Protein AF-A0A963BWB6-F1 (afdb_monomer_lite)

Sequence (390 aa):
MSSMRSIVIPIREVSPVAGQDRRWCGHIQVPGRTAETHVLILERGGRLIGIPALCPHDGSRMDRCRSDAEGNLICGAHGLKVPVESNVQSFDVEERDGQYFLQRKDCLPDFGEADEVSSLREELDALREANSVLESQVTSISEVMEGMIAELSEKSQQLEKRSREQGRLGRFVDNVINSMENLLIVLDAKGRISQINAAVTRELGFRAADVLNEPSDVLLSPQSLEALREATANAYLPTGLTLFRTILERGQLAFETALAHAAGGDARKHFIIRGTPLYERSGKLEGAVLVASDITLLREREKQLQLSEQRFRDFSAVSSDGFWEVDASLCFNRPVFGREDLVGVNLFSIASNETDAQRRSLADIDAVMARHEEFRDFEFQLSEPVAGWD

Foldseek 3Di:
DDDPPFPKWWWPPWDAQPPDPQKTWTWTDDPPDPDIFIWIWGDDPNWIKIAGQADPVHGHGQSPFDADPQGFGQDPPPRDTHDGVPDPRMFTWDDDPNIIITGHDDDDDDDDPPPVVVVVVVVVVVVVVVVVVVVVVVVVVVVVVVVVVVVVVVVVVVVVVVVVVVVVVVVVVLVVQQPDLWWKFWAFPVQATQDTHVNCCVQQVDDCVRRHRFQPCLFADPVVLVVLCVVDPDVDDPPSCSVQVSCVVVQKDWDKHFTAHPVGDTRPFIWIKIKHWDADPVRHTGTMMIIIDTCRVVVVVVVVVVVVVVVVVVVQVPDPDWDFDADPQQQGCDDTLNRPVRHRPHPCVQWDDPDPVQVVLVVVVVVCVVVVHDDDDRDTHTPDPDPRND

Radius of gyration: 59.34 Å; chains: 1; bounding box: 128×80×143 Å

pLDDT: mean 82.08, std 12.5, range [29.97, 96.44]

Structure (mmCIF, N/CA/C/O backbone):
data_AF-A0A963BWB6-F1
#
_entry.id   AF-A0A963BWB6-F1
#
loop_
_atom_site.group_PDB
_atom_site.id
_atom_site.type_symbol
_atom_site.label_atom_id
_atom_site.label_alt_id
_atom_site.label_comp_id
_atom_site.label_asym_id
_atom_site.label_entity_id
_atom_site.label_seq_id
_atom_site.pdbx_PDB_ins_code
_atom_site.Cartn_x
_atom_site.Cartn_y
_atom_site.Cartn_z
_atom_site.occupancy
_atom_site.B_iso_or_equiv
_atom_site.auth_seq_id
_atom_site.auth_comp_id
_atom_site.auth_asym_id
_atom_site.auth_atom_id
_atom_site.pdbx_PDB_model_num
ATOM 1 N N . MET A 1 1 ? -57.847 -9.127 89.444 1.00 35.81 1 MET A N 1
ATOM 2 C CA . MET A 1 1 ? -58.816 -10.123 88.930 1.00 35.81 1 MET A CA 1
ATOM 3 C C . MET A 1 1 ? -59.401 -9.599 87.623 1.00 35.81 1 MET A C 1
ATOM 5 O O . MET A 1 1 ? -60.462 -8.990 87.638 1.00 35.81 1 MET A O 1
ATOM 9 N N . SER A 1 2 ? -58.682 -9.777 86.510 1.00 29.97 2 SER A N 1
ATOM 10 C CA . SER A 1 2 ? -59.193 -9.451 85.173 1.00 29.97 2 SER A CA 1
ATOM 11 C C . SER A 1 2 ? -59.758 -10.730 84.571 1.00 29.97 2 SER A C 1
ATOM 13 O O . SER A 1 2 ? -59.020 -11.652 84.242 1.00 29.97 2 SER A O 1
ATOM 15 N N . SER A 1 3 ? -61.084 -10.819 84.530 1.00 31.47 3 SER A N 1
ATOM 16 C CA . SER A 1 3 ? -61.800 -11.924 83.901 1.00 31.47 3 SER A CA 1
ATOM 17 C C . SER A 1 3 ? -61.596 -11.832 82.387 1.00 31.47 3 SER A C 1
ATOM 19 O O . SER A 1 3 ? -62.163 -10.952 81.737 1.00 31.47 3 SER A O 1
ATOM 21 N N . MET A 1 4 ? -60.747 -12.704 81.832 1.00 37.00 4 MET A N 1
ATOM 22 C CA . MET A 1 4 ? -60.659 -12.937 80.390 1.00 37.00 4 MET A CA 1
ATOM 23 C C . MET A 1 4 ? -62.032 -13.414 79.911 1.00 37.00 4 MET A C 1
ATOM 25 O O . MET A 1 4 ? -62.416 -14.565 80.109 1.00 37.00 4 MET A O 1
ATOM 29 N N . ARG A 1 5 ? -62.801 -12.520 79.286 1.00 41.41 5 ARG A N 1
ATOM 30 C CA . ARG A 1 5 ? -63.995 -12.916 78.540 1.00 41.41 5 ARG A CA 1
ATOM 31 C C . ARG A 1 5 ? -63.522 -13.697 77.320 1.00 41.41 5 ARG A C 1
ATOM 33 O O . ARG A 1 5 ? -63.035 -13.097 76.365 1.00 41.41 5 ARG A O 1
ATOM 40 N N . SER A 1 6 ? -63.672 -15.019 77.342 1.00 53.91 6 SER A N 1
ATOM 41 C CA . SER A 1 6 ? -63.639 -15.822 76.122 1.00 53.91 6 SER A CA 1
ATOM 42 C C . SER A 1 6 ? -64.688 -15.243 75.172 1.00 53.91 6 SER A C 1
ATOM 44 O O . SER A 1 6 ? -65.887 -15.305 75.455 1.00 53.91 6 SER A O 1
ATOM 46 N N . ILE A 1 7 ? -64.254 -14.601 74.090 1.00 61.78 7 ILE A N 1
ATOM 47 C CA . ILE A 1 7 ? -65.175 -14.095 73.075 1.00 61.78 7 ILE A CA 1
ATOM 48 C C . ILE A 1 7 ? -65.649 -15.313 72.290 1.00 61.78 7 ILE A C 1
ATOM 50 O O . ILE A 1 7 ? -64.913 -15.858 71.473 1.00 61.78 7 ILE A O 1
ATOM 54 N N . VAL A 1 8 ? -66.862 -15.758 72.599 1.00 71.19 8 VAL A N 1
ATOM 55 C CA . VAL A 1 8 ? -67.538 -16.853 71.909 1.00 71.19 8 VAL A CA 1
ATOM 56 C C . VAL A 1 8 ? -68.347 -16.240 70.766 1.00 71.19 8 VAL A C 1
ATOM 58 O O . VAL A 1 8 ? -69.238 -15.427 71.016 1.00 71.19 8 VAL A O 1
ATOM 61 N N . ILE A 1 9 ? -68.023 -16.582 69.517 1.00 79.94 9 ILE A N 1
ATOM 62 C CA . ILE A 1 9 ? -68.728 -16.052 68.336 1.00 79.94 9 ILE A CA 1
ATOM 63 C C . ILE A 1 9 ? -69.664 -17.142 67.797 1.00 79.94 9 ILE A C 1
ATOM 65 O O . ILE A 1 9 ? -69.173 -18.208 67.425 1.00 79.94 9 ILE A O 1
ATOM 69 N N . PRO A 1 10 ? -70.991 -16.920 67.740 1.00 81.31 10 PRO A N 1
ATOM 70 C CA . PRO A 1 10 ? -71.914 -17.899 67.175 1.00 81.31 10 PRO A CA 1
ATOM 71 C C . PRO A 1 10 ? -71.732 -18.007 65.658 1.00 81.31 10 PRO A C 1
ATOM 73 O O . PRO A 1 10 ? -71.642 -16.992 64.962 1.00 81.31 10 PRO A O 1
ATOM 76 N N . ILE A 1 11 ? -71.729 -19.236 65.149 1.00 85.38 11 ILE A N 1
ATOM 77 C CA . ILE A 1 11 ? -71.749 -19.529 63.717 1.00 85.38 11 ILE A CA 1
ATOM 78 C C . ILE A 1 11 ? -73.210 -19.666 63.282 1.00 85.38 11 ILE A C 1
ATOM 80 O O . ILE A 1 11 ? -73.955 -20.496 63.802 1.00 85.38 11 ILE A O 1
ATOM 84 N N . ARG A 1 12 ? -73.638 -18.816 62.348 1.00 85.31 12 ARG A N 1
ATOM 85 C CA . ARG A 1 12 ? -75.009 -18.759 61.827 1.00 85.31 12 ARG A CA 1
ATOM 86 C C . ARG A 1 12 ? -75.148 -19.598 60.560 1.00 85.31 12 ARG A C 1
ATOM 88 O O . ARG A 1 12 ? -74.168 -19.825 59.856 1.00 85.31 12 ARG A O 1
ATOM 95 N N . GLU A 1 13 ? -76.380 -20.025 60.278 1.00 82.94 13 GLU A N 1
ATOM 96 C CA . GLU A 1 13 ? -76.759 -20.725 59.037 1.00 82.94 13 GLU A CA 1
ATOM 97 C C . GLU A 1 13 ? -75.912 -21.972 58.742 1.00 82.94 13 GLU A C 1
ATOM 99 O O .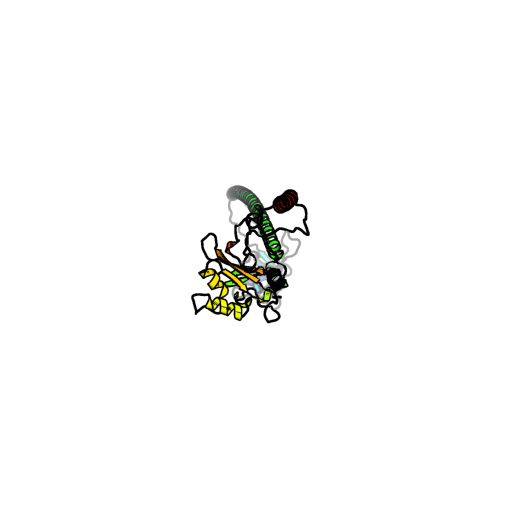 GLU A 1 13 ? -75.547 -22.252 57.600 1.00 82.94 13 GLU A O 1
ATOM 104 N N . VAL A 1 14 ? -75.587 -22.732 59.793 1.00 85.06 14 VAL A N 1
ATOM 105 C CA . VAL A 1 14 ? -74.766 -23.933 59.645 1.00 85.06 14 VAL A CA 1
ATOM 106 C C . VAL A 1 14 ? -75.538 -25.002 58.877 1.00 85.06 14 VAL A C 1
ATOM 108 O O . VAL A 1 14 ? -76.592 -25.461 59.313 1.00 85.06 14 VAL A O 1
ATOM 111 N N . SER A 1 15 ? -75.002 -25.404 57.728 1.00 84.88 15 SER A N 1
ATOM 112 C CA . SER A 1 15 ? -75.591 -26.413 56.848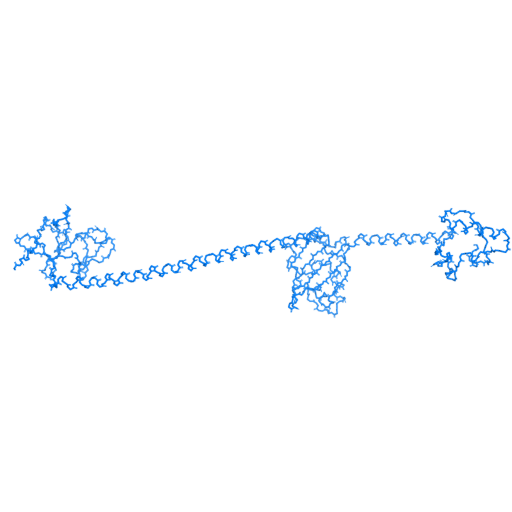 1.00 84.88 15 SER A CA 1
ATOM 113 C C . SER A 1 15 ? -74.549 -27.455 56.429 1.00 84.88 15 SER A C 1
ATOM 115 O O . SER A 1 15 ? -73.382 -27.109 56.219 1.00 84.88 15 SER A O 1
ATOM 117 N N . PRO A 1 16 ? -74.922 -28.744 56.326 1.00 85.12 16 PRO A N 1
ATOM 118 C CA . PRO A 1 16 ? -74.000 -29.786 55.891 1.00 85.12 16 PRO A CA 1
ATOM 119 C C . PRO A 1 16 ? -73.630 -29.601 54.415 1.00 85.12 16 PRO A C 1
ATOM 121 O O . PRO A 1 16 ? -74.470 -29.261 53.577 1.00 85.12 16 PRO A O 1
ATOM 124 N N . VAL A 1 17 ? -72.368 -29.860 54.075 1.00 83.69 17 VAL A N 1
ATOM 125 C CA . VAL A 1 17 ? -71.901 -29.771 52.688 1.00 83.69 17 VAL A CA 1
ATOM 126 C C . VAL A 1 17 ? -72.330 -31.023 51.923 1.00 83.69 17 VAL A C 1
ATOM 128 O O . VAL A 1 17 ? -71.880 -32.130 52.208 1.00 83.69 17 VAL A O 1
ATOM 131 N N . ALA A 1 18 ? -73.187 -30.854 50.914 1.00 74.31 18 ALA A N 1
ATOM 132 C CA . ALA A 1 18 ? -73.694 -31.962 50.104 1.00 74.31 18 ALA A CA 1
ATOM 133 C C . ALA A 1 18 ? -72.554 -32.802 49.487 1.00 74.31 18 ALA A C 1
ATOM 135 O O . ALA A 1 18 ? -71.729 -32.284 48.730 1.00 74.31 18 ALA A O 1
ATOM 136 N N . GLY A 1 19 ? -72.539 -34.105 49.789 1.00 71.38 19 GLY A N 1
ATOM 137 C CA . GLY A 1 19 ? -71.550 -35.065 49.280 1.00 71.38 19 GLY A CA 1
ATOM 138 C C . GLY A 1 19 ? -70.238 -35.143 50.070 1.00 71.38 19 GLY A C 1
ATOM 139 O O . GLY A 1 19 ? -69.310 -35.805 49.611 1.00 71.38 19 GLY A O 1
ATOM 140 N N . GLN A 1 20 ? -70.138 -34.478 51.226 1.00 75.69 20 GLN A N 1
ATOM 141 C CA . GLN A 1 20 ? -68.998 -34.576 52.140 1.00 75.69 20 GLN A CA 1
ATOM 142 C C . GLN A 1 20 ? -69.499 -34.897 53.551 1.00 75.69 20 GLN A C 1
ATOM 144 O O . GLN A 1 20 ? -70.066 -34.037 54.225 1.00 75.69 20 GLN A O 1
ATOM 149 N N . ASP A 1 21 ? -69.264 -36.123 54.014 1.00 68.50 21 ASP A N 1
ATOM 150 C CA . ASP A 1 21 ? -69.534 -36.480 55.406 1.00 68.50 21 ASP A CA 1
ATOM 151 C C . ASP A 1 21 ? -68.597 -35.682 56.325 1.00 68.50 21 ASP A C 1
ATOM 153 O O . ASP A 1 21 ? -67.416 -35.498 56.012 1.00 68.50 21 ASP A O 1
ATOM 157 N N . ARG A 1 22 ? -69.116 -35.214 57.468 1.00 82.44 22 ARG A N 1
ATOM 158 C CA . ARG A 1 22 ? -68.355 -34.479 58.500 1.00 82.44 22 ARG A CA 1
ATOM 159 C C . ARG A 1 22 ? -67.842 -33.089 58.098 1.00 82.44 22 ARG A C 1
ATOM 161 O O . ARG A 1 22 ? -66.796 -32.638 58.582 1.00 82.44 22 ARG A O 1
ATOM 168 N N . ARG A 1 23 ? -68.570 -32.399 57.215 1.00 86.88 23 ARG A N 1
ATOM 169 C CA . ARG A 1 23 ? -68.301 -31.001 56.854 1.00 86.88 23 ARG A CA 1
ATOM 170 C C . ARG A 1 23 ? -69.556 -30.150 56.872 1.00 86.88 23 ARG A C 1
ATOM 172 O O . ARG A 1 23 ? -70.585 -30.536 56.318 1.00 86.88 23 ARG A O 1
ATOM 179 N N . TRP A 1 24 ? -69.421 -28.946 57.412 1.00 87.75 24 TRP A N 1
ATOM 180 C CA . TRP A 1 24 ? -70.490 -27.956 57.466 1.00 87.75 24 TRP A CA 1
ATOM 181 C C . TRP A 1 24 ? -69.976 -26.586 57.046 1.00 87.75 24 TRP A C 1
ATOM 183 O O . TRP A 1 24 ? -68.822 -26.243 57.287 1.00 87.75 24 TRP A O 1
ATOM 193 N N . CYS A 1 25 ? -70.837 -25.790 56.430 1.00 87.38 25 CYS A N 1
ATOM 194 C CA . CYS A 1 25 ? -70.570 -24.395 56.105 1.00 87.38 25 CYS A CA 1
ATOM 195 C C . CYS A 1 25 ? -71.473 -23.497 56.938 1.00 87.38 25 CYS A C 1
ATOM 197 O O . CYS A 1 25 ? -72.626 -23.846 57.172 1.00 87.38 25 CYS A O 1
ATOM 199 N N . GLY A 1 26 ? -70.960 -22.347 57.359 1.00 87.12 26 GLY A N 1
ATOM 200 C CA . GLY A 1 26 ? -71.733 -21.345 58.082 1.00 87.12 26 GLY A CA 1
ATOM 201 C C . GLY A 1 26 ? -71.101 -19.964 57.983 1.00 87.12 26 GLY A C 1
ATOM 202 O O . GLY A 1 26 ? -70.044 -19.786 57.376 1.00 87.12 26 GLY A O 1
ATOM 203 N N . HIS A 1 27 ? -71.744 -18.978 58.590 1.00 85.12 27 HIS A N 1
ATOM 204 C CA . HIS A 1 27 ? -71.330 -17.580 58.534 1.00 85.12 27 HIS A CA 1
ATOM 205 C C . HIS A 1 27 ? -71.030 -17.054 59.935 1.00 85.12 27 HIS A C 1
ATOM 207 O O . HIS A 1 27 ? -71.795 -17.276 60.875 1.00 85.12 27 HIS A O 1
ATOM 213 N N . ILE A 1 28 ? -69.915 -16.340 60.084 1.00 85.44 28 ILE A N 1
ATOM 214 C CA . ILE A 1 28 ? -69.579 -15.628 61.319 1.00 85.44 28 ILE A CA 1
ATOM 215 C C . ILE A 1 28 ? -69.540 -14.122 61.074 1.00 85.44 28 ILE A C 1
ATOM 217 O O . ILE A 1 28 ? -68.983 -13.648 60.080 1.00 85.44 28 ILE A O 1
ATOM 221 N N . GLN A 1 29 ? -70.074 -13.362 62.029 1.00 79.19 29 GLN A N 1
ATOM 222 C CA . GLN A 1 29 ? -69.858 -11.921 62.106 1.00 79.19 29 GLN A CA 1
ATOM 223 C C . GLN A 1 29 ? -68.702 -11.658 63.072 1.00 79.19 29 GLN A C 1
ATOM 225 O O . GLN A 1 29 ? -68.864 -11.749 64.290 1.00 79.19 29 GLN A O 1
ATOM 230 N N . VAL A 1 30 ? -67.525 -11.336 62.535 1.00 72.12 30 VAL A N 1
ATOM 231 C CA . VAL A 1 30 ? -66.369 -10.973 63.363 1.00 72.12 30 VAL A CA 1
ATOM 232 C C . VAL A 1 30 ? -66.549 -9.534 63.866 1.00 72.12 30 VAL A C 1
ATOM 234 O O . VAL A 1 30 ? -66.770 -8.638 63.044 1.00 72.12 30 VAL A O 1
ATOM 237 N N . PRO A 1 31 ? -66.440 -9.269 65.182 1.00 63.38 31 PRO A N 1
ATOM 238 C CA . PRO A 1 31 ? -66.486 -7.909 65.712 1.00 63.38 31 PRO A CA 1
ATOM 239 C C . PRO A 1 31 ? -65.444 -7.015 65.021 1.00 63.38 31 PRO A C 1
ATOM 241 O O . PRO A 1 31 ? -64.260 -7.339 65.011 1.00 63.38 31 PRO A O 1
ATOM 244 N N . GLY A 1 32 ? -65.881 -5.906 64.419 1.00 60.06 32 GLY A N 1
ATOM 245 C CA . GLY A 1 32 ? -65.004 -4.960 63.712 1.00 60.06 32 GLY A CA 1
ATOM 246 C C . GLY A 1 32 ? -64.867 -5.170 62.197 1.00 60.06 32 GLY A C 1
ATOM 247 O O . GLY A 1 32 ? -64.282 -4.316 61.535 1.00 60.06 32 GLY A O 1
ATOM 248 N N . ARG A 1 33 ? -65.437 -6.235 61.612 1.00 67.88 33 ARG A N 1
ATOM 249 C CA . ARG A 1 33 ? -65.599 -6.363 60.149 1.00 67.88 33 ARG A CA 1
ATOM 250 C C . ARG A 1 33 ? -67.046 -6.090 59.746 1.00 67.88 33 ARG A C 1
ATOM 252 O O . ARG A 1 33 ? -67.971 -6.526 60.422 1.00 67.88 33 ARG A O 1
ATOM 259 N N . THR A 1 34 ? -67.237 -5.374 58.638 1.00 63.41 34 THR A N 1
ATOM 260 C CA . THR A 1 34 ? -68.564 -5.086 58.064 1.00 63.41 34 THR A CA 1
ATOM 261 C C . THR A 1 34 ? -69.129 -6.262 57.269 1.00 63.41 34 THR A C 1
ATOM 263 O O . THR A 1 34 ? -70.343 -6.415 57.209 1.00 63.41 34 THR A O 1
ATOM 266 N N . ALA A 1 35 ? -68.270 -7.107 56.695 1.00 71.50 35 ALA A N 1
ATOM 267 C CA . ALA A 1 35 ? -68.670 -8.274 55.913 1.00 71.50 35 ALA A CA 1
ATOM 268 C C . ALA A 1 35 ? -68.714 -9.555 56.763 1.00 71.50 35 ALA A C 1
ATOM 270 O O . ALA A 1 35 ? -67.788 -9.830 57.535 1.00 71.50 35 ALA A O 1
ATOM 271 N N . GLU A 1 36 ? -69.760 -10.361 56.569 1.00 78.44 36 GLU A N 1
ATOM 272 C CA . GLU A 1 36 ? -69.835 -11.721 57.104 1.00 78.44 36 GLU A CA 1
ATOM 273 C C . GLU A 1 36 ? -68.734 -12.593 56.496 1.00 78.44 36 GLU A C 1
ATOM 275 O O . GLU A 1 36 ? -68.474 -12.567 55.292 1.00 78.44 36 GLU A O 1
ATOM 280 N N . THR A 1 37 ? -68.068 -13.379 57.339 1.00 81.56 37 THR A N 1
ATOM 281 C CA . THR A 1 37 ? -67.030 -14.309 56.894 1.00 81.56 37 THR A CA 1
ATOM 282 C C . THR A 1 37 ? -67.628 -15.703 56.786 1.00 81.56 37 THR A C 1
ATOM 284 O O . THR A 1 37 ? -68.117 -16.256 57.770 1.00 81.56 37 THR A O 1
ATOM 287 N N . HIS A 1 38 ? -67.585 -16.273 55.585 1.00 86.56 38 HIS A N 1
ATOM 288 C CA . HIS A 1 38 ? -68.008 -17.647 55.340 1.00 86.56 38 HIS A CA 1
ATOM 289 C C . HIS A 1 38 ? -66.930 -18.611 55.855 1.00 86.56 38 HIS A C 1
ATOM 291 O O . HIS A 1 38 ? -65.758 -18.497 55.482 1.00 86.56 38 HIS A O 1
ATOM 297 N N . VAL A 1 39 ? -67.318 -19.544 56.720 1.00 87.06 39 VAL A N 1
ATOM 298 C CA . VAL A 1 39 ? -66.434 -20.511 57.379 1.00 87.06 39 VAL A CA 1
ATOM 299 C C . VAL A 1 39 ? -66.830 -21.942 57.038 1.00 87.06 39 VAL A C 1
ATOM 301 O O . VAL A 1 39 ? -68.003 -22.267 56.860 1.00 87.06 39 VAL A O 1
ATOM 304 N N . LEU A 1 40 ? -65.821 -22.798 56.942 1.00 86.94 40 LEU A N 1
ATOM 305 C CA . LEU A 1 40 ? -65.931 -24.234 56.756 1.00 86.94 40 LEU A CA 1
ATOM 306 C C . LEU A 1 40 ? -65.532 -24.920 58.064 1.00 86.94 40 LEU A C 1
ATOM 308 O O . LEU A 1 40 ? -64.424 -24.723 58.559 1.00 86.94 40 LEU A O 1
ATOM 312 N N . ILE A 1 41 ? -66.438 -25.724 58.604 1.00 87.44 41 ILE A N 1
ATOM 313 C CA . ILE A 1 41 ? -66.260 -26.525 59.813 1.00 87.44 41 ILE A CA 1
ATOM 314 C C . ILE A 1 41 ? -65.973 -27.963 59.382 1.00 87.44 41 ILE A C 1
ATOM 316 O O . ILE A 1 41 ? -66.718 -28.541 58.585 1.00 87.44 41 ILE A O 1
ATOM 320 N N . LEU A 1 42 ? -64.900 -28.542 59.913 1.00 87.06 42 LEU A N 1
ATOM 321 C CA . LEU A 1 42 ? -64.492 -29.920 59.666 1.00 87.06 42 LEU A CA 1
ATOM 322 C C . LEU A 1 42 ? -64.405 -30.677 60.993 1.00 87.06 42 LEU A C 1
ATOM 324 O O . LEU A 1 42 ? -63.771 -30.198 61.931 1.00 87.06 42 LEU A O 1
ATOM 328 N N . GLU A 1 43 ? -64.995 -31.872 61.066 1.00 84.19 43 GLU A N 1
ATOM 329 C CA . GLU A 1 43 ? -64.828 -32.756 62.227 1.00 84.19 43 GLU A CA 1
ATOM 330 C C . GLU A 1 43 ? -63.629 -33.693 62.029 1.00 84.19 43 GLU A C 1
ATOM 332 O O . GLU A 1 43 ? -63.537 -34.432 61.041 1.00 84.19 43 GLU A O 1
ATOM 337 N N . ARG A 1 44 ? -62.713 -33.694 62.999 1.00 77.38 44 ARG A N 1
ATOM 338 C CA . ARG A 1 44 ? -61.498 -34.511 63.022 1.00 77.38 44 ARG A CA 1
ATOM 339 C C . ARG A 1 44 ? -61.219 -35.081 64.391 1.00 77.38 44 ARG A C 1
ATOM 341 O O . ARG A 1 44 ? -61.087 -34.340 65.356 1.00 77.38 44 ARG A O 1
ATOM 348 N N . GLY A 1 45 ? -61.100 -36.406 64.474 1.00 69.88 45 GLY A N 1
ATOM 349 C CA . GLY A 1 45 ? -60.752 -37.080 65.729 1.00 69.88 45 GLY A CA 1
ATOM 350 C C . GLY A 1 45 ? -61.685 -36.726 66.897 1.00 69.88 45 GLY A C 1
ATOM 351 O O . GLY A 1 45 ? -61.230 -36.703 68.036 1.00 69.88 45 GLY A O 1
ATOM 352 N N . GLY A 1 46 ? -62.955 -36.400 66.616 1.00 75.00 46 GLY A N 1
ATOM 353 C CA . GLY A 1 46 ? -63.939 -35.953 67.610 1.00 75.00 46 GLY A CA 1
ATOM 354 C C . GLY A 1 46 ? -63.864 -34.469 67.996 1.00 75.00 46 GLY A C 1
ATOM 355 O O . GLY A 1 46 ? -64.505 -34.071 68.963 1.00 75.00 46 GLY A O 1
ATOM 356 N N . ARG A 1 47 ? -63.087 -33.645 67.278 1.00 81.75 47 ARG A N 1
ATOM 357 C CA . ARG A 1 47 ? -63.015 -32.184 67.449 1.00 81.75 47 ARG A CA 1
ATOM 358 C C . ARG A 1 47 ? -63.512 -31.470 66.199 1.00 81.75 47 ARG A C 1
ATOM 360 O O . ARG A 1 47 ? -63.228 -31.912 65.088 1.00 81.75 47 ARG A O 1
ATOM 367 N N . LEU A 1 48 ? -64.212 -30.355 66.373 1.00 85.06 48 LEU A N 1
ATOM 368 C CA . LEU A 1 48 ? -64.643 -29.499 65.271 1.00 85.06 48 LEU A CA 1
ATOM 369 C C . LEU A 1 48 ? -63.641 -28.355 65.106 1.00 85.06 48 LEU A C 1
ATOM 371 O O . LEU A 1 48 ? -63.315 -27.660 66.066 1.00 85.06 48 LEU A O 1
ATOM 375 N N . ILE A 1 49 ? -63.144 -28.171 63.887 1.00 84.94 49 ILE A N 1
ATOM 376 C CA . ILE A 1 49 ? -62.182 -27.123 63.539 1.00 84.94 49 ILE A CA 1
ATOM 377 C C . ILE A 1 49 ? -62.795 -26.264 62.440 1.00 84.94 49 ILE A C 1
ATOM 379 O O . ILE A 1 49 ? -63.256 -26.780 61.421 1.00 84.94 49 ILE A O 1
ATOM 383 N N . GLY A 1 50 ? -62.800 -24.953 62.647 1.00 85.69 50 GLY A N 1
ATOM 384 C CA . GLY A 1 50 ? -63.264 -23.961 61.689 1.00 85.69 50 GLY A CA 1
ATOM 385 C C . GLY A 1 50 ? -62.098 -23.310 60.954 1.00 85.69 50 GLY A C 1
ATOM 386 O O . GLY A 1 50 ? -61.120 -22.898 61.571 1.00 85.69 50 GLY A O 1
ATOM 387 N N . ILE A 1 51 ? -62.220 -23.168 59.639 1.00 85.31 51 ILE A N 1
ATOM 388 C CA . ILE A 1 51 ? -61.322 -22.375 58.789 1.00 85.31 51 ILE A CA 1
ATOM 389 C C . ILE A 1 51 ? -62.159 -21.479 57.862 1.00 85.31 51 ILE A C 1
ATOM 391 O O . ILE A 1 51 ? -63.337 -21.768 57.639 1.00 85.31 51 ILE A O 1
ATOM 395 N N . PRO A 1 52 ? -61.608 -20.410 57.269 1.00 85.38 52 PRO A N 1
ATOM 396 C CA . PRO A 1 52 ? -62.297 -19.669 56.216 1.00 85.38 52 PRO A CA 1
ATOM 397 C C . PRO A 1 52 ? -62.689 -20.591 55.058 1.00 85.38 52 PRO A C 1
ATOM 399 O O . PRO A 1 52 ? -61.917 -21.455 54.656 1.00 85.38 52 PRO A O 1
ATOM 402 N N . ALA A 1 53 ? -63.877 -20.408 54.484 1.00 83.69 53 ALA A N 1
ATOM 403 C CA . ALA A 1 53 ? -64.365 -21.230 53.372 1.00 83.69 53 ALA A CA 1
ATOM 404 C C . ALA A 1 53 ? -63.734 -20.867 52.010 1.00 83.69 53 ALA A C 1
ATOM 406 O O . ALA A 1 53 ? -64.111 -21.441 50.984 1.00 83.69 53 ALA A O 1
ATOM 407 N N . LEU A 1 54 ? -62.796 -19.916 51.989 1.00 83.19 54 LEU A N 1
ATOM 408 C CA . LEU A 1 54 ? -62.074 -19.444 50.809 1.00 83.19 54 LEU A CA 1
ATOM 409 C C . LEU A 1 54 ? -60.585 -19.773 50.950 1.00 83.19 54 LEU A C 1
ATOM 411 O O . LEU A 1 54 ? -60.016 -19.654 52.035 1.00 83.19 54 LEU A O 1
ATOM 415 N N . CYS A 1 55 ? -59.951 -20.174 49.851 1.00 79.06 55 CYS A N 1
ATOM 416 C CA . CYS A 1 55 ? -58.533 -20.501 49.831 1.00 79.06 55 CYS A CA 1
ATOM 417 C C . CYS A 1 55 ? -57.675 -19.247 50.097 1.00 79.06 55 CYS A C 1
ATOM 419 O O . CYS A 1 55 ? -57.881 -18.237 49.425 1.00 79.06 55 CYS A O 1
ATOM 421 N N . PRO A 1 56 ? -56.669 -19.301 50.992 1.00 74.12 56 PRO A N 1
ATOM 422 C CA . PRO A 1 56 ? -55.799 -18.157 51.281 1.00 74.12 56 PRO A CA 1
ATOM 423 C C . PRO A 1 56 ? -54.925 -17.727 50.095 1.00 74.12 56 PRO A C 1
ATOM 425 O O . PRO A 1 56 ? -54.447 -16.599 50.075 1.00 74.12 56 PRO A O 1
ATOM 428 N N . HIS A 1 57 ? -54.706 -18.609 49.116 1.00 77.44 57 HIS A N 1
ATOM 429 C CA . HIS A 1 57 ? -53.864 -18.315 47.957 1.00 77.44 57 HIS A CA 1
ATOM 430 C C . HIS A 1 57 ? -54.598 -17.513 46.871 1.00 77.44 57 HIS A C 1
ATOM 432 O O . HIS A 1 57 ? -53.984 -16.662 46.242 1.00 77.44 57 HIS A O 1
ATOM 438 N N . ASP A 1 58 ? -55.885 -17.804 46.635 1.00 76.12 58 ASP A N 1
ATOM 439 C CA . ASP A 1 58 ? -56.613 -17.329 45.439 1.00 76.12 58 ASP A CA 1
ATOM 440 C C . ASP A 1 58 ? -58.121 -17.087 45.675 1.00 76.12 58 ASP A C 1
ATOM 442 O O . ASP A 1 58 ? -58.890 -16.818 44.761 1.00 76.12 58 ASP A O 1
ATOM 446 N N . GLY A 1 59 ? -58.611 -17.234 46.909 1.00 76.38 59 GLY A N 1
ATOM 447 C CA . GLY A 1 59 ? -60.013 -16.963 47.247 1.00 76.38 59 GLY A CA 1
ATOM 448 C C . GLY A 1 59 ? -61.035 -17.978 46.716 1.00 76.38 59 GLY A C 1
ATOM 449 O O . GLY A 1 59 ? -62.232 -17.782 46.893 1.00 76.38 59 GLY A O 1
ATOM 450 N N . SER A 1 60 ? -60.610 -19.082 46.098 1.00 80.75 60 SER A N 1
ATOM 451 C CA . SER A 1 60 ? -61.511 -20.144 45.619 1.00 80.75 60 SER A CA 1
ATOM 452 C C . SER A 1 60 ? -62.269 -20.849 46.759 1.00 80.75 60 SER A C 1
ATOM 454 O O . SER A 1 60 ? -61.711 -21.064 47.836 1.00 80.75 60 SER A O 1
ATOM 456 N N . ARG A 1 61 ? -63.530 -21.256 46.528 1.00 81.56 61 ARG A N 1
ATOM 457 C CA . ARG A 1 61 ? -64.354 -21.971 47.528 1.00 81.56 61 ARG A CA 1
ATOM 458 C C . ARG A 1 61 ? -63.756 -23.334 47.886 1.00 81.56 61 ARG A C 1
ATOM 460 O O . ARG A 1 61 ? -63.441 -24.136 47.008 1.00 81.56 61 ARG A O 1
ATOM 467 N N . MET A 1 62 ? -63.647 -23.606 49.185 1.00 80.38 62 MET A N 1
ATOM 468 C CA . MET A 1 62 ? -63.025 -24.825 49.716 1.00 80.38 62 MET A CA 1
ATOM 469 C C . MET A 1 62 ? -64.013 -25.888 50.212 1.00 80.38 62 MET A C 1
ATOM 471 O O . MET A 1 62 ? -63.593 -26.990 50.562 1.00 80.38 62 MET A O 1
ATOM 475 N N . ASP A 1 63 ? -65.313 -25.597 50.209 1.00 77.62 63 ASP A N 1
ATOM 476 C CA . ASP A 1 63 ? -66.379 -26.492 50.682 1.00 77.62 63 ASP A CA 1
ATOM 477 C C . ASP A 1 63 ? -66.301 -27.905 50.075 1.00 77.62 63 ASP A C 1
ATOM 479 O O . ASP A 1 63 ? -66.382 -28.902 50.796 1.00 77.62 63 ASP A O 1
ATOM 483 N N . ARG A 1 64 ? -66.036 -28.002 48.767 1.00 79.44 64 ARG A N 1
ATOM 484 C CA . ARG A 1 64 ? -65.943 -29.274 48.023 1.00 79.44 64 ARG A CA 1
ATOM 485 C C . ARG A 1 64 ? -64.515 -29.775 47.776 1.00 79.44 64 ARG A C 1
ATOM 487 O O . ARG A 1 64 ? -64.325 -30.727 47.021 1.00 79.44 64 ARG A O 1
ATOM 494 N N . CYS A 1 65 ? -63.502 -29.156 48.381 1.00 81.94 65 CYS A N 1
ATOM 495 C CA . CYS A 1 65 ? -62.104 -29.541 48.165 1.00 81.94 65 CYS A CA 1
ATOM 496 C C . CYS A 1 65 ? -61.769 -30.896 48.812 1.00 81.94 65 CYS A C 1
ATOM 498 O O . CYS A 1 65 ? -62.167 -31.173 49.947 1.00 81.94 65 CYS A O 1
ATOM 500 N N . ARG A 1 66 ? -60.996 -31.738 48.114 1.00 82.50 66 ARG A N 1
ATOM 501 C CA . ARG A 1 66 ? -60.558 -33.053 48.617 1.00 82.50 66 ARG A CA 1
ATOM 502 C C . ARG A 1 66 ? -59.599 -32.884 49.804 1.00 82.50 66 ARG A C 1
ATOM 504 O O . ARG A 1 66 ? -58.767 -31.984 49.790 1.00 82.50 66 ARG A O 1
ATOM 511 N N . SER A 1 67 ? -59.689 -33.759 50.807 1.00 81.94 67 SER A N 1
ATOM 512 C CA . SER A 1 67 ? -58.670 -33.868 51.866 1.00 81.94 67 SER A CA 1
ATOM 513 C C . SER A 1 67 ? -57.588 -34.888 51.499 1.00 81.94 67 SER A C 1
ATOM 515 O O . SER A 1 67 ? -57.900 -35.920 50.899 1.00 81.94 67 SER A O 1
ATOM 517 N N . ASP A 1 68 ? -56.335 -34.615 51.862 1.00 81.31 68 ASP A N 1
ATOM 518 C CA . ASP A 1 68 ? -55.253 -35.607 51.816 1.00 81.31 68 ASP A CA 1
ATOM 519 C C . ASP A 1 68 ? -55.248 -36.520 53.065 1.00 81.31 68 ASP A C 1
ATOM 521 O O . ASP A 1 68 ? -56.114 -36.405 53.934 1.00 81.31 68 ASP A O 1
ATOM 525 N N . ALA A 1 69 ? -54.297 -37.461 53.134 1.00 74.38 69 ALA A N 1
ATOM 526 C CA . ALA A 1 69 ? -54.175 -38.420 54.241 1.00 74.38 69 ALA A CA 1
ATOM 527 C C . ALA A 1 69 ? -53.782 -37.770 55.583 1.00 74.38 69 ALA A C 1
ATOM 529 O O . ALA A 1 69 ? -54.089 -38.313 56.639 1.00 74.38 69 ALA A O 1
ATOM 530 N N . GLU A 1 70 ? -53.141 -36.601 55.536 1.00 72.69 70 GLU A N 1
ATOM 531 C CA . GLU A 1 70 ? -52.805 -35.755 56.692 1.00 72.69 70 GLU A CA 1
ATOM 532 C C . GLU A 1 70 ? -53.974 -34.825 57.057 1.00 72.69 70 GLU A C 1
ATOM 534 O O . GLU A 1 70 ? -53.966 -34.142 58.079 1.00 72.69 70 GLU A O 1
ATOM 539 N N . GLY A 1 71 ? -55.004 -34.795 56.210 1.00 72.94 71 GLY A N 1
ATOM 540 C CA . GLY A 1 71 ? -56.177 -33.975 56.375 1.00 72.94 71 GLY A CA 1
ATOM 541 C C . GLY A 1 71 ? -56.023 -32.517 55.903 1.00 72.94 71 GLY A C 1
ATOM 542 O O . GLY A 1 71 ? -56.883 -31.666 56.140 1.00 72.94 71 GLY A O 1
ATOM 543 N N . ASN A 1 72 ? -54.985 -32.166 55.176 1.00 83.88 72 ASN A N 1
ATOM 544 C CA . ASN A 1 72 ? -54.938 -30.859 54.533 1.00 83.88 72 ASN A CA 1
ATOM 545 C C . ASN A 1 72 ? -55.988 -30.797 53.415 1.00 83.88 72 ASN A C 1
ATOM 547 O O . ASN A 1 72 ? -56.281 -31.804 52.763 1.00 83.88 72 ASN A O 1
ATOM 551 N N . LEU A 1 73 ? -56.587 -29.627 53.194 1.00 83.31 73 LEU A N 1
ATOM 552 C CA . LEU A 1 73 ? -57.478 -29.418 52.054 1.00 83.31 73 LEU A CA 1
ATOM 553 C C . LEU A 1 73 ? -56.644 -29.126 50.815 1.00 83.31 73 LEU A C 1
ATOM 555 O O . LEU A 1 73 ? -55.834 -28.206 50.811 1.00 83.31 73 LEU A O 1
ATOM 559 N N . ILE A 1 74 ? -56.848 -29.890 49.750 1.00 83.25 74 ILE A N 1
ATOM 560 C CA . ILE A 1 74 ? -56.219 -29.632 48.457 1.00 83.25 74 ILE A CA 1
ATOM 561 C C . ILE A 1 74 ? -57.152 -28.715 47.675 1.00 83.25 74 ILE A C 1
ATOM 563 O O . ILE A 1 74 ? -58.261 -29.121 47.317 1.00 83.25 74 ILE A O 1
ATOM 567 N N . CYS A 1 75 ? -56.712 -27.487 47.406 1.00 82.00 75 CYS A N 1
ATOM 568 C CA . CYS A 1 75 ? -57.510 -26.545 46.631 1.00 82.00 75 CYS A CA 1
ATOM 569 C C . CYS A 1 75 ? -57.707 -27.059 45.197 1.00 82.00 75 CYS A C 1
ATOM 571 O O . CYS A 1 75 ? -56.735 -27.316 44.489 1.00 82.00 75 CYS A O 1
ATOM 573 N N . GLY A 1 76 ? -58.959 -27.168 44.744 1.00 77.50 76 GLY A N 1
ATOM 574 C CA . GLY A 1 76 ? -59.279 -27.649 43.395 1.00 77.50 76 GLY A CA 1
ATOM 575 C C . GLY A 1 76 ? -58.823 -26.724 42.258 1.00 77.50 76 GLY A C 1
ATOM 576 O O . GLY A 1 76 ? -58.682 -27.194 41.135 1.00 77.50 76 GLY A O 1
ATOM 577 N N . ALA A 1 77 ? -58.574 -25.439 42.536 1.00 77.50 77 ALA A N 1
ATOM 578 C CA . ALA A 1 77 ? -58.182 -24.455 41.523 1.00 77.50 77 ALA A CA 1
ATOM 579 C C . ALA A 1 77 ? -56.689 -24.520 41.156 1.00 77.50 77 ALA A C 1
ATOM 581 O O . ALA A 1 77 ? -56.336 -24.428 39.986 1.00 77.50 77 ALA A O 1
ATOM 582 N N . HIS A 1 78 ? -55.811 -24.697 42.147 1.00 78.62 78 HIS A N 1
ATOM 583 C CA . HIS A 1 78 ? -54.353 -24.612 41.961 1.00 78.62 78 HIS A CA 1
ATOM 584 C C . HIS A 1 78 ? -53.575 -25.759 42.631 1.00 78.62 78 HIS A C 1
ATOM 586 O O . HIS A 1 78 ? -52.349 -25.750 42.650 1.00 78.62 78 HIS A O 1
ATOM 592 N N . GLY A 1 79 ? -54.261 -26.746 43.216 1.00 79.75 79 GLY A N 1
ATOM 593 C CA . GLY A 1 79 ? -53.652 -27.973 43.742 1.00 79.75 79 GLY A CA 1
ATOM 594 C C . GLY A 1 79 ? -52.798 -27.812 45.005 1.00 79.75 79 GLY A C 1
ATOM 595 O O . GLY A 1 79 ? -52.226 -28.795 45.472 1.00 79.75 79 GLY A O 1
ATOM 596 N N . LEU A 1 80 ? -52.706 -26.607 45.581 1.00 82.81 80 LEU A N 1
ATOM 597 C CA . LEU A 1 80 ? -51.927 -26.377 46.804 1.00 82.81 80 LEU A CA 1
ATOM 598 C C . LEU A 1 80 ? -52.664 -26.912 48.032 1.00 82.81 80 LEU A C 1
ATOM 600 O O . LEU A 1 80 ? -53.894 -26.834 48.129 1.00 82.81 80 LEU A O 1
ATOM 604 N N . LYS A 1 81 ? -51.879 -27.414 48.986 1.00 83.06 81 LYS A N 1
ATOM 605 C CA . LYS A 1 81 ? -52.359 -27.874 50.286 1.00 83.06 81 LYS A CA 1
ATOM 606 C C . LYS A 1 81 ? -52.622 -26.680 51.201 1.00 83.06 81 LYS A C 1
ATOM 608 O O . LYS A 1 81 ? -51.758 -25.829 51.386 1.00 83.06 81 LYS A O 1
ATOM 613 N N . VAL A 1 82 ? -53.800 -26.652 51.803 1.00 80.19 82 VAL A N 1
ATOM 614 C CA . VAL A 1 82 ? -54.176 -25.729 52.870 1.00 80.19 82 VAL A CA 1
ATOM 615 C C . VAL A 1 82 ? -54.208 -26.540 54.163 1.00 80.19 82 VAL A C 1
ATOM 617 O O . VAL A 1 82 ? -55.072 -27.417 54.299 1.00 80.19 82 VAL A O 1
ATOM 620 N N . PRO A 1 83 ? -53.270 -26.303 55.096 1.00 80.44 83 PRO A N 1
ATOM 621 C CA . PRO A 1 83 ? -53.319 -26.965 56.386 1.00 80.44 83 PRO A CA 1
ATOM 622 C C . PRO A 1 83 ? -54.605 -26.588 57.118 1.00 80.44 83 PRO A C 1
ATOM 624 O O . PRO A 1 83 ? -55.081 -25.461 56.987 1.00 80.44 83 PRO A O 1
ATOM 627 N N . VAL A 1 84 ? -55.187 -27.540 57.851 1.00 76.62 84 VAL A N 1
ATOM 628 C CA . VAL A 1 84 ? -56.420 -27.317 58.632 1.00 76.62 84 VAL A CA 1
ATOM 629 C C . VAL A 1 84 ? -56.099 -27.097 60.109 1.00 76.62 84 VAL A C 1
ATOM 631 O O . VAL A 1 84 ? -56.642 -26.178 60.702 1.00 76.62 84 VAL A O 1
ATOM 634 N N . GLU A 1 85 ? -55.194 -27.887 60.695 1.00 71.94 85 GLU A N 1
ATOM 635 C CA . GLU A 1 85 ? -54.824 -27.782 62.121 1.00 71.94 85 GLU A CA 1
ATOM 636 C C . GLU A 1 85 ? -53.696 -26.781 62.395 1.00 71.94 85 GLU A C 1
ATOM 638 O O . GLU A 1 85 ? -53.706 -26.105 63.418 1.00 71.94 85 GLU A O 1
ATOM 643 N N . SER A 1 86 ? -52.720 -26.678 61.491 1.00 67.88 86 SER A N 1
ATOM 644 C CA . SER A 1 86 ? -51.576 -25.762 61.613 1.00 67.88 86 SER A CA 1
ATOM 645 C C . SER A 1 86 ? -51.798 -24.425 60.901 1.00 67.88 86 SER A C 1
ATOM 647 O O . SER A 1 86 ? -50.864 -23.647 60.715 1.00 67.88 86 SER A O 1
ATOM 649 N N . ASN A 1 87 ? -53.033 -24.144 60.478 1.00 66.81 87 ASN A N 1
ATOM 650 C CA . ASN A 1 87 ? -53.360 -22.877 59.843 1.00 66.81 87 ASN A CA 1
ATOM 651 C C . ASN A 1 87 ? -53.437 -21.768 60.888 1.00 66.81 87 ASN A C 1
ATOM 653 O O . ASN A 1 87 ? -54.163 -21.897 61.873 1.00 66.81 87 ASN A O 1
ATOM 657 N N . VAL A 1 88 ? -52.783 -20.640 60.620 1.00 65.94 88 VAL A N 1
ATOM 658 C CA . VAL A 1 88 ? -52.886 -19.426 61.447 1.00 65.94 88 VAL A CA 1
ATOM 659 C C . VAL A 1 88 ? -54.334 -18.910 61.507 1.00 65.94 88 VAL A C 1
ATOM 661 O O . VAL A 1 88 ? -54.722 -18.252 62.463 1.00 65.94 88 VAL A O 1
ATOM 664 N N . GLN A 1 89 ? -55.154 -19.239 60.504 1.00 69.50 89 GLN A N 1
ATOM 665 C CA . GLN A 1 89 ? -56.580 -18.904 60.444 1.00 69.50 89 GLN A CA 1
ATOM 666 C C . GLN A 1 89 ? -57.495 -20.079 60.840 1.00 69.50 89 GLN A C 1
ATOM 668 O O . GLN A 1 89 ? -58.664 -20.090 60.459 1.00 69.50 89 GLN A O 1
ATOM 673 N N . SER A 1 90 ? -56.978 -21.088 61.550 1.00 76.56 90 SER A N 1
ATOM 674 C CA . SER A 1 90 ? -57.803 -22.151 62.139 1.00 76.56 90 SER A CA 1
ATOM 675 C C . SER A 1 90 ? -58.303 -21.764 63.526 1.00 76.56 90 SER A C 1
ATOM 677 O O . SER A 1 90 ? -57.602 -21.112 64.300 1.00 76.56 90 SER A O 1
ATOM 679 N N . PHE A 1 91 ? -59.526 -22.173 63.841 1.00 80.69 91 PHE A N 1
ATOM 680 C CA . PHE A 1 91 ? -60.166 -21.909 65.125 1.00 80.69 91 PHE A CA 1
ATOM 681 C C . PHE A 1 91 ? -60.844 -23.174 65.637 1.00 80.69 91 PHE A C 1
ATOM 683 O O . PHE A 1 91 ? -61.352 -23.972 64.847 1.00 80.69 91 PHE A O 1
ATOM 690 N N . ASP A 1 92 ? -60.880 -23.343 66.955 1.00 80.69 92 ASP A N 1
ATOM 691 C CA . ASP A 1 92 ? -61.601 -24.457 67.560 1.00 80.69 92 ASP A CA 1
ATOM 692 C C . ASP A 1 92 ? -63.102 -24.122 67.563 1.00 80.69 92 ASP A C 1
ATOM 694 O O . ASP A 1 92 ? -63.505 -22.986 67.828 1.00 80.69 92 ASP A O 1
ATOM 698 N N . VAL A 1 93 ? -63.938 -25.096 67.210 1.00 83.25 93 VAL A N 1
ATOM 699 C CA . VAL A 1 93 ? -65.396 -24.950 67.184 1.00 83.25 93 VAL A CA 1
ATOM 700 C C . VAL A 1 93 ? -65.992 -25.852 68.256 1.00 83.25 93 VAL A C 1
ATOM 702 O O . VAL A 1 93 ? -65.670 -27.033 68.352 1.00 83.25 93 VAL A O 1
ATOM 705 N N . GLU A 1 94 ? -66.875 -25.291 69.070 1.00 83.62 94 GLU A N 1
ATOM 706 C CA . GLU A 1 94 ? -67.609 -26.007 70.106 1.00 83.62 94 GLU A CA 1
ATOM 707 C C . GLU A 1 94 ? -69.086 -26.091 69.711 1.00 83.62 94 GLU A C 1
ATOM 709 O O . GLU A 1 94 ? -69.693 -25.087 69.337 1.00 83.62 94 GLU A O 1
ATOM 714 N N . GLU A 1 95 ? -69.673 -27.284 69.790 1.00 81.06 95 GLU A N 1
ATOM 715 C CA . GLU A 1 95 ? -71.109 -27.487 69.594 1.00 81.06 95 GLU A CA 1
ATOM 716 C C . GLU A 1 95 ? -71.814 -27.508 70.958 1.00 81.06 95 GLU A C 1
ATOM 718 O O . GLU A 1 95 ? -71.470 -28.308 71.829 1.00 81.06 95 GLU A O 1
ATOM 723 N N . ARG A 1 96 ? -72.799 -26.624 71.158 1.00 81.62 96 ARG A N 1
ATOM 724 C CA . ARG A 1 96 ? -73.656 -26.578 72.354 1.00 81.62 96 ARG A CA 1
ATOM 725 C C . ARG A 1 96 ? -75.117 -26.519 71.926 1.00 81.62 96 ARG A C 1
ATOM 727 O O . ARG A 1 96 ? -75.496 -25.612 71.191 1.00 81.62 96 ARG A O 1
ATOM 734 N N . ASP A 1 97 ? -75.924 -27.480 72.374 1.00 72.62 97 ASP A N 1
ATOM 735 C CA . ASP A 1 97 ? -77.371 -27.557 72.107 1.00 72.62 97 ASP A CA 1
ATOM 736 C C . ASP A 1 97 ? -77.755 -27.412 70.614 1.00 72.62 97 ASP A C 1
ATOM 738 O O . ASP A 1 97 ? -78.747 -26.771 70.266 1.00 72.62 97 ASP A O 1
ATOM 742 N N . GLY A 1 98 ? -76.952 -27.990 69.708 1.00 72.56 98 GLY A N 1
ATOM 743 C CA . GLY A 1 98 ? -77.166 -27.928 68.254 1.00 72.56 98 GLY A CA 1
ATOM 744 C C . GLY A 1 98 ? -76.760 -26.603 67.590 1.00 72.56 98 GLY A C 1
ATOM 745 O O . GLY A 1 98 ? -77.067 -26.384 66.418 1.00 72.56 98 GLY A O 1
ATOM 746 N N . GLN A 1 99 ? -76.078 -25.712 68.317 1.00 79.56 99 GLN A N 1
ATOM 747 C CA . GLN A 1 99 ? -75.470 -24.488 67.790 1.00 79.56 99 GLN A CA 1
ATOM 748 C C . GLN A 1 99 ? -73.942 -24.568 67.853 1.00 79.56 99 GLN A C 1
ATOM 750 O O . GLN A 1 99 ? -73.372 -25.071 68.820 1.00 79.56 99 GLN A O 1
ATOM 755 N N . TYR A 1 100 ? -73.276 -24.032 66.830 1.00 83.56 100 TYR A N 1
ATOM 756 C CA . TYR A 1 100 ? -71.818 -24.040 66.718 1.00 83.56 100 TYR A CA 1
ATOM 757 C C . TYR A 1 100 ? -71.234 -22.686 67.115 1.00 83.56 100 TYR A C 1
ATOM 759 O O . TYR A 1 100 ? -71.705 -21.636 66.672 1.00 83.56 100 TYR A O 1
ATOM 767 N N . PHE A 1 101 ? -70.177 -22.708 67.919 1.00 81.56 101 PHE A N 1
ATOM 768 C CA . PHE A 1 101 ? -69.518 -21.523 68.447 1.00 81.56 101 PHE A CA 1
ATOM 769 C C . PHE A 1 101 ? -68.015 -21.567 68.187 1.00 81.56 101 PHE A C 1
ATOM 771 O O . PHE A 1 101 ? -67.374 -22.590 68.394 1.00 81.56 101 PHE A O 1
ATOM 778 N N . LEU A 1 102 ? -67.439 -20.443 67.765 1.00 77.88 102 LEU A N 1
ATOM 779 C CA . LEU A 1 102 ? -66.001 -20.294 67.563 1.00 77.88 102 LEU A CA 1
ATOM 780 C C . LEU A 1 102 ? -65.313 -19.924 68.883 1.00 77.88 102 LEU A C 1
ATOM 782 O O . LEU A 1 102 ? -65.684 -18.934 69.523 1.00 77.88 102 LEU A O 1
ATOM 786 N N . GLN A 1 103 ? -64.282 -20.689 69.245 1.00 74.19 103 GLN A N 1
ATOM 787 C CA . GLN A 1 103 ? -63.392 -20.456 70.378 1.00 74.19 103 GLN A CA 1
ATOM 788 C C . GLN A 1 103 ? -61.998 -20.063 69.861 1.00 74.19 103 GLN A C 1
ATOM 790 O O . GLN A 1 103 ? -61.361 -20.784 69.091 1.00 74.19 103 GLN A O 1
ATOM 795 N N . ARG A 1 104 ? -61.520 -18.874 70.247 1.00 63.53 104 ARG A N 1
ATOM 796 C CA . ARG A 1 104 ? -60.196 -18.386 69.827 1.00 63.53 104 ARG A CA 1
ATOM 797 C C . ARG A 1 104 ? -59.090 -19.121 70.590 1.00 63.53 104 ARG A C 1
ATOM 799 O O . ARG A 1 104 ? -59.207 -19.308 71.799 1.00 63.53 104 ARG A O 1
ATOM 806 N N . LYS A 1 105 ? -58.007 -19.476 69.895 1.00 54.16 105 LYS A N 1
ATOM 807 C CA . LYS A 1 105 ? -56.918 -20.334 70.391 1.00 54.16 105 LYS A CA 1
ATOM 808 C C . LYS A 1 105 ? -55.689 -19.571 70.914 1.00 54.16 105 LYS A C 1
ATOM 810 O O . LYS A 1 105 ? -54.576 -20.071 70.807 1.00 54.16 105 LYS A O 1
ATOM 815 N N . ASP A 1 106 ? -55.876 -18.392 71.509 1.00 44.81 106 ASP A N 1
ATOM 816 C CA . ASP A 1 106 ? -54.747 -17.599 72.017 1.00 44.81 106 ASP A CA 1
ATOM 817 C C . ASP A 1 106 ? -54.751 -17.524 73.544 1.00 44.81 106 ASP A C 1
ATOM 819 O O . ASP A 1 106 ? -55.418 -16.681 74.147 1.00 44.81 106 ASP A O 1
ATOM 823 N N . CYS A 1 107 ? -53.941 -18.382 74.156 1.00 35.75 107 CYS A N 1
ATOM 824 C CA . CYS A 1 107 ? -53.264 -18.052 75.402 1.00 35.75 107 CYS A CA 1
ATOM 825 C C . CYS A 1 107 ? -51.973 -17.311 75.023 1.00 35.75 107 CYS A C 1
ATOM 827 O O . CYS A 1 107 ? -51.064 -17.925 74.467 1.00 35.75 107 CYS A O 1
ATOM 829 N N . LEU A 1 108 ? -51.885 -16.011 75.305 1.00 41.31 108 LEU A N 1
ATOM 830 C CA . LEU A 1 108 ? -50.598 -15.309 75.343 1.00 41.31 108 LEU A CA 1
ATOM 831 C C . LEU A 1 108 ? -49.936 -15.601 76.703 1.00 41.31 108 LEU A C 1
ATOM 833 O O . LEU A 1 108 ? -50.637 -15.532 77.717 1.00 41.31 108 LEU A O 1
ATOM 837 N N . PRO A 1 109 ? -48.638 -15.945 76.765 1.00 38.12 109 PRO A N 1
ATOM 838 C CA . PRO A 1 109 ? -47.912 -15.965 78.028 1.00 38.12 109 PRO A CA 1
ATOM 839 C C . PRO A 1 109 ? -47.720 -14.533 78.554 1.00 38.12 109 PRO A C 1
ATOM 841 O O . PRO A 1 109 ? -47.440 -13.609 77.796 1.00 38.12 109 PRO A O 1
ATOM 844 N N . ASP A 1 110 ? -47.910 -14.373 79.860 1.00 35.25 110 ASP A N 1
ATOM 845 C CA . ASP A 1 110 ? -47.795 -13.125 80.618 1.00 35.25 110 ASP A CA 1
ATOM 846 C C . ASP A 1 110 ? -46.307 -12.743 80.766 1.00 35.25 110 ASP A C 1
ATOM 848 O O . ASP A 1 110 ? -45.573 -13.387 81.519 1.00 35.25 110 ASP A O 1
ATOM 852 N N . PHE A 1 111 ? -45.848 -11.728 80.028 1.00 40.09 111 PHE A N 1
ATOM 853 C CA . PHE A 1 111 ? -44.533 -11.102 80.203 1.00 40.09 111 PHE A CA 1
ATOM 854 C C . PHE A 1 111 ? -44.727 -9.596 80.422 1.00 40.09 111 PHE A C 1
ATOM 856 O O . PHE A 1 111 ? -45.525 -8.952 79.747 1.00 40.09 111 PHE A O 1
ATOM 863 N N . GLY A 1 112 ? -44.044 -9.039 81.424 1.00 44.56 112 GLY A N 1
ATOM 864 C CA . GLY A 1 112 ? -44.246 -7.659 81.867 1.00 44.56 112 GLY A CA 1
ATOM 865 C C . GLY A 1 112 ? -43.847 -6.623 80.810 1.00 44.56 112 GLY A C 1
ATOM 866 O O . GLY A 1 112 ? -42.711 -6.616 80.347 1.00 44.56 112 GLY A O 1
ATOM 867 N N . GLU A 1 113 ? -44.756 -5.688 80.516 1.00 50.97 113 GLU A N 1
ATOM 868 C CA . GLU A 1 113 ? -44.658 -4.601 79.517 1.00 50.97 113 GLU A CA 1
ATOM 869 C C . GLU A 1 113 ? -43.370 -3.744 79.568 1.00 50.97 113 GLU A C 1
ATOM 871 O O . GLU A 1 113 ? -43.078 -3.002 78.633 1.00 50.97 113 GLU A O 1
ATOM 876 N N . ALA A 1 114 ? -42.587 -3.803 80.648 1.00 52.91 114 ALA A N 1
ATOM 877 C CA . ALA A 1 114 ? -41.361 -3.021 80.795 1.00 52.91 114 ALA A CA 1
ATOM 878 C C . ALA A 1 114 ? -40.147 -3.621 80.055 1.00 52.91 114 ALA A C 1
ATOM 880 O O . ALA A 1 114 ? -39.292 -2.857 79.605 1.00 52.91 114 ALA A O 1
ATOM 881 N N . ASP A 1 115 ? -40.075 -4.948 79.905 1.00 55.56 115 ASP A N 1
ATOM 882 C CA . ASP A 1 115 ? -38.895 -5.637 79.348 1.00 55.56 115 ASP A CA 1
ATOM 883 C C . ASP A 1 115 ? -38.916 -5.636 77.805 1.00 55.56 115 ASP A C 1
ATOM 885 O O . ASP A 1 115 ? -37.913 -5.349 77.152 1.00 55.56 115 ASP A O 1
ATOM 889 N N . GLU A 1 116 ? -40.098 -5.814 77.203 1.00 56.75 116 GLU A N 1
ATOM 890 C CA . GLU A 1 116 ? -40.295 -5.719 75.746 1.00 56.75 116 GLU A CA 1
ATOM 891 C C . GLU A 1 116 ? -40.067 -4.299 75.215 1.00 56.75 116 GLU A C 1
ATOM 893 O O . GLU A 1 116 ? -39.454 -4.113 74.165 1.00 56.75 116 GLU A O 1
ATOM 898 N N . VAL A 1 117 ? -40.508 -3.270 75.948 1.00 70.75 117 VAL A N 1
ATOM 899 C CA . VAL A 1 117 ? -40.293 -1.870 75.547 1.00 70.75 117 VAL A CA 1
ATOM 900 C C . VAL A 1 117 ? -38.810 -1.495 75.610 1.00 70.75 117 VAL A C 1
ATOM 902 O O . VAL A 1 117 ? -38.365 -0.665 74.817 1.00 70.75 117 VAL A O 1
ATOM 905 N N . SER A 1 118 ? -38.036 -2.095 76.520 1.00 67.38 118 SER A N 1
ATOM 906 C CA . SER A 1 118 ? -36.582 -1.905 76.574 1.00 67.38 118 SER A CA 1
ATOM 907 C C . SER A 1 118 ? -35.888 -2.603 75.404 1.00 67.38 118 SER A C 1
ATOM 909 O O . SER A 1 118 ? -35.125 -1.964 74.684 1.00 67.38 118 SER A O 1
ATOM 911 N N . SER A 1 119 ? -36.225 -3.870 75.144 1.00 72.81 119 SER A N 1
ATOM 912 C CA . SER A 1 119 ? -35.649 -4.647 74.039 1.00 72.81 119 SER A CA 1
ATOM 913 C C . SER A 1 119 ? -35.943 -4.029 72.665 1.00 72.81 119 SER A C 1
ATOM 915 O O . SER A 1 119 ? -35.039 -3.885 71.845 1.00 72.81 119 SER A O 1
ATOM 917 N N . LEU A 1 120 ? -37.173 -3.561 72.432 1.00 76.44 120 LEU A N 1
ATOM 918 C CA . LEU A 1 120 ? -37.541 -2.883 71.184 1.00 76.44 120 LEU A CA 1
ATOM 919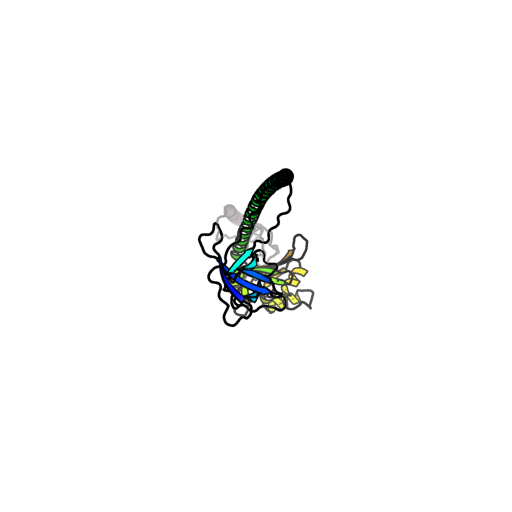 C C . LEU A 1 120 ? -36.830 -1.534 71.007 1.00 76.44 120 LEU A C 1
ATOM 921 O O . LEU A 1 120 ? -36.579 -1.118 69.877 1.00 76.44 120 LEU A O 1
ATOM 925 N N . ARG A 1 121 ? -36.510 -0.825 72.099 1.00 79.81 121 ARG A N 1
ATOM 926 C CA . ARG A 1 121 ? -35.727 0.422 72.032 1.00 79.81 121 ARG A CA 1
ATOM 927 C C . ARG A 1 121 ? -34.276 0.148 71.663 1.00 79.81 121 ARG A C 1
ATOM 929 O O . ARG A 1 121 ? -33.747 0.851 70.810 1.00 79.81 121 ARG A O 1
ATOM 936 N N . GLU A 1 122 ? -33.675 -0.885 72.246 1.00 83.44 122 GLU A N 1
ATOM 937 C CA . GLU A 1 122 ? -32.324 -1.327 71.888 1.00 83.44 122 GLU A CA 1
ATOM 938 C C . GLU A 1 122 ? -32.246 -1.755 70.415 1.00 83.44 122 GLU A C 1
ATOM 940 O O . GLU A 1 122 ? -31.329 -1.354 69.700 1.00 83.44 122 GLU A O 1
ATOM 945 N N . GLU A 1 123 ? -33.244 -2.493 69.924 1.00 86.81 123 GLU A N 1
ATOM 946 C CA . GLU A 1 123 ? -33.313 -2.910 68.519 1.00 86.81 123 GLU A CA 1
ATOM 947 C C . GLU A 1 123 ? -33.519 -1.717 67.566 1.00 86.81 123 GLU A C 1
ATOM 949 O O . GLU A 1 123 ? -32.886 -1.638 66.511 1.00 86.81 123 GLU A O 1
ATOM 954 N N . LEU A 1 124 ? -34.346 -0.738 67.950 1.00 88.56 124 LEU A N 1
ATOM 955 C CA . LEU A 1 124 ? -34.553 0.490 67.180 1.00 88.56 124 LEU A CA 1
ATOM 956 C C . LEU A 1 124 ? -33.277 1.337 67.092 1.00 88.56 124 LEU A C 1
ATOM 958 O O . LEU A 1 124 ? -32.984 1.895 66.032 1.00 88.56 124 LEU A O 1
ATOM 962 N N . ASP A 1 125 ? -32.528 1.451 68.187 1.00 89.94 125 ASP A N 1
ATOM 963 C CA . ASP A 1 125 ? -31.285 2.219 68.218 1.00 89.94 125 ASP A CA 1
ATOM 964 C C . ASP A 1 125 ? -30.180 1.517 67.411 1.00 89.94 125 ASP A C 1
ATOM 966 O O . ASP A 1 125 ? -29.505 2.177 66.618 1.00 89.94 125 ASP A O 1
ATOM 970 N N . ALA A 1 126 ? -30.089 0.183 67.471 1.00 89.00 126 ALA A N 1
ATOM 971 C CA . ALA A 1 126 ? -29.203 -0.600 66.606 1.00 89.00 126 ALA A CA 1
ATOM 972 C C . ALA A 1 126 ? -29.554 -0.449 65.111 1.00 89.00 126 ALA A C 1
ATOM 974 O O . ALA A 1 126 ? -28.668 -0.291 64.269 1.00 89.00 126 ALA A O 1
ATOM 975 N N . LEU A 1 127 ? -30.847 -0.444 64.763 1.00 88.75 127 LEU A N 1
ATOM 976 C CA . LEU A 1 127 ? -31.307 -0.216 63.388 1.00 88.75 127 LEU A CA 1
ATOM 977 C C . LEU A 1 127 ? -30.998 1.201 62.895 1.00 88.75 127 LEU A C 1
ATOM 979 O O . LEU A 1 127 ? -30.642 1.386 61.732 1.00 88.75 127 LEU A O 1
ATOM 983 N N . ARG A 1 128 ? -31.122 2.211 63.761 1.00 90.62 128 ARG A N 1
ATOM 984 C CA . ARG A 1 128 ? -30.756 3.596 63.430 1.00 90.62 128 ARG A CA 1
ATOM 985 C C . ARG A 1 128 ? -29.263 3.737 63.177 1.00 90.62 128 ARG A C 1
ATOM 987 O O . ARG A 1 128 ? -28.882 4.405 62.218 1.00 90.62 128 ARG A O 1
ATOM 994 N N . GLU A 1 129 ? -28.435 3.094 63.993 1.00 92.00 129 GLU A N 1
ATOM 995 C CA . GLU A 1 129 ? -26.985 3.089 63.811 1.00 92.00 129 GLU A CA 1
ATOM 996 C C . GLU A 1 129 ? -26.594 2.379 62.505 1.00 92.00 129 GLU A C 1
ATOM 998 O O . GLU A 1 129 ? -25.855 2.938 61.693 1.00 92.00 129 GLU A O 1
ATOM 1003 N N . ALA A 1 130 ? -27.181 1.210 62.228 1.00 89.31 130 ALA A N 1
ATOM 1004 C CA . ALA A 1 130 ? -26.976 0.492 60.970 1.00 89.31 130 ALA A CA 1
ATOM 1005 C C . ALA A 1 130 ? -27.419 1.309 59.741 1.00 89.31 130 ALA A C 1
ATOM 1007 O O . ALA A 1 130 ? -26.695 1.361 58.744 1.00 89.31 130 ALA A O 1
ATOM 1008 N N . ASN A 1 131 ? -28.567 1.992 59.815 1.00 90.12 131 ASN A N 1
ATOM 1009 C CA . ASN A 1 131 ? -29.030 2.880 58.748 1.00 90.12 131 ASN A CA 1
ATOM 1010 C C . ASN A 1 131 ? -28.077 4.058 58.531 1.00 90.12 131 ASN A C 1
ATOM 1012 O O . ASN A 1 131 ? -27.744 4.347 57.387 1.00 90.12 131 ASN A O 1
ATOM 1016 N N . SER A 1 132 ? -27.577 4.692 59.596 1.00 93.50 132 SER A N 1
ATOM 1017 C CA . SER A 1 132 ? -26.605 5.787 59.470 1.00 93.50 132 SER A CA 1
ATOM 1018 C C . SER A 1 132 ? -25.316 5.337 58.771 1.00 93.50 132 SER A C 1
ATOM 1020 O O . SER A 1 132 ? -24.765 6.077 57.952 1.00 93.50 132 SER A O 1
ATOM 1022 N N . VAL A 1 133 ? -24.838 4.122 59.060 1.00 93.19 133 VAL A N 1
ATOM 1023 C CA . VAL A 1 133 ? -23.660 3.545 58.395 1.00 93.19 133 VAL A CA 1
ATOM 1024 C C . VAL A 1 133 ? -23.947 3.257 56.920 1.00 93.19 133 VAL A C 1
ATOM 1026 O O . VAL A 1 133 ? -23.125 3.589 56.065 1.00 93.19 133 VAL A O 1
ATOM 1029 N N . LEU A 1 134 ? -25.112 2.681 56.606 1.00 91.56 134 LEU A N 1
ATOM 1030 C CA . LEU A 1 134 ? -25.533 2.427 55.226 1.00 91.56 134 LEU A CA 1
ATOM 1031 C C . LEU A 1 134 ? -25.668 3.727 54.425 1.00 91.56 134 LEU A C 1
ATOM 1033 O O . LEU A 1 134 ? -25.171 3.800 53.305 1.00 91.56 134 LEU A O 1
ATOM 1037 N N . GLU A 1 135 ? -26.271 4.770 54.996 1.00 93.00 135 GLU A N 1
ATOM 1038 C CA . GLU A 1 135 ? -26.388 6.090 54.364 1.00 93.00 135 GLU A CA 1
ATOM 1039 C C . GLU A 1 135 ? -25.010 6.697 54.056 1.00 93.00 135 GLU A C 1
ATOM 1041 O O . GLU A 1 135 ? -24.779 7.213 52.957 1.00 93.00 135 GLU A O 1
ATOM 1046 N N . SER A 1 136 ? -24.054 6.569 54.982 1.00 93.00 136 SER A N 1
ATOM 1047 C CA . SER A 1 136 ? -22.672 7.006 54.760 1.00 93.00 136 SER A CA 1
ATOM 1048 C C . SER A 1 136 ? -21.978 6.201 53.653 1.00 93.00 136 SER A C 1
ATOM 1050 O O . SER A 1 136 ? -21.338 6.787 52.776 1.00 93.00 136 SER A O 1
ATOM 1052 N N . GLN A 1 137 ? -22.152 4.874 53.625 1.00 93.94 137 GLN A N 1
ATOM 1053 C CA . GLN A 1 137 ? -21.609 4.020 52.561 1.00 93.94 137 GLN A CA 1
ATOM 1054 C C . GLN A 1 137 ? -22.205 4.346 51.190 1.00 93.94 137 GLN A C 1
ATOM 1056 O O . GLN A 1 137 ? -21.463 4.443 50.214 1.00 93.94 137 GLN A O 1
ATOM 1061 N N . VAL A 1 138 ? -23.522 4.547 51.106 1.00 94.38 138 VAL A N 1
ATOM 1062 C CA . VAL A 1 138 ? -24.204 4.935 49.862 1.00 94.38 138 VAL A CA 1
ATOM 1063 C C . VAL A 1 138 ? -23.663 6.266 49.349 1.00 94.38 138 VAL A C 1
ATOM 1065 O O . VAL A 1 138 ? -23.398 6.393 48.153 1.00 94.38 138 VAL A O 1
ATOM 1068 N N . THR A 1 139 ? -23.430 7.230 50.241 1.00 94.50 139 THR A N 1
ATOM 1069 C CA . THR A 1 139 ? -22.848 8.530 49.880 1.00 94.50 139 THR A CA 1
ATOM 1070 C C . THR A 1 139 ? -21.428 8.363 49.334 1.00 94.50 139 THR A C 1
ATOM 1072 O O . THR A 1 139 ? -21.135 8.827 48.235 1.00 94.50 139 THR A O 1
ATOM 1075 N N . SER A 1 140 ? -20.572 7.604 50.027 1.00 94.06 140 SER A N 1
ATOM 1076 C CA . SER A 1 140 ? -19.190 7.357 49.591 1.00 94.06 140 SER A CA 1
ATOM 1077 C C . SER A 1 140 ? -19.109 6.624 48.245 1.00 94.06 140 SER A C 1
ATOM 1079 O O . SER A 1 140 ? -18.317 6.998 47.380 1.00 94.06 140 SER A O 1
ATOM 1081 N N . ILE A 1 141 ? -19.951 5.607 48.024 1.00 94.06 141 ILE A N 1
ATOM 1082 C CA . ILE A 1 141 ? -20.016 4.897 46.737 1.00 94.06 141 ILE A CA 1
ATOM 1083 C C . ILE A 1 141 ? -20.503 5.833 45.628 1.00 94.06 141 ILE A C 1
ATOM 1085 O O . ILE A 1 141 ? -19.983 5.769 44.515 1.00 94.06 141 ILE A O 1
ATOM 1089 N N . SER A 1 142 ? -21.469 6.706 45.921 1.00 93.19 142 SER A N 1
ATOM 1090 C CA . SER A 1 142 ? -21.993 7.668 44.946 1.00 93.19 142 SER A CA 1
ATOM 1091 C C . SER A 1 142 ? -20.911 8.650 44.494 1.00 93.19 142 SER A C 1
ATOM 1093 O O . SER A 1 142 ? -20.733 8.832 43.294 1.00 93.19 142 SER A O 1
ATOM 1095 N N . GLU A 1 143 ? -20.114 9.186 45.422 1.00 94.75 143 GLU A N 1
ATOM 1096 C CA . GLU A 1 143 ? -18.981 10.071 45.105 1.00 94.75 143 GLU A CA 1
ATOM 1097 C C . GLU A 1 143 ? -17.922 9.373 44.236 1.00 94.75 143 GLU A C 1
ATOM 1099 O O . GLU A 1 143 ? -17.451 9.928 43.239 1.00 94.75 143 GLU A O 1
ATOM 1104 N N . VAL A 1 144 ? -17.570 8.124 44.567 1.00 95.69 144 VAL A N 1
ATOM 1105 C CA . VAL A 1 144 ? -16.627 7.328 43.762 1.00 95.69 144 VAL A CA 1
ATOM 1106 C C . VAL A 1 144 ? -17.192 7.052 42.367 1.00 95.69 144 VAL A C 1
ATOM 1108 O O . VAL A 1 144 ? -16.469 7.156 41.373 1.00 95.69 144 VAL A O 1
ATOM 1111 N N . MET A 1 145 ? -18.479 6.716 42.271 1.00 94.06 145 MET A N 1
ATOM 1112 C CA . MET A 1 145 ? -19.141 6.439 40.999 1.00 94.06 145 MET A CA 1
ATOM 1113 C C . MET A 1 145 ? -19.209 7.688 40.112 1.00 94.06 145 MET A C 1
ATOM 1115 O O . MET A 1 145 ? -18.928 7.589 38.919 1.00 94.06 145 MET A O 1
ATOM 1119 N N . GLU A 1 146 ? -19.517 8.860 40.670 1.00 95.50 146 GLU A N 1
ATOM 1120 C CA . GLU A 1 146 ? -19.494 10.134 39.940 1.00 95.50 146 GLU A CA 1
ATOM 1121 C C . GLU A 1 146 ? -18.099 10.448 39.384 1.00 95.50 146 GLU A C 1
ATOM 1123 O O . GLU A 1 146 ? -17.967 10.794 38.205 1.00 95.50 146 GLU A O 1
ATOM 1128 N N . GLY A 1 147 ? -17.048 10.238 40.186 1.00 95.75 147 GLY A N 1
ATOM 1129 C CA . GLY A 1 147 ? -15.661 10.371 39.735 1.00 95.75 147 GLY A CA 1
ATOM 1130 C C . GLY A 1 147 ? -15.313 9.409 38.593 1.00 95.75 147 GLY A C 1
ATOM 1131 O O . GLY A 1 147 ? -14.739 9.818 37.582 1.00 95.75 147 GLY A O 1
ATOM 1132 N N . MET A 1 148 ? -15.725 8.143 38.703 1.00 94.75 148 MET A N 1
ATOM 1133 C CA . MET A 1 148 ? -15.484 7.131 37.670 1.00 94.75 148 MET A CA 1
ATOM 1134 C C . MET A 1 148 ? -16.247 7.428 36.370 1.00 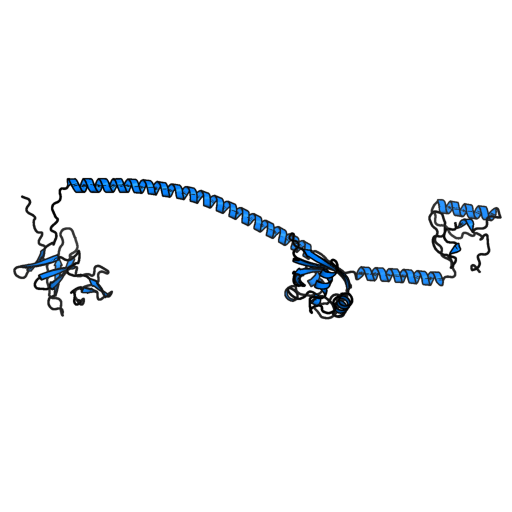94.75 148 MET A C 1
ATOM 1136 O O . MET A 1 148 ? -15.708 7.224 35.282 1.00 94.75 148 MET A O 1
ATOM 1140 N N . ILE A 1 149 ? -17.486 7.923 36.456 1.00 96.19 149 ILE A N 1
ATOM 1141 C CA . ILE A 1 149 ? -18.280 8.334 35.288 1.00 96.19 149 ILE A CA 1
ATOM 1142 C C . ILE A 1 149 ? -17.602 9.506 34.571 1.00 96.19 149 ILE A C 1
ATOM 1144 O O . ILE A 1 149 ? -17.525 9.501 33.339 1.00 96.19 149 ILE A O 1
ATOM 1148 N N . ALA A 1 150 ? -17.079 10.483 35.318 1.00 95.38 150 ALA A N 1
ATOM 1149 C CA . ALA A 1 150 ? -16.332 11.597 34.743 1.00 95.38 150 ALA A CA 1
ATOM 1150 C C . ALA A 1 150 ? -15.066 11.114 34.010 1.00 95.38 150 ALA A C 1
ATOM 1152 O O . ALA A 1 150 ? -14.867 11.472 32.846 1.00 95.38 150 ALA A O 1
ATOM 1153 N N . GLU A 1 151 ? -14.270 10.233 34.630 1.00 96.31 151 GLU A N 1
ATOM 1154 C CA . GLU A 1 151 ? -13.060 9.663 34.015 1.00 96.31 151 GLU A CA 1
ATOM 1155 C C . GLU A 1 151 ? -13.383 8.828 32.762 1.00 96.31 151 GLU A C 1
ATOM 1157 O O . GLU A 1 151 ? -12.739 8.969 31.719 1.00 96.31 151 GLU A O 1
ATOM 1162 N N . LEU A 1 152 ? -14.412 7.975 32.824 1.00 96.44 152 LEU A N 1
ATOM 1163 C CA . LEU A 1 152 ? -14.862 7.180 31.678 1.00 96.44 152 LEU A CA 1
ATOM 1164 C C . LEU A 1 152 ? -15.334 8.064 30.523 1.00 96.44 152 LEU A C 1
ATOM 1166 O O . LEU A 1 152 ? -15.013 7.780 29.367 1.00 96.44 152 LEU A O 1
ATOM 1170 N N . SER A 1 153 ? -16.074 9.132 30.824 1.00 95.00 153 SER A N 1
ATOM 1171 C CA . SER A 1 153 ? -16.537 10.097 29.826 1.00 95.00 153 SER A CA 1
ATOM 1172 C C . SER A 1 153 ? -15.359 10.800 29.148 1.00 95.00 153 SER A C 1
ATOM 1174 O O . SER A 1 153 ? -15.299 10.855 27.917 1.00 95.00 153 SER A O 1
ATOM 1176 N N . GLU A 1 154 ? -14.368 11.251 29.922 1.00 95.88 154 GLU A N 1
ATOM 1177 C CA . GLU A 1 154 ? -13.151 11.872 29.391 1.00 95.88 154 GLU A CA 1
ATOM 1178 C C . GLU A 1 154 ? -12.360 10.904 28.499 1.00 95.88 154 GLU A C 1
ATOM 1180 O O . GLU A 1 154 ? -12.018 11.229 27.356 1.00 95.88 154 GLU A O 1
ATOM 1185 N N . LYS A 1 155 ? -12.135 9.674 28.970 1.00 94.25 155 LYS A N 1
ATOM 1186 C CA . LYS A 1 155 ? -11.407 8.642 28.223 1.00 94.25 155 LYS A CA 1
ATOM 1187 C C . LYS A 1 155 ? -12.131 8.238 26.939 1.00 94.25 155 LYS A C 1
ATOM 1189 O O . LYS A 1 155 ? -11.487 8.056 25.903 1.00 94.25 155 LYS A O 1
ATOM 1194 N N . SER A 1 156 ? -13.460 8.143 26.984 1.00 94.81 156 SER A N 1
ATOM 1195 C CA . SER A 1 156 ? -14.301 7.885 25.812 1.00 94.81 156 SER A CA 1
ATOM 1196 C C . SER A 1 156 ? -14.165 9.003 24.774 1.00 94.81 156 SER A C 1
ATOM 1198 O O . SER A 1 156 ? -13.843 8.739 23.613 1.00 94.81 156 SER A O 1
ATOM 1200 N N . GLN A 1 157 ? -14.276 10.268 25.197 1.00 95.25 157 GLN A N 1
ATOM 1201 C CA . GLN A 1 157 ? -14.074 11.416 24.307 1.00 95.25 157 GLN A CA 1
ATOM 1202 C C . GLN A 1 157 ? -12.664 11.448 23.704 1.00 95.25 157 GLN A C 1
ATOM 1204 O O . GLN A 1 157 ? -12.493 11.805 22.534 1.00 95.25 157 GLN A O 1
ATOM 1209 N N . GLN A 1 158 ? -11.639 11.075 24.473 1.00 95.12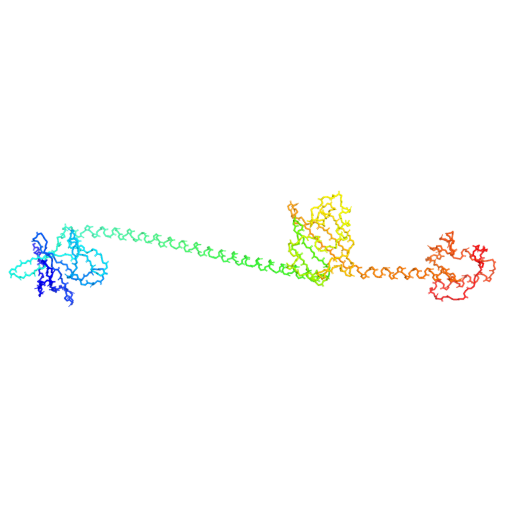 158 GLN A N 1
ATOM 1210 C CA . GLN A 1 158 ? -10.264 11.020 23.984 1.00 95.12 158 GLN A CA 1
ATOM 1211 C C . GLN A 1 158 ? -10.072 9.916 22.932 1.00 95.12 158 GLN A C 1
ATOM 1213 O O . GLN A 1 158 ? -9.440 10.158 21.898 1.00 95.12 158 GLN A O 1
ATOM 1218 N N . LEU A 1 159 ? -10.646 8.729 23.153 1.00 94.81 159 LEU A N 1
ATOM 1219 C CA . LEU A 1 159 ? -10.637 7.632 22.181 1.00 94.81 159 LEU A CA 1
ATOM 1220 C C . LEU A 1 159 ? -11.378 8.008 20.897 1.00 94.81 159 LEU A C 1
ATOM 1222 O O . LEU A 1 159 ? -10.858 7.767 19.807 1.00 94.81 159 LEU A O 1
ATOM 1226 N N . GLU A 1 160 ? -12.536 8.659 21.005 1.00 94.31 160 GLU A N 1
ATOM 1227 C CA . GLU A 1 160 ? -13.264 9.159 19.839 1.00 94.31 160 GLU A CA 1
ATOM 1228 C C . GLU A 1 160 ? -12.446 10.177 19.045 1.00 94.31 160 GLU A C 1
ATOM 1230 O O . GLU A 1 160 ? -12.358 10.071 17.821 1.00 94.31 160 GLU A O 1
ATOM 1235 N N . LYS A 1 161 ? -11.813 11.149 19.716 1.00 94.25 161 LYS A N 1
ATOM 1236 C CA . LYS A 1 161 ? -10.933 12.122 19.050 1.00 94.25 161 LYS A CA 1
ATOM 1237 C C . LYS A 1 161 ? -9.797 11.416 18.310 1.00 94.25 161 LYS A C 1
ATOM 1239 O O . LYS A 1 161 ? -9.577 11.704 17.134 1.00 94.25 161 LYS A O 1
ATOM 1244 N N . ARG A 1 162 ? -9.134 10.450 18.954 1.00 92.94 162 ARG A N 1
ATOM 1245 C CA . ARG A 1 162 ? -8.027 9.687 18.357 1.00 92.94 162 ARG A CA 1
ATOM 1246 C C . ARG A 1 162 ? -8.483 8.824 17.178 1.00 92.94 162 ARG A C 1
ATOM 1248 O O . ARG A 1 162 ? -7.801 8.788 16.158 1.00 92.94 162 ARG A O 1
ATOM 1255 N N . SER A 1 163 ? -9.648 8.184 17.278 1.00 93.50 163 SER A N 1
ATOM 1256 C CA . SER A 1 163 ? -10.246 7.409 16.183 1.00 93.50 163 SER A CA 1
ATOM 1257 C C . SER A 1 163 ? -10.619 8.306 14.997 1.00 93.50 163 SER A C 1
ATOM 1259 O O . SER A 1 163 ? -10.286 7.985 13.854 1.00 93.50 163 SER A O 1
ATOM 1261 N N . ARG A 1 164 ? -11.220 9.482 15.245 1.00 92.75 164 ARG A N 1
ATOM 1262 C CA . ARG A 1 164 ? -11.523 10.470 14.192 1.00 92.75 164 ARG A CA 1
ATOM 1263 C C . ARG A 1 164 ? -10.257 10.970 13.503 1.00 92.75 164 ARG A C 1
ATOM 1265 O O . ARG A 1 164 ? -10.247 11.108 12.280 1.00 92.75 164 ARG A O 1
ATOM 1272 N N . GLU A 1 165 ? -9.196 11.228 14.261 1.00 92.50 165 GLU A N 1
ATOM 1273 C CA . GLU A 1 165 ? -7.909 11.658 13.714 1.00 92.50 165 GLU A CA 1
ATOM 1274 C C . GLU A 1 165 ? -7.248 10.561 12.868 1.00 92.50 165 GLU A C 1
ATOM 1276 O O . GLU A 1 165 ? -6.846 10.834 11.735 1.00 92.50 165 GLU A O 1
ATOM 1281 N N . GLN A 1 166 ? -7.227 9.313 13.350 1.00 92.50 166 GLN A N 1
ATOM 1282 C CA . GLN A 1 166 ? -6.761 8.161 12.571 1.00 92.50 166 GLN A CA 1
ATOM 1283 C C . GLN A 1 166 ? -7.570 7.986 11.279 1.00 92.50 166 GLN A C 1
ATOM 1285 O O . GLN A 1 166 ? -6.985 7.828 10.210 1.00 92.50 166 GLN A O 1
ATOM 1290 N N . GLY A 1 167 ? -8.900 8.104 11.336 1.00 92.00 167 GLY A N 1
ATOM 1291 C CA . GLY A 1 167 ? -9.759 8.044 10.148 1.00 92.00 167 GLY A CA 1
ATOM 1292 C C . GLY A 1 167 ? -9.554 9.216 9.178 1.00 92.00 167 GLY A C 1
ATOM 1293 O O . GLY A 1 167 ? -9.755 9.076 7.970 1.00 92.00 167 GLY A O 1
ATOM 1294 N N . ARG A 1 168 ? -9.140 10.392 9.669 1.00 92.75 168 ARG A N 1
ATOM 1295 C CA . ARG A 1 168 ? -8.763 11.533 8.818 1.00 92.75 168 ARG A CA 1
ATOM 1296 C C . ARG A 1 168 ? -7.434 11.280 8.108 1.00 92.75 168 ARG A C 1
ATOM 1298 O O . ARG A 1 168 ? -7.358 11.510 6.905 1.00 92.75 168 ARG A O 1
ATOM 1305 N N . LEU A 1 169 ? -6.424 10.803 8.837 1.00 92.25 169 LEU A N 1
ATOM 1306 C CA . LEU A 1 169 ? -5.110 10.467 8.282 1.00 92.25 169 LEU A CA 1
ATOM 1307 C C . LEU A 1 169 ? -5.203 9.321 7.268 1.00 92.25 169 LEU A C 1
ATOM 1309 O O . LEU A 1 169 ? -4.639 9.443 6.187 1.00 92.25 169 LEU A O 1
ATOM 1313 N N . GLY A 1 170 ? -5.976 8.271 7.568 1.00 90.88 170 GLY A N 1
ATOM 1314 C CA . GLY A 1 170 ? -6.217 7.159 6.642 1.00 90.88 170 GLY A CA 1
ATOM 1315 C C . GLY A 1 170 ? -6.799 7.635 5.310 1.00 90.88 170 GLY A C 1
ATOM 1316 O O . GLY A 1 170 ? -6.195 7.423 4.265 1.00 90.88 170 GLY A O 1
ATOM 1317 N N . ARG A 1 171 ? -7.891 8.415 5.348 1.00 91.69 171 ARG A N 1
ATOM 1318 C CA . ARG A 1 171 ? -8.493 8.991 4.129 1.00 91.69 171 ARG A CA 1
ATOM 1319 C C . ARG A 1 171 ? -7.550 9.915 3.365 1.00 91.69 171 ARG A C 1
ATOM 1321 O O . ARG A 1 171 ? -7.612 9.974 2.142 1.00 91.69 171 ARG A O 1
ATOM 1328 N N . PHE A 1 172 ? -6.705 10.666 4.068 1.00 92.56 172 PHE A N 1
ATOM 1329 C CA . PHE A 1 172 ? -5.711 11.511 3.417 1.00 92.56 172 PHE A CA 1
ATOM 1330 C C . PHE A 1 172 ? -4.686 10.671 2.646 1.00 92.56 172 PHE A C 1
ATOM 1332 O O . PHE A 1 172 ? -4.457 10.943 1.470 1.00 92.56 172 PHE A O 1
ATOM 1339 N N . VAL A 1 173 ? -4.122 9.635 3.276 1.00 91.62 173 VAL A N 1
ATOM 1340 C CA . VAL A 1 173 ? -3.172 8.715 2.630 1.00 91.62 173 VAL A CA 1
ATOM 1341 C C . VAL A 1 173 ? -3.819 8.018 1.433 1.00 91.62 173 VAL A C 1
ATOM 1343 O O . VAL A 1 173 ? -3.240 8.028 0.348 1.00 91.62 173 VAL A O 1
ATOM 1346 N N . ASP A 1 174 ? -5.044 7.514 1.588 1.00 90.31 174 ASP A N 1
ATOM 1347 C CA . ASP A 1 174 ? -5.787 6.880 0.495 1.00 90.31 174 ASP A CA 1
ATOM 1348 C C . ASP A 1 174 ? -6.011 7.843 -0.678 1.00 90.31 174 ASP A C 1
ATOM 1350 O O . ASP A 1 174 ? -5.822 7.471 -1.836 1.00 90.31 174 ASP A O 1
ATOM 1354 N N . ASN A 1 175 ? -6.370 9.102 -0.409 1.00 92.06 175 ASN A N 1
ATOM 1355 C CA . ASN A 1 175 ? -6.551 10.108 -1.456 1.00 92.06 175 ASN A CA 1
ATOM 1356 C C . ASN A 1 175 ? -5.238 10.427 -2.177 1.00 92.06 175 ASN A C 1
ATOM 1358 O O . ASN A 1 175 ? -5.224 10.508 -3.404 1.00 92.06 175 ASN A O 1
ATOM 1362 N N . VAL A 1 176 ? -4.136 10.575 -1.436 1.00 92.50 176 VAL A N 1
ATOM 1363 C CA . VAL A 1 176 ? -2.812 10.831 -2.018 1.00 92.50 176 VAL A CA 1
ATOM 1364 C C . VAL A 1 176 ? -2.411 9.676 -2.933 1.00 92.50 176 VAL A C 1
ATOM 1366 O O . VAL A 1 176 ? -2.115 9.913 -4.102 1.00 92.50 176 VAL A O 1
ATOM 1369 N N . ILE A 1 177 ? -2.491 8.432 -2.455 1.00 92.06 177 ILE A N 1
ATOM 1370 C CA . ILE A 1 177 ? -2.142 7.232 -3.229 1.00 92.06 177 ILE A CA 1
ATOM 1371 C C . ILE A 1 177 ? -3.007 7.104 -4.495 1.00 92.06 177 ILE A C 1
ATOM 1373 O O . ILE A 1 177 ? -2.489 6.805 -5.573 1.00 92.06 177 ILE A O 1
ATOM 1377 N N . ASN A 1 178 ? -4.313 7.370 -4.397 1.00 91.94 178 ASN A N 1
ATOM 1378 C CA . ASN A 1 178 ? -5.243 7.272 -5.528 1.00 91.94 178 ASN A CA 1
ATOM 1379 C C . ASN A 1 178 ? -5.155 8.444 -6.517 1.00 91.94 178 ASN A C 1
ATOM 1381 O O . ASN A 1 178 ? -5.593 8.310 -7.664 1.00 91.94 178 ASN A O 1
ATOM 1385 N N . SER A 1 179 ? -4.586 9.575 -6.096 1.00 89.69 179 SER A N 1
ATOM 1386 C CA . SER A 1 179 ? -4.317 10.720 -6.971 1.00 89.69 179 SER A CA 1
ATOM 1387 C C . SER A 1 179 ? -3.061 10.547 -7.832 1.00 89.69 179 SER A C 1
ATOM 1389 O O . SER A 1 179 ? -2.910 11.261 -8.819 1.00 89.69 179 SER A O 1
ATOM 1391 N N . MET A 1 180 ? -2.177 9.597 -7.497 1.00 90.12 180 MET A N 1
ATOM 1392 C CA . MET A 1 180 ? -0.960 9.337 -8.270 1.00 90.12 180 MET A CA 1
ATOM 1393 C C . MET A 1 180 ? -1.278 8.774 -9.662 1.00 90.12 180 MET A C 1
ATOM 1395 O O . MET A 1 180 ? -2.207 7.984 -9.836 1.00 90.12 180 MET A O 1
ATOM 1399 N N . GLU A 1 181 ? -0.466 9.156 -10.649 1.00 88.31 181 GLU A N 1
ATOM 1400 C CA . GLU A 1 181 ? -0.530 8.609 -12.013 1.00 88.31 181 GLU A CA 1
ATOM 1401 C C . GLU A 1 181 ? 0.228 7.283 -12.136 1.00 88.31 181 GLU A C 1
ATOM 1403 O O . GLU A 1 181 ? -0.179 6.400 -12.888 1.00 88.31 181 GLU A O 1
ATOM 1408 N N . ASN A 1 182 ? 1.299 7.117 -11.355 1.00 93.44 182 ASN A N 1
ATOM 1409 C CA . ASN A 1 182 ? 2.027 5.857 -11.277 1.00 93.44 182 ASN A CA 1
ATOM 1410 C C . ASN A 1 182 ? 1.147 4.765 -10.670 1.00 93.44 182 ASN A C 1
ATOM 1412 O O . ASN A 1 182 ? 0.386 5.002 -9.729 1.00 93.44 182 ASN A O 1
ATOM 1416 N N . LEU A 1 183 ? 1.318 3.544 -11.160 1.00 93.75 183 LEU A N 1
ATOM 1417 C CA . LEU A 1 183 ? 0.670 2.371 -10.602 1.00 93.75 183 LEU A CA 1
ATOM 1418 C C . LEU A 1 183 ? 1.383 2.017 -9.301 1.00 93.75 183 LEU A C 1
ATOM 1420 O O . LEU A 1 183 ? 2.600 1.828 -9.294 1.00 93.75 183 LEU A O 1
ATOM 1424 N N . LEU A 1 184 ? 0.629 1.928 -8.212 1.00 95.12 184 LEU A N 1
ATOM 1425 C CA . LEU A 1 184 ? 1.149 1.553 -6.903 1.00 95.12 184 LEU A CA 1
ATOM 1426 C C . LEU A 1 184 ? 0.467 0.269 -6.450 1.00 95.12 184 LEU A C 1
ATOM 1428 O O . LEU A 1 184 ? -0.762 0.207 -6.386 1.00 95.12 184 LEU A O 1
ATOM 1432 N N . ILE A 1 185 ? 1.280 -0.735 -6.131 1.00 94.94 185 ILE A N 1
ATOM 1433 C CA . ILE A 1 185 ? 0.851 -2.025 -5.597 1.00 94.94 185 ILE A CA 1
ATOM 1434 C C . ILE A 1 185 ? 1.621 -2.290 -4.306 1.00 94.94 185 ILE A C 1
ATOM 1436 O O . ILE A 1 185 ? 2.846 -2.182 -4.267 1.00 94.94 185 ILE A O 1
ATOM 1440 N N . VAL A 1 186 ? 0.908 -2.650 -3.247 1.00 95.38 186 VAL A N 1
ATOM 1441 C CA . VAL A 1 186 ? 1.493 -3.092 -1.980 1.00 95.38 186 VAL A CA 1
ATOM 1442 C C . VAL A 1 186 ? 1.280 -4.592 -1.860 1.00 95.38 186 VAL A C 1
ATOM 1444 O O . VAL A 1 186 ? 0.191 -5.098 -2.133 1.00 95.38 186 VAL A O 1
ATOM 1447 N N . LEU A 1 187 ? 2.336 -5.295 -1.475 1.00 95.31 187 LEU A N 1
ATOM 1448 C CA . LEU A 1 187 ? 2.347 -6.722 -1.201 1.00 95.31 187 LEU A CA 1
ATOM 1449 C C . LEU A 1 187 ? 2.468 -6.959 0.304 1.00 95.31 187 LEU A C 1
ATOM 1451 O O . LEU A 1 187 ? 3.173 -6.219 0.988 1.00 95.31 187 LEU A O 1
ATOM 1455 N N . ASP A 1 188 ? 1.829 -8.010 0.808 1.00 95.38 188 ASP A N 1
ATOM 1456 C CA . ASP A 1 188 ? 2.013 -8.496 2.174 1.00 95.38 188 ASP A CA 1
ATOM 1457 C C . ASP A 1 188 ? 3.332 -9.282 2.343 1.00 95.38 188 ASP A C 1
ATOM 1459 O O . ASP A 1 188 ? 4.059 -9.564 1.385 1.00 95.38 188 ASP A O 1
ATOM 1463 N N . ALA A 1 189 ? 3.642 -9.694 3.575 1.00 93.19 189 ALA A N 1
ATOM 1464 C CA . ALA A 1 189 ? 4.820 -10.510 3.890 1.00 93.19 189 ALA A CA 1
ATOM 1465 C C . ALA A 1 189 ? 4.840 -11.893 3.198 1.00 93.19 189 ALA A C 1
ATOM 1467 O O . ALA A 1 189 ? 5.855 -12.592 3.246 1.00 93.19 189 ALA A O 1
ATOM 1468 N N . LYS A 1 190 ? 3.731 -12.314 2.578 1.00 91.25 190 LYS A N 1
ATOM 1469 C CA . LYS A 1 190 ? 3.604 -13.557 1.808 1.00 91.25 190 LYS A CA 1
ATOM 1470 C C . LYS A 1 190 ? 3.680 -13.315 0.297 1.00 91.25 190 LYS A C 1
ATOM 1472 O O . LYS A 1 190 ? 3.571 -14.292 -0.435 1.00 91.25 190 LYS A O 1
ATOM 1477 N N . GLY A 1 191 ? 3.874 -12.078 -0.167 1.00 91.00 191 GLY A N 1
ATOM 1478 C CA . GLY A 1 191 ? 3.940 -11.721 -1.586 1.00 91.00 191 GLY A CA 1
ATOM 1479 C C . GLY A 1 191 ? 2.582 -11.626 -2.287 1.00 91.00 191 GLY A C 1
ATOM 1480 O O . GLY A 1 191 ? 2.523 -11.690 -3.515 1.00 91.00 191 GLY A O 1
ATOM 1481 N N . ARG A 1 192 ? 1.487 -11.501 -1.530 1.00 94.38 192 ARG A N 1
ATOM 1482 C CA . ARG A 1 192 ? 0.132 -11.307 -2.066 1.00 94.38 192 ARG A CA 1
ATOM 1483 C C . ARG A 1 192 ? -0.225 -9.835 -2.092 1.00 94.38 192 ARG A C 1
ATOM 1485 O O . ARG A 1 192 ? 0.192 -9.084 -1.217 1.00 94.38 192 ARG A O 1
ATOM 1492 N N . ILE A 1 193 ? -1.024 -9.430 -3.067 1.00 94.81 193 ILE A N 1
ATOM 1493 C CA . ILE A 1 193 ? -1.440 -8.038 -3.238 1.00 94.81 193 ILE A CA 1
ATOM 1494 C C . ILE A 1 193 ? -2.360 -7.633 -2.081 1.00 94.81 193 ILE A C 1
ATOM 1496 O O . ILE A 1 193 ? -3.477 -8.130 -1.963 1.00 94.81 193 ILE A O 1
ATOM 1500 N N . SER A 1 194 ? -1.904 -6.724 -1.225 1.00 94.94 194 SER A N 1
ATOM 1501 C CA . SER A 1 194 ? -2.676 -6.197 -0.094 1.00 94.94 194 SER A CA 1
ATOM 1502 C C . SER A 1 194 ? -3.385 -4.885 -0.429 1.00 94.94 194 SER A C 1
ATOM 1504 O O . SER A 1 194 ? -4.455 -4.612 0.113 1.00 94.94 194 SER A O 1
ATOM 1506 N N . GLN A 1 195 ? -2.820 -4.082 -1.335 1.00 93.19 195 GLN A N 1
ATOM 1507 C CA . GLN A 1 195 ? -3.401 -2.809 -1.760 1.00 93.19 195 GLN A CA 1
ATOM 1508 C C . GLN A 1 195 ? -3.002 -2.471 -3.197 1.00 93.19 195 GLN A C 1
ATOM 1510 O O . GLN A 1 195 ? -1.891 -2.769 -3.634 1.00 93.19 195 GLN A O 1
ATOM 1515 N N . ILE A 1 196 ? -3.896 -1.792 -3.914 1.00 94.69 196 ILE A N 1
ATOM 1516 C CA . ILE A 1 196 ? -3.616 -1.157 -5.204 1.00 94.69 196 ILE A CA 1
ATOM 1517 C C . ILE A 1 196 ? -4.189 0.259 -5.211 1.00 94.69 196 ILE A C 1
ATOM 1519 O O . ILE A 1 196 ? -5.180 0.526 -4.526 1.00 94.69 196 ILE A O 1
ATOM 1523 N N . ASN A 1 197 ? -3.599 1.158 -5.994 1.00 94.50 197 ASN A N 1
ATOM 1524 C CA . ASN A 1 197 ? -4.178 2.479 -6.220 1.00 94.50 197 ASN A CA 1
ATOM 1525 C C . ASN A 1 197 ? -5.136 2.514 -7.423 1.00 94.50 197 ASN A C 1
ATOM 1527 O O . ASN A 1 197 ? -5.182 1.607 -8.254 1.00 94.50 197 ASN A O 1
ATOM 1531 N N . ALA A 1 198 ? -5.883 3.611 -7.548 1.00 93.50 198 ALA A N 1
ATOM 1532 C CA . ALA A 1 198 ? -6.824 3.833 -8.642 1.00 93.50 198 ALA A CA 1
ATOM 1533 C C . ALA A 1 198 ? -6.168 3.808 -10.036 1.00 93.50 198 ALA A C 1
ATOM 1535 O O . ALA A 1 198 ? -6.845 3.479 -11.011 1.00 93.50 198 ALA A O 1
ATOM 1536 N N . ALA A 1 199 ? -4.874 4.132 -10.150 1.00 92.81 199 ALA A N 1
ATOM 1537 C CA . ALA A 1 199 ? -4.159 4.076 -11.422 1.00 92.81 199 ALA A CA 1
ATOM 1538 C C . ALA A 1 199 ? -4.068 2.644 -11.968 1.00 92.81 199 ALA A C 1
ATOM 1540 O O . ALA A 1 199 ? -4.280 2.451 -13.160 1.00 92.81 199 ALA A O 1
ATOM 1541 N N . VAL A 1 200 ? -3.867 1.634 -11.112 1.00 91.81 200 VAL A N 1
ATOM 1542 C CA . VAL A 1 200 ? -3.858 0.216 -11.525 1.00 91.81 200 VAL A CA 1
ATOM 1543 C C . VAL A 1 200 ? -5.175 -0.166 -12.201 1.00 91.81 200 VAL A C 1
ATOM 1545 O O . VAL A 1 200 ? -5.170 -0.740 -13.288 1.00 91.81 200 VAL A O 1
ATOM 1548 N N . THR A 1 201 ? -6.306 0.216 -11.608 1.00 90.88 201 THR A N 1
ATOM 1549 C CA . THR A 1 201 ? -7.635 -0.055 -12.174 1.00 90.88 201 THR A CA 1
ATOM 1550 C C . THR A 1 201 ? -7.854 0.674 -13.499 1.00 90.88 201 THR A C 1
ATOM 1552 O O . THR A 1 201 ? -8.388 0.088 -14.437 1.00 90.88 201 THR A O 1
ATOM 1555 N N . ARG A 1 202 ? -7.445 1.948 -13.598 1.00 89.44 202 ARG A N 1
ATOM 1556 C CA . ARG A 1 202 ? -7.620 2.754 -14.819 1.00 89.44 202 ARG A CA 1
ATOM 1557 C C . ARG A 1 202 ? -6.746 2.270 -15.977 1.00 89.44 202 ARG A C 1
ATOM 1559 O O . ARG A 1 202 ? -7.230 2.205 -17.100 1.00 89.44 202 ARG A O 1
ATOM 1566 N N . GLU A 1 203 ? -5.485 1.946 -15.702 1.00 88.12 203 GLU A N 1
ATOM 1567 C CA . GLU A 1 203 ? -4.479 1.636 -16.725 1.00 88.12 203 GLU A CA 1
ATOM 1568 C C . GLU A 1 203 ? -4.464 0.152 -17.106 1.00 88.12 203 GLU A C 1
ATOM 1570 O O . GLU A 1 203 ? -4.373 -0.186 -18.284 1.00 88.12 203 GLU A O 1
ATOM 1575 N N . LEU A 1 204 ? -4.582 -0.750 -16.125 1.00 86.75 204 LEU A N 1
ATOM 1576 C CA . LEU A 1 204 ? -4.547 -2.195 -16.365 1.00 86.75 204 LEU A CA 1
ATOM 1577 C C . LEU A 1 204 ? -5.936 -2.834 -16.418 1.00 86.75 204 LEU A C 1
ATOM 1579 O O . LEU A 1 204 ? -6.041 -3.995 -16.802 1.00 86.75 204 LEU A O 1
ATOM 1583 N N . GLY A 1 205 ? -7.003 -2.113 -16.067 1.00 86.06 205 GLY A N 1
ATOM 1584 C CA . GLY A 1 205 ? -8.381 -2.609 -16.146 1.00 86.06 205 GLY A CA 1
ATOM 1585 C C . GLY A 1 205 ? -8.764 -3.634 -15.072 1.00 86.06 205 GLY A C 1
ATOM 1586 O O . GLY A 1 205 ? -9.898 -4.111 -15.072 1.00 86.06 205 GLY A O 1
ATOM 1587 N N . PHE A 1 206 ? -7.852 -3.982 -14.159 1.00 87.12 206 PHE A N 1
ATOM 1588 C CA . PHE A 1 206 ? -8.139 -4.902 -13.059 1.00 87.12 206 PHE A CA 1
ATOM 1589 C C . PHE A 1 206 ? -9.064 -4.244 -12.042 1.00 87.12 206 PHE A C 1
ATOM 1591 O O . PHE A 1 206 ? -8.809 -3.128 -11.593 1.00 87.12 206 PHE A O 1
ATOM 1598 N N . ARG A 1 207 ? -10.119 -4.940 -11.615 1.00 87.69 207 ARG A N 1
ATOM 1599 C CA . ARG A 1 207 ? -10.897 -4.493 -10.457 1.00 87.69 207 ARG A CA 1
ATOM 1600 C C . ARG A 1 207 ? -10.141 -4.870 -9.196 1.00 87.69 207 ARG A C 1
ATOM 1602 O O . ARG A 1 207 ? -9.661 -5.992 -9.091 1.00 87.69 207 ARG A O 1
ATOM 1609 N N . ALA A 1 208 ? -10.112 -3.975 -8.210 1.00 87.19 208 ALA A N 1
ATOM 1610 C CA . ALA A 1 208 ? -9.445 -4.241 -6.935 1.00 87.19 208 ALA A CA 1
ATOM 1611 C C . ALA A 1 208 ? -9.885 -5.576 -6.309 1.00 87.19 208 ALA A C 1
ATOM 1613 O O . ALA A 1 208 ? -9.044 -6.352 -5.880 1.00 87.19 208 ALA A O 1
ATOM 1614 N N . ALA A 1 209 ? -11.180 -5.894 -6.340 1.00 88.81 209 ALA A N 1
ATOM 1615 C CA . ALA A 1 209 ? -11.700 -7.145 -5.786 1.00 88.81 209 ALA A CA 1
ATOM 1616 C C . ALA A 1 209 ? -11.142 -8.419 -6.451 1.00 88.81 209 ALA A C 1
ATOM 1618 O O . ALA A 1 209 ? -11.080 -9.446 -5.786 1.00 88.81 209 ALA A O 1
ATOM 1619 N N . ASP A 1 210 ? -10.725 -8.347 -7.718 1.00 88.38 210 ASP A N 1
ATOM 1620 C CA . ASP A 1 210 ? -10.274 -9.510 -8.493 1.00 88.38 210 ASP A CA 1
ATOM 1621 C C . ASP A 1 210 ? -8.771 -9.783 -8.316 1.00 88.38 210 ASP A C 1
ATOM 1623 O O . ASP A 1 210 ? -8.301 -10.871 -8.630 1.00 88.38 210 ASP A O 1
ATOM 1627 N N . VAL A 1 211 ? -8.007 -8.792 -7.840 1.00 89.19 211 VAL A N 1
ATOM 1628 C CA . VAL A 1 211 ? -6.544 -8.888 -7.674 1.00 89.19 211 VAL A CA 1
ATOM 1629 C C . VAL A 1 211 ? -6.087 -8.798 -6.223 1.00 89.19 211 VAL A C 1
ATOM 1631 O O . VAL A 1 211 ? -4.955 -9.160 -5.917 1.00 89.19 211 VAL A O 1
ATOM 1634 N N . LEU A 1 212 ? -6.931 -8.327 -5.303 1.00 92.94 212 LEU A N 1
ATOM 1635 C CA . LEU A 1 212 ? -6.606 -8.336 -3.877 1.00 92.94 212 LEU A CA 1
ATOM 1636 C C . LEU A 1 212 ? -6.457 -9.779 -3.372 1.00 92.94 212 LEU A C 1
ATOM 1638 O O . LEU A 1 212 ? -7.280 -10.642 -3.653 1.00 92.94 212 LEU A O 1
ATOM 1642 N N . ASN A 1 213 ? -5.416 -10.016 -2.576 1.00 92.25 213 ASN A N 1
ATOM 1643 C CA . ASN A 1 213 ? -4.948 -11.315 -2.075 1.00 92.25 213 ASN A CA 1
ATOM 1644 C C . ASN A 1 213 ? -4.424 -12.300 -3.133 1.00 92.25 213 ASN A C 1
ATOM 1646 O O . ASN A 1 213 ? -3.958 -13.392 -2.769 1.00 92.25 213 ASN A O 1
ATOM 1650 N N . GLU A 1 214 ? -4.422 -11.920 -4.409 1.00 92.94 214 GLU A N 1
ATOM 1651 C CA . GLU A 1 214 ? -3.784 -12.710 -5.454 1.00 92.94 214 GLU A CA 1
ATOM 1652 C C . GLU A 1 214 ? -2.253 -12.563 -5.408 1.00 92.94 214 GLU A C 1
ATOM 1654 O O . GLU A 1 214 ? -1.724 -11.582 -4.865 1.00 92.94 214 GLU A O 1
ATOM 1659 N N . PRO A 1 215 ? -1.502 -13.552 -5.924 1.00 91.06 215 PRO A N 1
ATOM 1660 C CA . PRO A 1 215 ? -0.052 -13.467 -6.019 1.00 91.06 215 PRO A CA 1
ATOM 1661 C C . PRO A 1 215 ? 0.387 -12.319 -6.938 1.00 91.06 215 PRO A C 1
ATOM 1663 O O . PRO A 1 215 ? -0.233 -12.065 -7.971 1.00 91.06 215 PRO A O 1
ATOM 1666 N N . SER A 1 216 ? 1.503 -11.663 -6.606 1.00 88.50 216 SER A N 1
ATOM 1667 C CA . SER A 1 216 ? 2.019 -10.516 -7.371 1.00 88.50 216 SER A CA 1
ATOM 1668 C C . SER A 1 216 ? 2.305 -10.817 -8.844 1.00 88.50 216 SER A C 1
ATOM 1670 O O . SER A 1 216 ? 2.260 -9.919 -9.683 1.00 88.50 216 SER A O 1
ATOM 1672 N N . ASP A 1 217 ? 2.598 -12.080 -9.160 1.00 88.88 217 ASP A N 1
ATOM 1673 C CA . ASP A 1 217 ? 2.965 -12.520 -10.506 1.00 88.88 217 ASP A CA 1
ATOM 1674 C C . ASP A 1 217 ? 1.807 -12.369 -11.516 1.00 88.88 217 ASP A C 1
ATOM 1676 O O . ASP A 1 217 ? 2.064 -12.269 -12.710 1.00 88.88 217 ASP A O 1
ATOM 1680 N N . VAL A 1 218 ? 0.547 -12.281 -11.060 1.00 87.19 218 VAL A N 1
ATOM 1681 C CA . VAL A 1 218 ? -0.642 -12.100 -11.925 1.00 87.19 218 VAL A CA 1
ATOM 1682 C C . VAL A 1 218 ? -0.606 -10.780 -12.710 1.00 87.19 218 VAL A C 1
ATOM 1684 O O . VAL A 1 218 ? -1.216 -10.668 -13.771 1.00 87.19 218 VAL A O 1
ATOM 1687 N N . LEU A 1 219 ? 0.123 -9.776 -12.216 1.00 85.12 219 LEU A N 1
ATOM 1688 C CA . LEU A 1 219 ? 0.239 -8.463 -12.859 1.00 85.12 219 LEU A CA 1
ATOM 1689 C C . LEU A 1 219 ? 1.284 -8.428 -13.986 1.00 85.12 219 LEU A C 1
ATOM 1691 O O . LEU A 1 219 ? 1.356 -7.450 -14.734 1.00 85.12 219 LEU A O 1
ATOM 1695 N N . LEU A 1 220 ? 2.111 -9.467 -14.101 1.00 85.50 220 LEU A N 1
ATOM 1696 C CA . LEU A 1 220 ? 3.193 -9.547 -15.073 1.00 85.50 220 LEU A CA 1
ATOM 1697 C C . LEU A 1 220 ? 2.812 -10.439 -16.253 1.00 85.50 220 LEU A C 1
ATOM 1699 O O . LEU A 1 220 ? 2.094 -11.427 -16.107 1.00 85.50 220 LEU A O 1
ATOM 1703 N N . SER A 1 221 ? 3.344 -10.110 -17.432 1.00 83.12 221 SER A N 1
ATOM 1704 C CA . SER A 1 221 ? 3.235 -11.000 -18.586 1.00 83.12 221 SER A CA 1
ATOM 1705 C C . SER A 1 221 ? 4.017 -12.303 -18.341 1.00 83.12 221 SER A C 1
ATOM 1707 O O . SER A 1 221 ? 5.015 -12.298 -17.605 1.00 83.12 221 SER A O 1
ATOM 1709 N N . PRO A 1 222 ? 3.650 -13.418 -19.000 1.00 81.06 222 PRO A N 1
ATOM 1710 C CA . PRO A 1 222 ? 4.428 -14.653 -18.939 1.00 81.06 222 PRO A CA 1
ATOM 1711 C C . PRO A 1 222 ? 5.893 -14.469 -19.362 1.00 81.06 222 PRO A C 1
ATOM 1713 O O . PRO A 1 222 ? 6.778 -15.075 -18.766 1.00 81.06 222 PRO A O 1
ATOM 1716 N N . GLN A 1 223 ? 6.160 -13.608 -20.351 1.00 82.75 223 GLN A N 1
ATOM 1717 C CA . GLN A 1 223 ? 7.520 -13.331 -20.833 1.00 82.75 223 GLN A CA 1
ATOM 1718 C C . GLN A 1 223 ? 8.346 -12.604 -19.767 1.00 82.75 223 GLN A C 1
ATOM 1720 O O . GLN A 1 223 ? 9.504 -12.936 -19.528 1.00 82.75 223 GLN A O 1
ATOM 1725 N N . SER A 1 224 ? 7.730 -11.643 -19.083 1.00 83.25 224 SER A N 1
ATOM 1726 C CA . SER A 1 224 ? 8.361 -10.868 -18.016 1.00 83.25 224 SER A CA 1
ATOM 1727 C C . SER A 1 224 ? 8.659 -11.719 -16.787 1.00 83.25 224 SER A C 1
ATOM 1729 O O . SER A 1 224 ? 9.701 -11.550 -16.158 1.00 83.25 224 SER A O 1
ATOM 1731 N N . LEU A 1 225 ? 7.756 -12.643 -16.446 1.00 83.12 225 LEU A N 1
ATOM 1732 C CA . LEU A 1 225 ? 7.982 -13.608 -15.372 1.00 83.12 225 LEU A CA 1
ATOM 1733 C C . LEU A 1 225 ? 9.163 -14.522 -15.681 1.00 83.12 225 LEU A C 1
ATOM 1735 O O . LEU A 1 225 ? 9.977 -14.768 -14.795 1.00 83.12 225 LEU A O 1
ATOM 1739 N N . GLU A 1 226 ? 9.274 -14.991 -16.921 1.00 83.19 226 GLU A N 1
ATOM 1740 C CA . GLU A 1 226 ? 10.387 -15.847 -17.319 1.00 83.19 226 GLU A CA 1
ATOM 1741 C C . GLU A 1 226 ? 11.718 -15.090 -17.290 1.00 83.19 226 GLU A C 1
ATOM 1743 O O . GLU A 1 226 ? 12.674 -15.560 -16.679 1.00 83.19 226 GLU A O 1
ATOM 1748 N N . ALA A 1 227 ? 11.752 -13.856 -17.801 1.00 83.88 227 ALA A N 1
ATOM 1749 C CA . ALA A 1 227 ? 12.934 -12.998 -17.710 1.00 83.88 227 ALA A CA 1
ATOM 1750 C C . ALA A 1 227 ? 13.368 -12.746 -16.252 1.00 83.88 227 ALA A C 1
ATOM 1752 O O . ALA A 1 227 ? 14.560 -12.732 -15.941 1.00 83.88 227 ALA A O 1
ATOM 1753 N N . LEU A 1 228 ? 12.413 -12.578 -15.329 1.00 83.00 228 LEU A N 1
ATOM 1754 C CA . LEU A 1 228 ? 12.721 -12.464 -13.902 1.00 83.00 228 LEU A CA 1
ATOM 1755 C C . LEU A 1 228 ? 13.262 -13.770 -13.318 1.00 83.00 228 LEU A C 1
ATOM 1757 O O . LEU A 1 228 ? 14.181 -13.712 -12.502 1.00 83.00 228 LEU A O 1
ATOM 1761 N N . ARG A 1 229 ? 12.730 -14.931 -13.719 1.00 82.75 229 ARG A N 1
ATOM 1762 C CA . ARG A 1 229 ? 13.244 -16.236 -13.275 1.00 82.75 229 ARG A CA 1
ATOM 1763 C C . ARG A 1 229 ? 14.676 -16.453 -13.727 1.00 82.75 229 ARG A C 1
ATOM 1765 O O . ARG A 1 229 ? 15.503 -16.788 -12.889 1.00 82.75 229 ARG A O 1
ATOM 1772 N N . GLU A 1 230 ? 14.977 -16.199 -14.998 1.00 81.25 230 GLU A N 1
ATOM 1773 C CA . GLU A 1 230 ? 16.336 -16.309 -15.542 1.00 81.25 230 GLU A CA 1
ATOM 1774 C C . GLU A 1 230 ? 17.313 -15.362 -14.838 1.00 81.25 230 GLU A C 1
ATOM 1776 O O . GLU A 1 230 ? 18.457 -15.718 -14.560 1.00 81.25 230 GLU A O 1
ATOM 1781 N N . ALA A 1 231 ? 16.856 -14.154 -14.507 1.00 76.38 231 ALA A N 1
ATOM 1782 C CA . ALA A 1 231 ? 17.673 -13.168 -13.818 1.00 76.38 231 ALA A CA 1
ATOM 1783 C C . ALA A 1 231 ? 17.840 -13.462 -12.313 1.00 76.38 231 ALA A C 1
ATOM 1785 O O . ALA A 1 231 ? 18.645 -12.805 -11.642 1.00 76.38 231 ALA A O 1
ATOM 1786 N N . THR A 1 232 ? 17.078 -14.399 -11.749 1.00 72.69 232 THR A N 1
ATOM 1787 C CA . THR A 1 232 ? 17.145 -14.749 -10.329 1.00 72.69 232 THR A CA 1
ATOM 1788 C C . THR A 1 232 ? 18.039 -15.974 -10.146 1.00 72.69 232 THR A C 1
ATOM 1790 O O . THR A 1 232 ? 17.935 -16.951 -10.878 1.00 72.69 232 THR A O 1
ATOM 1793 N N . ALA A 1 233 ? 18.928 -15.954 -9.149 1.00 64.31 233 ALA A N 1
ATOM 1794 C CA . ALA A 1 233 ? 19.906 -17.029 -8.938 1.00 64.31 233 ALA A CA 1
ATOM 1795 C C . ALA A 1 233 ? 19.270 -18.374 -8.522 1.00 64.31 233 ALA A C 1
ATOM 1797 O O . ALA A 1 233 ? 19.955 -19.394 -8.449 1.00 64.31 233 ALA A O 1
ATOM 1798 N N . ASN A 1 234 ? 17.968 -18.382 -8.227 1.00 62.81 234 ASN A N 1
ATOM 1799 C CA . ASN A 1 234 ? 17.252 -19.508 -7.656 1.00 62.81 234 ASN A CA 1
ATOM 1800 C C . ASN A 1 234 ? 16.196 -20.052 -8.632 1.00 62.81 234 ASN A C 1
ATOM 1802 O O . ASN A 1 234 ? 15.088 -19.530 -8.730 1.00 62.81 234 ASN A O 1
ATOM 1806 N N . ALA A 1 235 ? 16.531 -21.139 -9.331 1.00 58.53 235 ALA A N 1
ATOM 1807 C CA . ALA A 1 235 ? 15.675 -21.767 -10.343 1.00 58.53 235 ALA A CA 1
ATOM 1808 C C . ALA A 1 235 ? 14.378 -22.405 -9.786 1.00 58.53 235 ALA A C 1
ATOM 1810 O O . ALA A 1 235 ? 13.501 -22.786 -10.557 1.00 58.53 235 ALA A O 1
ATOM 1811 N N . TYR A 1 236 ? 14.230 -22.519 -8.458 1.00 62.53 236 TYR A N 1
ATOM 1812 C CA . TYR A 1 236 ? 13.087 -23.159 -7.786 1.00 62.53 236 TYR A CA 1
ATOM 1813 C C . TYR A 1 236 ? 12.202 -22.156 -7.031 1.00 62.53 236 TYR A C 1
ATOM 1815 O O . TYR A 1 236 ? 11.858 -22.345 -5.862 1.00 62.53 236 TYR A O 1
ATOM 1823 N N . LEU A 1 237 ? 11.821 -21.066 -7.693 1.00 69.75 237 LEU A N 1
ATOM 1824 C CA . LEU A 1 237 ? 10.864 -20.113 -7.136 1.00 69.75 237 LEU A CA 1
ATOM 1825 C C . LEU A 1 237 ? 9.442 -20.703 -7.138 1.00 69.75 237 LEU A C 1
ATOM 1827 O O . LEU A 1 237 ? 8.968 -21.144 -8.188 1.00 69.75 237 LEU A O 1
ATOM 1831 N N . PRO A 1 238 ? 8.730 -20.700 -5.993 1.00 71.12 238 PRO A N 1
ATOM 1832 C CA . PRO A 1 238 ? 7.330 -21.103 -5.952 1.00 71.12 238 PRO A CA 1
ATOM 1833 C C . PRO A 1 238 ? 6.484 -20.248 -6.900 1.00 71.12 238 PRO A C 1
ATOM 1835 O O . PRO A 1 238 ? 6.624 -19.023 -6.936 1.00 71.12 238 PRO A O 1
ATOM 1838 N N . THR A 1 239 ? 5.578 -20.889 -7.640 1.00 73.56 239 THR A N 1
ATOM 1839 C CA . THR A 1 239 ? 4.657 -20.210 -8.559 1.00 73.56 239 THR A CA 1
ATOM 1840 C C . THR A 1 239 ? 3.876 -19.115 -7.831 1.00 73.56 239 THR A C 1
ATOM 1842 O O . THR A 1 239 ? 3.294 -19.364 -6.775 1.00 73.56 239 THR A O 1
ATOM 1845 N N . GLY A 1 240 ? 3.859 -17.904 -8.393 1.00 78.31 240 GLY A N 1
ATOM 1846 C CA . GLY A 1 240 ? 3.143 -16.761 -7.827 1.00 78.31 240 GLY A CA 1
ATOM 1847 C C . GLY A 1 240 ? 3.995 -15.824 -6.966 1.00 78.31 240 GLY A C 1
ATOM 1848 O O . GLY A 1 240 ? 3.524 -14.746 -6.618 1.00 78.31 240 GLY A O 1
ATOM 1849 N N . LEU A 1 241 ? 5.227 -16.211 -6.618 1.00 84.44 241 LEU A N 1
ATOM 1850 C CA . LEU A 1 241 ? 6.107 -15.436 -5.735 1.00 84.44 241 LEU A CA 1
ATOM 1851 C C . LEU A 1 241 ? 7.403 -14.994 -6.412 1.00 84.44 241 LEU A C 1
ATOM 1853 O O . LEU A 1 241 ? 8.317 -14.548 -5.717 1.00 84.44 241 LEU A O 1
ATOM 1857 N N . THR A 1 242 ? 7.498 -15.130 -7.734 1.00 87.31 242 THR A N 1
ATOM 1858 C CA . THR A 1 242 ? 8.721 -14.838 -8.487 1.00 87.31 242 THR A CA 1
ATOM 1859 C C . THR A 1 242 ? 9.129 -13.391 -8.246 1.00 87.31 242 THR A C 1
ATOM 1861 O O . THR A 1 242 ? 10.206 -13.136 -7.714 1.00 87.31 242 THR A O 1
ATOM 1864 N N . LEU A 1 243 ? 8.222 -12.446 -8.519 1.00 87.62 243 LEU A N 1
ATOM 1865 C CA . LEU A 1 243 ? 8.495 -11.018 -8.374 1.00 87.62 243 LEU A CA 1
ATOM 1866 C C . LEU A 1 243 ? 8.865 -10.658 -6.929 1.00 87.62 243 LEU A C 1
ATOM 1868 O O . LEU A 1 243 ? 9.871 -9.990 -6.687 1.00 87.62 243 LEU A O 1
ATOM 1872 N N . PHE A 1 244 ? 8.074 -11.127 -5.963 1.00 90.69 244 PHE A N 1
ATOM 1873 C CA . PHE A 1 244 ? 8.289 -10.826 -4.549 1.00 90.69 244 PHE A CA 1
ATOM 1874 C C . PHE A 1 244 ? 9.647 -11.327 -4.044 1.00 90.69 244 PHE A C 1
ATOM 1876 O O . PHE A 1 244 ? 10.377 -10.590 -3.384 1.00 90.69 244 PHE A O 1
ATOM 1883 N N . ARG A 1 245 ? 10.027 -12.564 -4.378 1.00 88.06 245 ARG A N 1
ATOM 1884 C CA . ARG A 1 245 ? 11.306 -13.144 -3.951 1.00 88.06 245 ARG A CA 1
ATOM 1885 C C . ARG A 1 245 ? 12.495 -12.444 -4.593 1.00 88.06 245 ARG A C 1
ATOM 1887 O O . ARG A 1 245 ? 13.450 -12.151 -3.880 1.00 88.06 245 ARG A O 1
ATOM 1894 N N . THR A 1 246 ? 12.411 -12.090 -5.874 1.00 87.06 246 THR A N 1
ATOM 1895 C CA . THR A 1 246 ? 13.472 -11.327 -6.544 1.00 87.06 246 THR A CA 1
ATOM 1896 C C . THR A 1 246 ? 13.692 -9.959 -5.880 1.00 87.06 246 THR A C 1
ATOM 1898 O O . THR A 1 246 ? 14.836 -9.524 -5.748 1.00 87.06 246 THR A O 1
ATOM 1901 N N . ILE A 1 247 ? 12.632 -9.291 -5.401 1.00 90.25 247 ILE A N 1
ATOM 1902 C CA . ILE A 1 247 ? 12.749 -8.031 -4.636 1.00 90.25 247 ILE A CA 1
ATOM 1903 C C . ILE A 1 247 ? 13.487 -8.255 -3.314 1.00 90.25 247 ILE A C 1
ATOM 1905 O O . ILE A 1 247 ? 14.368 -7.470 -2.969 1.00 90.25 247 ILE A O 1
ATOM 1909 N N . LEU A 1 248 ? 13.145 -9.319 -2.582 1.00 89.00 248 LEU A N 1
ATOM 1910 C CA . LEU A 1 248 ? 13.784 -9.633 -1.302 1.00 89.00 248 LEU A CA 1
ATOM 1911 C C . LEU A 1 248 ? 15.264 -9.993 -1.461 1.00 89.00 248 LEU A C 1
ATOM 1913 O O . LEU A 1 248 ? 16.080 -9.554 -0.659 1.00 89.00 248 LEU A O 1
ATOM 1917 N N . GLU A 1 249 ? 15.612 -10.768 -2.489 1.00 86.31 249 GLU A N 1
ATOM 1918 C CA . GLU A 1 249 ? 16.996 -11.180 -2.746 1.00 86.31 249 GLU A CA 1
ATOM 1919 C C . GLU A 1 249 ? 17.883 -10.002 -3.162 1.00 86.31 249 GLU A C 1
ATOM 1921 O O . GLU A 1 249 ? 19.027 -9.904 -2.722 1.00 86.31 249 GLU A O 1
ATOM 1926 N N . ARG A 1 250 ? 17.363 -9.091 -3.994 1.00 84.88 250 ARG A N 1
ATOM 1927 C CA . ARG A 1 250 ? 18.133 -7.947 -4.507 1.00 84.88 250 ARG A CA 1
ATOM 1928 C C . ARG A 1 250 ? 18.085 -6.717 -3.601 1.00 84.88 250 ARG A C 1
ATOM 1930 O O . ARG A 1 250 ? 18.874 -5.797 -3.795 1.00 84.88 250 ARG A O 1
ATOM 1937 N N . GLY A 1 251 ? 17.145 -6.650 -2.659 1.00 83.75 251 GLY A N 1
ATOM 1938 C CA . GLY A 1 251 ? 16.894 -5.488 -1.798 1.00 83.75 251 GLY A CA 1
ATOM 1939 C C . GLY A 1 251 ? 16.251 -4.297 -2.521 1.00 83.75 251 GLY A C 1
ATOM 1940 O O . GLY A 1 251 ? 15.468 -3.567 -1.921 1.00 83.75 251 GLY A O 1
ATOM 1941 N N . GLN A 1 252 ? 16.523 -4.120 -3.813 1.00 86.44 252 GLN A N 1
ATOM 1942 C CA . GLN A 1 252 ? 15.832 -3.190 -4.694 1.00 86.44 252 GLN A CA 1
ATOM 1943 C C . GLN A 1 252 ? 15.792 -3.778 -6.106 1.00 86.44 252 GLN A C 1
ATOM 1945 O O . GLN A 1 252 ? 16.814 -4.192 -6.653 1.00 86.44 252 GLN A O 1
ATOM 1950 N N . LEU A 1 253 ? 14.604 -3.827 -6.704 1.00 88.62 253 LEU A N 1
ATOM 1951 C CA . LEU A 1 253 ? 14.404 -4.342 -8.055 1.00 88.62 253 LEU A CA 1
ATOM 1952 C C . LEU A 1 253 ? 13.961 -3.203 -8.968 1.00 88.62 253 LEU A C 1
ATOM 1954 O O . LEU A 1 253 ? 13.017 -2.491 -8.639 1.00 88.62 253 LEU A O 1
ATOM 1958 N N . ALA A 1 254 ? 14.617 -3.047 -10.115 1.00 90.81 254 ALA A N 1
ATOM 1959 C CA . ALA A 1 254 ? 14.187 -2.134 -11.163 1.00 90.81 254 ALA A CA 1
ATOM 1960 C C . ALA A 1 254 ? 14.363 -2.795 -12.530 1.00 90.81 254 ALA A C 1
ATOM 1962 O O . ALA A 1 254 ? 15.454 -3.271 -12.841 1.00 90.81 254 ALA A O 1
ATOM 1963 N N . PHE A 1 255 ? 13.298 -2.847 -13.324 1.00 88.50 255 PHE A N 1
ATOM 1964 C CA . PHE A 1 255 ? 13.342 -3.379 -14.685 1.00 88.50 255 PHE A CA 1
ATOM 1965 C C . PHE A 1 255 ? 12.200 -2.812 -15.526 1.00 88.50 255 PHE A C 1
ATOM 1967 O O . PHE A 1 255 ? 11.164 -2.389 -15.006 1.00 88.50 255 PHE A O 1
ATOM 1974 N N . GLU A 1 256 ? 12.408 -2.793 -16.836 1.00 89.44 256 GLU A N 1
ATOM 1975 C CA . GLU A 1 256 ? 11.408 -2.356 -17.800 1.00 89.44 256 GLU A CA 1
ATOM 1976 C C . GLU A 1 256 ? 10.627 -3.551 -18.326 1.00 89.44 256 GLU A C 1
ATOM 1978 O O . GLU A 1 256 ? 11.202 -4.586 -18.658 1.00 89.44 256 GLU A O 1
ATOM 1983 N N . THR A 1 257 ? 9.310 -3.411 -18.414 1.00 86.62 257 THR A N 1
ATOM 1984 C CA . THR A 1 257 ? 8.437 -4.485 -18.874 1.00 86.62 257 THR A CA 1
ATOM 1985 C C . THR A 1 257 ? 7.100 -3.951 -19.378 1.00 86.62 257 THR A C 1
ATOM 1987 O O . THR A 1 257 ? 6.679 -2.846 -19.034 1.00 86.62 257 THR A O 1
ATOM 1990 N N . ALA A 1 258 ? 6.401 -4.755 -20.178 1.00 83.69 258 ALA A N 1
ATOM 1991 C CA . ALA A 1 258 ? 4.957 -4.627 -20.321 1.00 83.69 258 ALA A CA 1
ATOM 1992 C C . ALA A 1 258 ? 4.261 -5.283 -19.115 1.00 83.69 258 ALA A C 1
ATOM 1994 O O . ALA A 1 258 ? 4.764 -6.258 -18.545 1.00 83.69 258 ALA A O 1
ATOM 1995 N N . LEU A 1 259 ? 3.134 -4.714 -18.697 1.00 84.25 259 LEU A N 1
ATOM 1996 C CA . LEU A 1 259 ? 2.273 -5.274 -17.652 1.00 84.25 259 LEU A CA 1
ATOM 1997 C C . LEU A 1 259 ? 1.116 -6.036 -18.294 1.00 84.25 259 LEU A C 1
ATOM 1999 O O . LEU A 1 259 ? 0.697 -5.684 -19.394 1.00 84.25 259 LEU A O 1
ATOM 2003 N N . ALA A 1 260 ? 0.576 -7.042 -17.608 1.00 82.62 260 ALA A N 1
ATOM 2004 C CA . ALA A 1 260 ? -0.611 -7.744 -18.087 1.00 82.62 260 ALA A CA 1
ATOM 2005 C C . ALA A 1 260 ? -1.842 -6.820 -18.044 1.00 82.62 260 ALA A C 1
ATOM 2007 O O . ALA A 1 260 ? -1.993 -6.010 -17.126 1.00 82.62 260 ALA A O 1
ATOM 2008 N N . HIS A 1 261 ? -2.739 -6.948 -19.023 1.00 85.00 261 HIS A N 1
ATOM 2009 C CA . HIS A 1 261 ? -4.013 -6.230 -19.051 1.00 85.00 261 HIS A CA 1
ATOM 2010 C C . HIS A 1 261 ? -5.179 -7.164 -18.702 1.00 85.00 261 HIS A C 1
ATOM 2012 O O . HIS A 1 261 ? -5.228 -8.305 -19.160 1.00 85.00 261 HIS A O 1
ATOM 2018 N N . ALA A 1 262 ? -6.163 -6.674 -17.941 1.00 79.50 262 ALA A N 1
ATOM 2019 C CA . ALA A 1 262 ? -7.306 -7.475 -17.491 1.00 79.50 262 ALA A CA 1
ATOM 2020 C C . ALA A 1 262 ? -8.176 -8.023 -18.637 1.00 79.50 262 ALA A C 1
ATOM 2022 O O . ALA A 1 262 ? -8.799 -9.071 -18.491 1.00 79.50 262 ALA A O 1
ATOM 2023 N N . ALA A 1 263 ? -8.206 -7.347 -19.792 1.00 74.69 263 ALA A N 1
ATOM 2024 C CA . ALA A 1 263 ? -8.902 -7.829 -20.990 1.00 74.69 263 ALA A CA 1
ATOM 2025 C C . ALA A 1 263 ? -8.154 -8.963 -21.730 1.00 74.69 263 ALA A C 1
ATOM 2027 O O . ALA A 1 263 ? -8.642 -9.454 -22.748 1.00 74.69 263 ALA A O 1
ATOM 2028 N N . GLY A 1 264 ? -6.991 -9.382 -21.221 1.00 69.50 264 GLY A N 1
ATOM 2029 C CA . GLY A 1 264 ? -6.101 -10.356 -21.842 1.00 69.50 264 GLY A CA 1
ATOM 2030 C C . GLY A 1 264 ? -5.017 -9.699 -22.700 1.00 69.50 264 GLY A C 1
ATOM 2031 O O . GLY A 1 264 ? -5.240 -8.675 -23.346 1.00 69.50 264 GLY A O 1
ATOM 2032 N N . GLY A 1 265 ? -3.835 -10.320 -22.711 1.00 69.56 265 GLY A N 1
ATOM 2033 C CA . GLY A 1 265 ? -2.647 -9.812 -23.400 1.00 69.56 265 GLY A CA 1
ATOM 2034 C C . GLY A 1 265 ? -1.873 -8.761 -22.601 1.00 69.56 265 GLY A C 1
ATOM 2035 O O . GLY A 1 265 ? -2.176 -8.482 -21.439 1.00 69.56 265 GLY A O 1
ATOM 2036 N N . ASP A 1 266 ? -0.857 -8.187 -23.241 1.00 71.31 266 ASP A N 1
ATOM 2037 C CA . ASP A 1 266 ? -0.017 -7.153 -22.642 1.00 71.31 266 ASP A CA 1
ATOM 2038 C C . ASP A 1 266 ? -0.633 -5.765 -22.809 1.00 71.31 266 ASP A C 1
ATOM 2040 O O . ASP A 1 266 ? -1.242 -5.427 -23.831 1.00 71.31 266 ASP A O 1
ATOM 2044 N N . ALA A 1 267 ? -0.431 -4.924 -21.800 1.00 69.50 267 ALA A N 1
ATOM 2045 C CA . ALA A 1 267 ? -0.684 -3.504 -21.907 1.00 69.50 267 ALA A CA 1
ATOM 2046 C C . ALA A 1 267 ? 0.128 -2.946 -23.083 1.00 69.50 267 ALA A C 1
ATOM 2048 O O . ALA A 1 267 ? 1.327 -3.185 -23.207 1.00 69.50 267 ALA A O 1
ATOM 2049 N N . ARG A 1 268 ? -0.508 -2.116 -23.919 1.00 73.12 268 ARG A N 1
ATOM 2050 C CA . ARG A 1 268 ? 0.147 -1.410 -25.043 1.00 73.12 268 ARG A CA 1
ATOM 2051 C C . ARG A 1 268 ? 1.212 -0.391 -24.603 1.00 73.12 268 ARG A C 1
ATOM 2053 O O . ARG A 1 268 ? 1.731 0.348 -25.433 1.00 73.12 268 ARG A O 1
ATOM 2060 N N . LYS A 1 269 ? 1.487 -0.317 -23.305 1.00 83.50 269 LYS A N 1
ATOM 2061 C CA . LYS A 1 269 ? 2.348 0.659 -22.655 1.00 83.50 269 LYS A CA 1
ATOM 2062 C C . LYS A 1 269 ? 3.571 -0.033 -22.074 1.00 83.50 269 LYS A C 1
ATOM 2064 O O . LYS A 1 269 ? 3.496 -1.162 -21.590 1.00 83.50 269 LYS A O 1
ATOM 2069 N N . HIS A 1 270 ? 4.684 0.683 -22.088 1.00 87.50 270 HIS A N 1
ATOM 2070 C CA . HIS A 1 270 ? 5.916 0.259 -21.445 1.00 87.50 270 HIS A CA 1
ATOM 2071 C C . HIS A 1 270 ? 5.987 0.854 -20.048 1.00 87.50 270 HIS A C 1
ATOM 2073 O O . HIS A 1 270 ? 5.823 2.061 -19.883 1.00 87.50 270 HIS A O 1
ATOM 2079 N N . PHE A 1 271 ? 6.284 0.018 -19.059 1.00 91.31 271 PHE A N 1
ATOM 2080 C CA . PHE A 1 271 ? 6.433 0.443 -17.679 1.00 91.31 271 PHE A CA 1
ATOM 2081 C C . PHE A 1 271 ? 7.847 0.175 -17.179 1.00 91.31 271 PHE A C 1
ATOM 2083 O O . PHE A 1 271 ? 8.449 -0.845 -17.509 1.00 91.31 271 PHE A O 1
ATOM 2090 N N . ILE A 1 272 ? 8.356 1.065 -16.332 1.00 92.50 272 ILE A N 1
ATOM 2091 C CA . ILE A 1 272 ? 9.480 0.758 -15.447 1.00 92.50 272 ILE A CA 1
ATOM 2092 C C . ILE A 1 272 ? 8.924 0.406 -14.072 1.00 92.50 272 ILE A C 1
ATOM 2094 O O . ILE A 1 272 ? 8.269 1.231 -13.432 1.00 92.50 272 ILE A O 1
ATOM 2098 N N . ILE A 1 273 ? 9.165 -0.825 -13.627 1.00 92.38 273 ILE A N 1
ATOM 2099 C CA . ILE A 1 273 ? 8.743 -1.309 -12.312 1.00 92.38 273 ILE A CA 1
ATOM 2100 C C . ILE A 1 273 ? 9.892 -1.122 -11.338 1.00 92.38 273 ILE A C 1
ATOM 2102 O O . ILE A 1 273 ? 11.018 -1.522 -11.623 1.00 92.38 273 ILE A O 1
ATOM 2106 N N . ARG A 1 274 ? 9.595 -0.550 -10.172 1.00 94.81 274 ARG A N 1
ATOM 2107 C CA . ARG A 1 274 ? 10.498 -0.446 -9.027 1.00 94.81 274 ARG A CA 1
ATOM 2108 C C . ARG A 1 274 ? 9.876 -1.139 -7.824 1.00 94.81 274 ARG A C 1
ATOM 2110 O O . ARG A 1 274 ? 8.789 -0.760 -7.401 1.00 94.81 274 ARG A O 1
ATOM 2117 N N . GLY A 1 275 ? 10.561 -2.143 -7.292 1.00 94.50 275 GLY A N 1
ATOM 2118 C CA . GLY A 1 275 ? 10.151 -2.897 -6.112 1.00 94.50 275 GLY A CA 1
ATOM 2119 C C . GLY A 1 275 ? 11.103 -2.679 -4.944 1.00 94.50 275 GLY A C 1
ATOM 2120 O O . GLY A 1 275 ? 12.315 -2.838 -5.108 1.00 94.50 275 GLY A O 1
ATOM 2121 N N . THR A 1 276 ? 10.550 -2.365 -3.773 1.00 95.06 276 THR A N 1
ATOM 2122 C CA . THR A 1 276 ? 11.305 -2.153 -2.530 1.00 95.06 276 THR A CA 1
ATOM 2123 C C . THR A 1 276 ? 10.639 -2.917 -1.380 1.00 95.06 276 THR A C 1
ATOM 2125 O O . THR A 1 276 ? 9.422 -2.811 -1.215 1.00 95.06 276 THR A O 1
ATOM 2128 N N . PRO A 1 277 ? 11.386 -3.682 -0.565 1.00 95.38 277 PRO A N 1
ATOM 2129 C CA . PRO A 1 277 ? 10.837 -4.354 0.607 1.00 95.38 277 PRO A CA 1
ATOM 2130 C C . PRO A 1 277 ? 10.449 -3.352 1.701 1.00 95.38 277 PRO A C 1
ATOM 2132 O O . PRO A 1 277 ? 11.107 -2.330 1.898 1.00 95.38 277 PRO A O 1
ATOM 2135 N N . LEU A 1 278 ? 9.384 -3.668 2.432 1.00 94.19 278 LEU A N 1
ATOM 2136 C CA . LEU A 1 278 ? 8.901 -2.911 3.581 1.00 94.19 278 LEU A CA 1
ATOM 2137 C C . LEU A 1 278 ? 9.193 -3.693 4.861 1.00 94.19 278 LEU A C 1
ATOM 2139 O O . LEU A 1 278 ? 8.856 -4.876 4.969 1.00 94.19 278 LEU A O 1
ATOM 2143 N N . TYR A 1 279 ? 9.802 -3.019 5.832 1.00 93.19 279 TYR A N 1
ATOM 2144 C CA . TYR A 1 279 ? 10.125 -3.578 7.140 1.00 93.19 279 TYR A CA 1
ATOM 2145 C C . TYR A 1 279 ? 9.468 -2.752 8.238 1.00 93.19 279 TYR A C 1
ATOM 2147 O O . TYR A 1 279 ? 9.490 -1.520 8.210 1.00 93.19 279 TYR A O 1
ATOM 2155 N N . GLU A 1 280 ? 8.947 -3.443 9.243 1.00 93.25 280 GLU A N 1
ATOM 2156 C CA . GLU A 1 280 ? 8.462 -2.817 10.464 1.00 93.25 280 GLU A CA 1
ATOM 2157 C C . GLU A 1 280 ? 9.646 -2.253 11.277 1.00 93.25 280 GLU A C 1
ATOM 2159 O O . GLU A 1 280 ? 10.795 -2.672 11.119 1.00 93.25 280 GLU A O 1
ATOM 2164 N N . ARG A 1 281 ? 9.377 -1.353 12.234 1.00 91.62 281 ARG A N 1
ATOM 2165 C CA . ARG A 1 281 ? 10.394 -0.825 13.171 1.00 91.62 281 ARG A CA 1
ATOM 2166 C C . ARG A 1 281 ? 11.160 -1.913 13.936 1.00 91.62 281 ARG A C 1
ATOM 2168 O O . ARG A 1 281 ? 12.266 -1.662 14.396 1.00 91.62 281 ARG A O 1
ATOM 2175 N N . SER A 1 282 ? 10.566 -3.096 14.086 1.00 90.94 282 SER A N 1
ATOM 2176 C CA . SER A 1 282 ? 11.162 -4.274 14.726 1.00 90.94 282 SER A CA 1
ATOM 2177 C C . SER A 1 282 ? 12.199 -4.995 13.846 1.00 90.94 282 SER A C 1
ATOM 2179 O O . SER A 1 282 ? 12.867 -5.908 14.323 1.00 90.94 282 SER A O 1
ATOM 2181 N N . GLY A 1 283 ? 12.325 -4.619 12.567 1.00 89.56 283 GLY A N 1
ATOM 2182 C CA . GLY A 1 283 ? 13.137 -5.315 11.562 1.00 89.56 283 GLY A CA 1
ATOM 2183 C C . GLY A 1 283 ? 12.428 -6.505 10.907 1.00 89.56 283 GLY A C 1
ATOM 2184 O O . GLY A 1 283 ? 12.999 -7.167 10.042 1.00 89.56 283 GLY A O 1
ATOM 2185 N N . LYS A 1 284 ? 11.179 -6.792 11.289 1.00 92.75 284 LYS A N 1
ATOM 2186 C CA . LYS A 1 284 ? 10.370 -7.842 10.667 1.00 92.75 284 LYS A CA 1
ATOM 2187 C C . LYS A 1 284 ? 9.901 -7.407 9.275 1.00 92.75 284 LYS A C 1
ATOM 2189 O O . LYS A 1 284 ? 9.464 -6.274 9.098 1.00 92.75 284 LYS A O 1
ATOM 2194 N N . LEU A 1 285 ? 9.950 -8.322 8.304 1.00 92.56 285 LEU A N 1
ATOM 2195 C CA . LEU A 1 285 ? 9.395 -8.095 6.969 1.00 92.56 285 LEU A CA 1
ATOM 2196 C C . LEU A 1 285 ? 7.876 -7.885 7.057 1.00 92.56 285 LEU A C 1
ATOM 2198 O O . LEU A 1 285 ? 7.147 -8.777 7.498 1.00 92.56 285 LEU A O 1
ATOM 2202 N N . GLU A 1 286 ? 7.422 -6.715 6.624 1.00 93.81 286 GLU A N 1
ATOM 2203 C CA . GLU A 1 286 ? 6.008 -6.344 6.543 1.00 93.81 286 GLU A CA 1
ATOM 2204 C C . GLU A 1 286 ? 5.434 -6.681 5.160 1.00 93.81 286 GLU A C 1
ATOM 2206 O O . GLU A 1 286 ? 4.298 -7.143 5.052 1.00 93.81 286 GLU A O 1
ATOM 2211 N N . GLY A 1 287 ? 6.248 -6.531 4.111 1.00 94.69 287 GLY A N 1
ATOM 2212 C CA . GLY A 1 287 ? 5.841 -6.793 2.736 1.00 94.69 287 GLY A CA 1
ATOM 2213 C C . GLY A 1 287 ? 6.774 -6.156 1.714 1.00 94.69 287 GLY A C 1
ATOM 2214 O O . GLY A 1 287 ? 7.980 -6.059 1.940 1.00 94.69 287 GLY A O 1
ATOM 2215 N N . ALA A 1 288 ? 6.228 -5.712 0.586 1.00 95.19 288 ALA A N 1
ATOM 2216 C CA . ALA A 1 288 ? 6.966 -4.947 -0.417 1.00 95.19 288 ALA A CA 1
ATOM 2217 C C . ALA A 1 288 ? 6.053 -3.934 -1.112 1.00 95.19 288 ALA A C 1
ATOM 2219 O O . ALA A 1 288 ? 4.859 -4.170 -1.266 1.00 95.19 288 ALA A O 1
ATOM 2220 N N . VAL A 1 289 ? 6.618 -2.819 -1.562 1.00 95.12 289 VAL A N 1
ATOM 2221 C CA . VAL A 1 289 ? 5.930 -1.841 -2.407 1.00 95.12 289 VAL A CA 1
ATOM 2222 C C . VAL A 1 289 ? 6.480 -1.908 -3.823 1.00 95.12 289 VAL A C 1
ATOM 2224 O O . VAL A 1 289 ? 7.689 -1.990 -4.037 1.00 95.12 289 VAL A O 1
ATOM 2227 N N . LEU A 1 290 ? 5.572 -1.872 -4.787 1.00 94.81 290 LEU A N 1
ATOM 2228 C CA . LEU A 1 290 ? 5.832 -1.853 -6.214 1.00 94.81 290 LEU A CA 1
ATOM 2229 C C . LEU A 1 290 ? 5.273 -0.558 -6.791 1.00 94.81 290 LEU A C 1
ATOM 2231 O O . LEU A 1 290 ? 4.098 -0.239 -6.608 1.00 94.81 290 LEU A O 1
ATOM 2235 N N . VAL A 1 291 ? 6.114 0.169 -7.514 1.00 94.94 291 VAL A N 1
ATOM 2236 C CA . VAL A 1 291 ? 5.724 1.355 -8.272 1.00 94.94 291 VAL A CA 1
ATOM 2237 C C . VAL A 1 291 ? 6.038 1.100 -9.735 1.00 94.94 291 VAL A C 1
ATOM 2239 O O . VAL A 1 291 ? 7.192 0.843 -10.071 1.00 94.94 291 VAL A O 1
ATOM 2242 N N . ALA A 1 292 ? 5.035 1.180 -10.604 1.00 93.62 292 ALA A N 1
ATOM 2243 C CA . ALA A 1 292 ? 5.227 1.103 -12.044 1.00 93.62 292 ALA A CA 1
ATOM 2244 C C . ALA A 1 292 ? 4.899 2.450 -12.698 1.00 93.62 292 ALA A C 1
ATOM 2246 O O . ALA A 1 292 ? 3.799 2.984 -12.542 1.00 93.62 292 ALA A O 1
ATOM 2247 N N . SER A 1 293 ? 5.872 3.004 -13.419 1.00 93.56 293 SER A N 1
ATOM 2248 C CA . SER A 1 293 ? 5.747 4.280 -14.130 1.00 93.56 293 SER A CA 1
ATOM 2249 C C . SER A 1 293 ? 5.671 4.042 -15.629 1.00 93.56 293 SER A C 1
ATOM 2251 O O . SER A 1 293 ? 6.492 3.303 -16.168 1.00 93.56 293 SER A O 1
ATOM 2253 N N . ASP A 1 294 ? 4.707 4.674 -16.294 1.00 92.38 294 ASP A N 1
ATOM 2254 C CA . ASP A 1 294 ? 4.567 4.626 -17.750 1.00 92.38 294 ASP A CA 1
ATOM 2255 C C . ASP A 1 294 ? 5.720 5.402 -18.410 1.00 92.38 294 ASP A C 1
ATOM 2257 O O . ASP A 1 294 ? 5.873 6.609 -18.222 1.00 92.38 294 ASP A O 1
ATOM 2261 N N . ILE A 1 295 ? 6.548 4.695 -19.177 1.00 91.44 295 ILE A N 1
ATOM 2262 C CA . ILE A 1 295 ? 7.680 5.245 -19.935 1.00 91.44 295 ILE A CA 1
ATOM 2263 C C . ILE A 1 295 ? 7.413 5.239 -21.443 1.00 91.44 295 ILE A C 1
ATOM 2265 O O . ILE A 1 295 ? 8.321 5.494 -22.229 1.00 91.44 295 ILE A O 1
ATOM 2269 N N . THR A 1 296 ? 6.178 4.973 -21.877 1.00 88.62 296 THR A N 1
ATOM 2270 C CA . THR A 1 296 ? 5.826 4.872 -23.303 1.00 88.62 296 THR A CA 1
ATOM 2271 C C . THR A 1 296 ? 6.143 6.167 -24.046 1.00 88.62 296 THR A C 1
ATOM 2273 O O . THR A 1 296 ? 6.813 6.144 -25.076 1.00 88.62 296 THR A O 1
ATOM 2276 N N . LEU A 1 297 ? 5.733 7.313 -23.491 1.00 88.56 297 LEU A N 1
ATOM 2277 C CA . LEU A 1 297 ? 6.010 8.623 -24.086 1.00 88.56 297 LEU A CA 1
ATOM 2278 C C . LEU A 1 297 ? 7.509 8.947 -24.099 1.00 88.56 297 LEU A C 1
ATOM 2280 O O . LEU A 1 297 ? 7.994 9.578 -25.037 1.00 88.56 297 LEU A O 1
ATOM 2284 N N . LEU A 1 298 ? 8.238 8.523 -23.064 1.00 89.44 298 LEU A N 1
ATOM 2285 C CA . LEU A 1 298 ? 9.680 8.727 -22.978 1.00 89.44 298 LEU A CA 1
ATOM 2286 C C . LEU A 1 298 ? 10.401 7.939 -24.077 1.00 89.44 298 LEU A C 1
ATOM 2288 O O . LEU A 1 298 ? 11.191 8.525 -24.812 1.00 89.44 298 LEU A O 1
ATOM 2292 N N . ARG A 1 299 ? 10.054 6.657 -24.252 1.00 87.69 299 ARG A N 1
ATOM 2293 C CA . ARG A 1 299 ? 10.608 5.804 -25.314 1.00 87.69 299 ARG A CA 1
ATOM 2294 C C . ARG A 1 299 ? 10.293 6.327 -26.705 1.00 87.69 299 ARG A C 1
ATOM 2296 O O . ARG A 1 299 ? 11.165 6.314 -27.566 1.00 87.69 299 ARG A O 1
ATOM 2303 N N . GLU A 1 300 ? 9.066 6.795 -26.936 1.00 88.81 300 GLU A N 1
ATOM 2304 C CA . GLU A 1 300 ? 8.703 7.349 -28.241 1.00 88.81 300 GLU A CA 1
ATOM 2305 C C . GLU A 1 300 ? 9.530 8.603 -28.543 1.00 88.81 300 GLU A C 1
ATOM 2307 O O . GLU A 1 300 ? 10.087 8.721 -29.627 1.00 88.81 300 GLU A O 1
ATOM 2312 N N . ARG A 1 301 ? 9.704 9.508 -27.570 1.00 89.00 301 ARG A N 1
ATOM 2313 C CA . ARG A 1 301 ? 10.558 10.695 -27.741 1.00 89.00 301 ARG A CA 1
ATOM 2314 C C . ARG A 1 301 ? 12.017 10.336 -27.994 1.00 89.00 301 ARG A C 1
ATOM 2316 O O . ARG A 1 301 ? 12.629 10.923 -28.879 1.00 89.00 301 ARG A O 1
ATOM 2323 N N . GLU A 1 302 ? 12.556 9.380 -27.248 1.00 91.56 302 GLU A N 1
ATOM 2324 C CA . GLU A 1 302 ? 13.928 8.904 -27.428 1.00 91.56 302 GLU A CA 1
ATOM 2325 C C . GLU A 1 302 ? 14.125 8.302 -28.823 1.00 91.56 302 GLU A C 1
ATOM 2327 O O . GLU A 1 302 ? 15.071 8.652 -29.525 1.00 91.56 302 GLU A O 1
ATOM 2332 N N . LYS A 1 303 ? 13.181 7.477 -29.281 1.00 89.50 303 LYS A N 1
ATOM 2333 C CA . LYS A 1 303 ? 13.212 6.885 -30.620 1.00 89.50 303 LYS A CA 1
ATOM 2334 C C . LYS A 1 303 ? 13.086 7.936 -31.724 1.00 89.50 303 LYS A C 1
ATOM 2336 O O . LYS A 1 303 ? 13.779 7.839 -32.734 1.00 89.50 303 LYS A O 1
ATOM 2341 N N . GLN A 1 304 ? 12.228 8.942 -31.548 1.00 90.81 304 GLN A N 1
ATOM 2342 C CA . GLN A 1 304 ? 12.114 10.057 -32.493 1.00 90.81 304 GLN A CA 1
ATOM 2343 C C . GLN A 1 304 ? 13.399 10.889 -32.541 1.00 90.81 304 GLN A C 1
ATOM 2345 O O . GLN A 1 304 ? 13.826 11.274 -33.628 1.00 90.81 304 GLN A O 1
ATOM 2350 N N . LEU A 1 305 ? 14.048 11.119 -31.395 1.00 91.75 305 LEU A N 1
ATOM 2351 C CA . LEU A 1 305 ? 15.339 11.803 -31.336 1.00 91.75 305 LEU A CA 1
ATOM 2352 C C . LEU A 1 305 ? 16.418 10.996 -32.063 1.00 91.75 305 LEU A C 1
ATOM 2354 O O . LEU A 1 305 ? 17.077 11.536 -32.944 1.00 91.75 305 LEU A O 1
ATOM 2358 N N . GLN A 1 306 ? 16.533 9.699 -31.773 1.00 89.69 306 GLN A N 1
ATOM 2359 C CA . GLN A 1 306 ? 17.478 8.803 -32.445 1.00 89.69 306 GLN A CA 1
ATOM 2360 C C . GLN A 1 306 ? 17.249 8.765 -33.959 1.00 89.69 306 GLN A C 1
ATOM 2362 O O . GLN A 1 306 ? 18.199 8.860 -34.731 1.00 89.69 306 GLN A O 1
ATOM 2367 N N . LEU A 1 307 ? 15.991 8.683 -34.403 1.00 90.31 307 LEU A N 1
ATOM 2368 C CA . LEU A 1 307 ? 15.655 8.701 -35.825 1.00 90.31 307 LEU A CA 1
ATOM 2369 C C . LEU A 1 307 ? 15.985 10.052 -36.471 1.00 90.31 307 LEU A C 1
ATOM 2371 O O . LEU A 1 307 ? 16.432 10.085 -37.614 1.00 90.31 307 LEU A O 1
ATOM 2375 N N . SER A 1 308 ? 15.771 11.161 -35.763 1.00 88.88 308 SER A N 1
ATOM 2376 C CA . SER A 1 308 ? 16.133 12.497 -36.239 1.00 88.88 308 SER A CA 1
ATOM 2377 C C . SER A 1 308 ? 17.648 12.674 -36.334 1.00 88.88 308 SER A C 1
ATOM 2379 O O . SER A 1 308 ? 18.128 13.198 -37.334 1.00 88.88 308 SER A O 1
ATOM 2381 N N . GLU A 1 309 ? 18.404 12.219 -35.333 1.00 88.06 309 GLU A N 1
ATOM 2382 C CA . GLU A 1 309 ? 19.868 12.236 -35.351 1.00 88.06 309 GLU A CA 1
ATOM 2383 C C . GLU A 1 309 ? 20.419 11.360 -36.471 1.00 88.06 309 GLU A C 1
ATOM 2385 O O . GLU A 1 309 ? 21.315 11.786 -37.193 1.00 88.06 309 GLU A O 1
ATOM 2390 N N . GLN A 1 310 ? 19.865 10.159 -36.653 1.00 85.50 310 GLN A N 1
ATOM 2391 C CA . GLN A 1 310 ? 20.266 9.268 -37.735 1.00 85.50 310 GLN A CA 1
ATOM 2392 C C . GLN A 1 310 ? 19.958 9.890 -39.098 1.00 85.50 310 GLN A C 1
ATOM 2394 O O . GLN A 1 310 ? 20.840 9.946 -39.943 1.00 85.50 310 GLN A O 1
ATOM 2399 N N . ARG A 1 311 ? 18.755 10.448 -39.290 1.00 85.31 311 ARG A N 1
ATOM 2400 C CA . ARG A 1 311 ? 18.408 11.174 -40.522 1.00 85.31 311 ARG A CA 1
ATOM 2401 C C . ARG A 1 311 ? 19.346 12.349 -40.770 1.00 85.31 311 ARG A C 1
ATOM 2403 O O . ARG A 1 311 ? 19.778 12.529 -41.899 1.00 85.31 311 ARG A O 1
ATOM 2410 N N . PHE A 1 312 ? 19.668 13.135 -39.743 1.00 81.31 312 PHE A N 1
ATOM 2411 C CA . PHE A 1 312 ? 20.623 14.234 -39.866 1.00 81.31 312 PHE A CA 1
ATOM 2412 C C . PHE A 1 312 ? 22.006 13.724 -40.283 1.00 81.31 312 PHE A C 1
ATOM 2414 O O . PHE A 1 312 ? 22.579 14.262 -41.224 1.00 81.31 312 PHE A O 1
ATOM 2421 N N . ARG A 1 313 ? 22.507 12.653 -39.650 1.00 75.25 313 ARG A N 1
ATOM 2422 C CA . ARG A 1 313 ? 23.776 12.012 -40.027 1.00 75.25 313 ARG A CA 1
ATOM 2423 C C . ARG A 1 313 ? 23.756 11.535 -41.477 1.00 75.25 313 ARG A C 1
ATOM 2425 O O . ARG A 1 313 ? 24.671 11.871 -42.219 1.00 75.25 313 ARG A O 1
ATOM 2432 N N . ASP A 1 314 ? 22.705 10.834 -41.889 1.00 80.00 314 ASP A N 1
ATOM 2433 C CA . ASP A 1 314 ? 22.554 10.324 -43.253 1.00 80.00 314 ASP A CA 1
ATOM 2434 C C . ASP A 1 314 ? 22.510 11.472 -44.279 1.00 80.00 314 ASP A C 1
ATOM 2436 O O . ASP A 1 314 ? 23.187 11.405 -45.301 1.00 80.00 314 ASP A O 1
ATOM 2440 N N . PHE A 1 315 ? 21.781 12.561 -43.994 1.00 77.81 315 PHE A N 1
ATOM 2441 C CA . PHE A 1 315 ? 21.772 13.752 -44.850 1.00 77.81 315 PHE A CA 1
ATOM 2442 C C . PHE A 1 315 ? 23.138 14.438 -44.905 1.00 77.81 315 PHE A C 1
ATOM 2444 O O . PHE A 1 315 ? 23.603 14.743 -45.998 1.00 77.81 315 PHE A O 1
ATOM 2451 N N . SER A 1 316 ? 23.796 14.634 -43.759 1.00 71.81 316 SER A N 1
ATOM 2452 C CA . SER A 1 316 ? 25.121 15.264 -43.689 1.00 71.81 316 SER A CA 1
ATOM 2453 C C . SER A 1 316 ? 26.216 14.441 -44.375 1.00 71.81 316 SER A C 1
ATOM 2455 O O . SER A 1 316 ? 27.175 15.001 -44.887 1.00 71.81 316 SER A O 1
ATOM 2457 N N . ALA A 1 317 ? 26.081 13.111 -44.402 1.00 68.00 317 ALA A N 1
ATOM 2458 C CA . ALA A 1 317 ? 27.039 12.220 -45.050 1.00 68.00 317 ALA A CA 1
ATOM 2459 C C . ALA A 1 317 ? 26.856 12.158 -46.576 1.00 68.00 317 ALA A C 1
ATOM 2461 O O . ALA A 1 317 ? 27.788 11.789 -47.287 1.00 68.00 317 ALA A O 1
ATOM 2462 N N . VAL A 1 318 ? 25.656 12.476 -47.076 1.00 73.06 318 VAL A N 1
ATOM 2463 C CA . VAL A 1 318 ? 25.330 12.478 -48.513 1.00 73.06 318 VAL A CA 1
ATOM 2464 C C . VAL A 1 318 ? 25.415 13.885 -49.117 1.00 73.06 318 VAL A C 1
ATOM 2466 O O . VAL A 1 318 ? 25.575 14.009 -50.332 1.00 73.06 318 VAL A O 1
ATOM 2469 N N . SER A 1 319 ? 25.330 14.950 -48.315 1.00 64.38 319 SER A N 1
ATOM 2470 C CA . SER A 1 319 ? 25.571 16.309 -48.798 1.00 64.38 319 SER A CA 1
ATOM 2471 C C . SER A 1 319 ? 27.035 16.482 -49.198 1.00 64.38 319 SER A C 1
ATOM 2473 O O . SER A 1 319 ? 27.936 16.175 -48.425 1.00 64.38 319 SER A O 1
ATOM 2475 N N . SER A 1 320 ? 27.275 17.020 -50.395 1.00 63.94 320 SER A N 1
ATOM 2476 C CA . SER A 1 320 ? 28.611 17.476 -50.809 1.00 63.94 320 SER A CA 1
ATOM 2477 C C . SER A 1 320 ? 29.093 18.689 -50.002 1.00 63.94 320 SER A C 1
ATOM 2479 O O . SER A 1 320 ? 30.274 19.016 -50.042 1.00 63.94 320 SER A O 1
ATOM 2481 N N . ASP A 1 321 ? 28.188 19.327 -49.255 1.00 70.25 321 ASP A N 1
ATOM 2482 C CA . ASP A 1 321 ? 28.491 20.430 -48.353 1.00 70.25 321 ASP A CA 1
ATOM 2483 C C . ASP A 1 321 ? 28.973 19.900 -47.000 1.00 70.25 321 ASP A C 1
ATOM 2485 O O . ASP A 1 321 ? 28.366 19.014 -46.389 1.00 70.25 321 ASP A O 1
ATOM 2489 N N . GLY A 1 322 ? 30.070 20.475 -46.522 1.00 73.06 322 GLY A N 1
ATOM 2490 C CA . GLY A 1 322 ? 30.629 20.175 -45.219 1.00 73.06 322 GLY A CA 1
ATOM 2491 C C . GLY A 1 322 ? 29.988 20.947 -44.089 1.00 73.06 322 GLY A C 1
ATOM 2492 O O . GLY A 1 322 ? 29.897 22.170 -44.143 1.00 73.06 322 GLY A O 1
ATOM 2493 N N . PHE A 1 323 ? 29.646 20.239 -43.018 1.00 77.19 323 PHE A N 1
ATOM 2494 C CA . PHE A 1 323 ? 29.202 20.845 -41.770 1.00 77.19 323 PHE A CA 1
ATOM 2495 C C . PHE A 1 323 ? 30.226 20.569 -40.675 1.00 77.19 323 PHE A C 1
ATOM 2497 O O . PHE A 1 323 ? 30.638 19.426 -40.469 1.00 77.19 323 PHE A O 1
ATOM 2504 N N . TRP A 1 324 ? 30.613 21.612 -39.947 1.00 83.06 324 TRP A N 1
ATOM 2505 C CA . TRP A 1 324 ? 31.468 21.504 -38.771 1.00 83.06 324 TRP A CA 1
ATOM 2506 C C . TRP A 1 324 ? 30.940 22.363 -37.632 1.00 83.06 324 TRP A C 1
ATOM 2508 O O . TRP A 1 324 ? 30.219 23.337 -37.837 1.00 83.06 324 TRP A O 1
ATOM 2518 N N . GLU A 1 325 ? 31.326 21.987 -36.420 1.00 85.81 325 GLU A N 1
ATOM 2519 C CA . GLU A 1 325 ? 31.040 22.726 -35.200 1.00 85.81 325 GLU A CA 1
ATOM 2520 C C . GLU A 1 325 ? 32.363 23.016 -34.491 1.00 85.81 325 GLU A C 1
ATOM 2522 O O . GLU A 1 325 ? 33.269 22.176 -34.450 1.00 85.81 325 GLU A O 1
ATOM 2527 N N . VAL A 1 326 ? 32.473 24.222 -33.944 1.00 87.44 326 VAL A N 1
ATOM 2528 C CA . VAL A 1 326 ? 33.611 24.652 -33.136 1.00 87.44 326 VAL A CA 1
ATOM 2529 C C . VAL A 1 326 ? 33.128 25.090 -31.760 1.00 87.44 326 VAL A C 1
ATOM 2531 O O . VAL A 1 326 ? 31.981 25.499 -31.590 1.00 87.44 326 VAL A O 1
ATOM 2534 N N . ASP A 1 327 ? 33.994 24.982 -30.761 1.00 88.75 327 ASP A N 1
ATOM 2535 C CA . ASP A 1 327 ? 33.727 25.495 -29.424 1.00 88.75 327 ASP A CA 1
ATOM 2536 C C . ASP A 1 327 ? 33.852 27.032 -29.347 1.00 88.75 327 ASP A C 1
ATOM 2538 O O . ASP A 1 327 ? 34.111 27.723 -30.334 1.00 88.75 327 ASP A O 1
ATOM 2542 N N . ALA A 1 328 ? 33.688 27.588 -28.143 1.00 86.75 328 ALA A N 1
ATOM 2543 C CA . ALA A 1 328 ? 33.791 29.029 -27.904 1.00 86.75 328 ALA A CA 1
ATOM 2544 C C . ALA A 1 328 ? 35.188 29.619 -28.194 1.00 86.75 328 ALA A C 1
ATOM 2546 O O . ALA A 1 328 ? 35.319 30.833 -28.314 1.00 86.75 328 ALA A O 1
ATOM 2547 N N . SER A 1 329 ? 36.227 28.782 -28.287 1.00 87.06 329 SER A N 1
ATOM 2548 C CA . SER A 1 329 ? 37.585 29.179 -28.685 1.00 87.06 329 SER A CA 1
ATOM 2549 C C . SER A 1 329 ? 37.845 28.928 -30.173 1.00 87.06 329 SER A C 1
ATOM 2551 O O . SER A 1 329 ? 38.994 28.993 -30.609 1.00 87.06 329 SER A O 1
ATOM 2553 N N . LEU A 1 330 ? 36.791 28.651 -30.949 1.00 87.62 330 LEU A N 1
ATOM 2554 C CA . LEU A 1 330 ? 36.830 28.327 -32.374 1.00 87.62 330 LEU A CA 1
ATOM 2555 C C . LEU A 1 330 ? 37.647 27.065 -32.686 1.00 87.62 330 LEU A C 1
ATOM 2557 O O . LEU A 1 330 ? 38.155 26.914 -33.797 1.00 87.62 330 LEU A O 1
ATOM 2561 N N . CYS A 1 331 ? 37.779 26.154 -31.721 1.00 88.75 331 CYS A N 1
ATOM 2562 C CA . CYS A 1 331 ? 38.435 24.868 -31.920 1.00 88.75 331 CYS A CA 1
ATOM 2563 C C . CYS A 1 331 ? 37.417 23.800 -32.323 1.00 88.75 331 CYS A C 1
ATOM 2565 O O . CYS A 1 331 ? 36.332 23.730 -31.745 1.00 88.75 331 CYS A O 1
ATOM 2567 N N . PHE A 1 332 ? 37.753 22.937 -33.28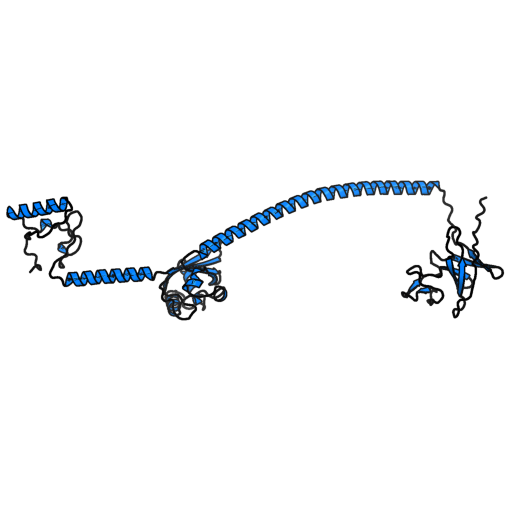5 1.00 86.69 332 PHE A N 1
ATOM 2568 C CA . PHE A 1 332 ? 36.858 21.842 -33.677 1.00 86.69 332 PHE A CA 1
ATOM 2569 C C . PHE A 1 332 ? 36.622 20.895 -32.497 1.00 86.69 332 PHE A C 1
ATOM 2571 O O . PHE A 1 332 ? 37.566 20.340 -31.939 1.00 86.69 332 PHE A O 1
ATOM 2578 N N . ASN A 1 333 ? 35.365 20.675 -32.119 1.00 88.38 333 ASN A N 1
ATOM 2579 C CA . ASN A 1 333 ? 35.024 19.805 -30.987 1.00 88.38 333 ASN A CA 1
ATOM 2580 C C . ASN A 1 333 ? 34.669 18.367 -31.415 1.00 88.38 333 ASN A C 1
ATOM 2582 O O . ASN A 1 333 ? 34.502 17.486 -30.568 1.00 88.38 333 ASN A O 1
ATOM 2586 N N . ARG A 1 334 ? 34.555 18.123 -32.727 1.00 82.50 334 ARG A N 1
ATOM 2587 C CA . ARG A 1 334 ? 34.208 16.839 -33.347 1.00 82.50 334 ARG A CA 1
ATOM 2588 C C . ARG A 1 334 ? 34.999 16.629 -34.643 1.00 82.50 334 ARG A C 1
ATOM 2590 O O . ARG A 1 334 ? 35.403 17.616 -35.256 1.00 82.50 334 ARG A O 1
ATOM 2597 N N . PRO A 1 335 ? 35.211 15.369 -35.074 1.00 80.31 335 PRO A N 1
ATOM 2598 C CA . PRO A 1 335 ? 35.856 15.082 -36.350 1.00 80.31 335 PRO A CA 1
ATOM 2599 C C . PRO A 1 335 ? 35.070 15.700 -37.505 1.00 80.31 335 PRO A C 1
ATOM 2601 O O . PRO A 1 335 ? 33.847 15.561 -37.568 1.00 80.31 335 PRO A O 1
ATOM 2604 N N . VAL A 1 336 ? 35.775 16.339 -38.434 1.00 76.69 336 VAL A N 1
ATOM 2605 C CA . VAL A 1 336 ? 35.179 16.946 -39.630 1.00 76.69 336 VAL A CA 1
ATOM 2606 C C . VAL A 1 336 ? 35.706 16.211 -40.855 1.00 76.69 336 VAL A C 1
ATOM 2608 O O . VAL A 1 336 ? 36.906 15.975 -40.950 1.00 76.69 336 VAL A O 1
ATOM 2611 N N . PHE A 1 337 ? 34.829 15.797 -41.773 1.00 73.06 337 PHE A N 1
ATOM 2612 C CA . PHE A 1 337 ? 35.208 15.050 -42.987 1.00 73.06 337 PHE A CA 1
ATOM 2613 C C . PHE A 1 337 ? 36.081 13.802 -42.725 1.00 73.06 337 PHE A C 1
ATOM 2615 O O . PHE A 1 337 ? 36.970 13.472 -43.505 1.00 73.06 337 PHE A O 1
ATOM 2622 N N . GLY A 1 338 ? 35.876 13.113 -41.596 1.00 70.62 338 GLY A N 1
ATOM 2623 C CA . GLY A 1 338 ? 36.670 11.932 -41.223 1.00 70.62 338 GLY A CA 1
ATOM 2624 C C . GLY A 1 338 ? 38.094 12.226 -40.722 1.00 70.62 338 GLY A C 1
ATOM 2625 O O . GLY A 1 338 ? 38.846 11.289 -40.469 1.00 70.62 338 GLY A O 1
ATOM 2626 N N . ARG A 1 339 ? 38.462 13.502 -40.542 1.00 75.44 339 ARG A N 1
ATOM 2627 C CA . ARG A 1 339 ? 39.741 13.947 -39.967 1.00 75.44 339 ARG A CA 1
ATOM 2628 C C . ARG A 1 339 ? 39.627 14.093 -38.449 1.00 75.44 339 ARG A C 1
ATOM 2630 O O . ARG A 1 339 ? 39.115 15.092 -37.942 1.00 75.44 339 ARG A O 1
ATOM 2637 N N . GLU A 1 340 ? 40.096 13.092 -37.709 1.00 82.12 340 GLU A N 1
ATOM 2638 C CA . GLU A 1 340 ? 40.176 13.154 -36.239 1.00 82.12 340 GLU A CA 1
ATOM 2639 C C . GLU A 1 340 ? 41.305 14.070 -35.744 1.00 82.12 340 GLU A C 1
ATOM 2641 O O . GLU A 1 340 ? 41.223 14.621 -34.650 1.00 82.12 340 GLU A O 1
ATOM 2646 N N . ASP A 1 341 ? 42.334 14.283 -36.562 1.00 82.19 341 ASP A N 1
ATOM 2647 C CA . ASP A 1 341 ? 43.496 15.123 -36.256 1.00 82.19 341 ASP A CA 1
ATOM 2648 C C . ASP A 1 341 ? 43.160 16.619 -36.147 1.00 82.19 341 ASP A C 1
ATOM 2650 O O . ASP A 1 341 ? 43.943 17.386 -35.591 1.00 82.19 341 ASP A O 1
ATOM 2654 N N . LEU A 1 342 ? 41.993 17.032 -36.650 1.00 82.25 342 LEU A N 1
ATOM 2655 C CA . LEU A 1 342 ? 41.512 18.408 -36.546 1.00 82.25 342 LEU A CA 1
ATOM 2656 C C . LEU A 1 342 ? 40.817 18.705 -35.212 1.00 82.25 342 LEU A C 1
ATOM 2658 O O . LEU A 1 342 ? 40.619 19.873 -34.888 1.00 82.25 342 LEU A O 1
ATOM 2662 N N . VAL A 1 343 ? 40.466 17.693 -34.412 1.00 86.56 343 VAL A N 1
ATOM 2663 C CA . VAL A 1 343 ? 39.799 17.916 -33.120 1.00 86.56 343 VAL A CA 1
ATOM 2664 C C . VAL A 1 343 ? 40.736 18.667 -32.167 1.00 86.56 343 VAL A C 1
ATOM 2666 O O . VAL A 1 343 ? 41.855 18.239 -31.899 1.00 86.56 343 VAL A O 1
ATOM 2669 N N . GLY A 1 344 ? 40.269 19.798 -31.638 1.00 87.00 344 GLY A N 1
ATOM 2670 C CA . GLY A 1 344 ? 41.031 20.710 -30.784 1.00 87.00 344 GLY A CA 1
ATOM 2671 C C . GLY A 1 344 ? 41.872 21.745 -31.540 1.00 87.00 344 GLY A C 1
ATOM 2672 O O . GLY A 1 344 ? 42.454 22.623 -30.904 1.00 87.00 344 GLY A O 1
ATOM 2673 N N . VAL A 1 345 ? 41.924 21.684 -32.874 1.00 88.00 345 VAL A N 1
ATOM 2674 C CA . VAL A 1 345 ? 42.624 22.669 -33.712 1.00 88.00 345 VAL A CA 1
ATOM 2675 C C . VAL A 1 345 ? 41.730 23.890 -33.926 1.00 88.00 345 VAL A C 1
ATOM 2677 O O . VAL A 1 345 ? 40.537 23.756 -34.191 1.00 88.00 345 VAL A O 1
ATOM 2680 N N . ASN A 1 346 ? 42.299 25.092 -33.815 1.00 88.12 346 ASN A N 1
ATOM 2681 C CA . ASN A 1 346 ? 41.572 26.341 -34.041 1.00 88.12 346 ASN A CA 1
ATOM 2682 C C . ASN A 1 346 ? 41.301 26.560 -35.543 1.00 88.12 346 ASN A C 1
ATOM 2684 O O . ASN A 1 346 ? 42.219 26.445 -36.358 1.00 88.12 346 ASN A O 1
ATOM 2688 N N . LEU A 1 347 ? 40.072 26.936 -35.902 1.00 85.38 347 LEU A N 1
ATOM 2689 C CA . LEU A 1 347 ? 39.620 27.134 -37.285 1.00 85.38 347 LEU A CA 1
ATOM 2690 C C . LEU A 1 347 ? 40.517 28.085 -38.094 1.00 85.38 347 LEU A C 1
ATOM 2692 O O . LEU A 1 347 ? 40.801 27.827 -39.259 1.00 85.38 347 LEU A O 1
ATOM 2696 N N . PHE A 1 348 ? 41.011 29.166 -37.491 1.00 85.00 348 PHE A N 1
ATOM 2697 C CA . PHE A 1 348 ? 41.854 30.131 -38.197 1.00 85.00 348 PHE A CA 1
ATOM 2698 C C . PHE A 1 348 ? 43.311 29.691 -38.337 1.00 85.00 348 PHE A C 1
ATOM 2700 O O . PHE A 1 348 ? 44.037 30.246 -39.156 1.00 85.00 348 PHE A O 1
ATOM 2707 N N . SER A 1 349 ? 43.748 28.679 -37.582 1.00 83.56 349 SER A N 1
ATOM 2708 C CA . SER A 1 349 ? 45.112 28.147 -37.702 1.00 83.56 349 SER A CA 1
ATOM 2709 C C . SER A 1 349 ? 45.331 27.339 -38.984 1.00 83.56 349 SER A C 1
ATOM 2711 O O . SER A 1 349 ? 46.458 27.254 -39.467 1.00 83.56 349 SER A O 1
ATOM 2713 N N . ILE A 1 350 ? 44.255 26.794 -39.563 1.00 82.50 350 ILE A N 1
ATOM 2714 C CA . ILE A 1 350 ? 44.289 26.052 -40.831 1.00 82.50 350 ILE A CA 1
ATOM 2715 C C . ILE A 1 350 ? 44.036 26.943 -42.055 1.00 82.50 350 ILE A C 1
ATOM 2717 O O . ILE A 1 350 ? 44.132 26.462 -43.182 1.00 82.50 350 ILE A O 1
ATOM 2721 N N . ALA A 1 351 ? 43.721 28.226 -41.856 1.00 85.06 351 ALA A N 1
ATOM 2722 C CA . ALA A 1 351 ? 43.480 29.178 -42.934 1.00 85.06 351 ALA A CA 1
ATOM 2723 C C . ALA A 1 351 ? 44.771 29.901 -43.358 1.00 85.06 351 ALA A C 1
ATOM 2725 O O . ALA A 1 351 ? 45.548 30.363 -42.518 1.00 85.06 351 ALA A O 1
ATOM 2726 N N . SER A 1 352 ? 44.990 30.035 -44.668 1.00 83.31 352 SER A N 1
ATOM 2727 C CA . SER A 1 352 ? 46.142 30.733 -45.238 1.00 83.31 352 SER A CA 1
ATOM 2728 C C . SER A 1 352 ? 46.098 32.215 -44.885 1.00 83.31 352 SER A C 1
ATOM 2730 O O . SER A 1 352 ? 45.061 32.861 -45.016 1.00 83.31 352 SER A O 1
ATOM 2732 N N . ASN A 1 353 ? 47.245 32.788 -44.523 1.00 83.94 353 ASN A N 1
ATOM 2733 C CA . ASN A 1 353 ? 47.379 34.206 -44.177 1.00 83.94 353 ASN A CA 1
ATOM 2734 C C . ASN A 1 353 ? 48.593 34.885 -44.849 1.00 83.94 353 ASN A C 1
ATOM 2736 O O . ASN A 1 353 ? 49.087 35.919 -44.384 1.00 83.94 353 ASN A O 1
ATOM 2740 N N . GLU A 1 354 ? 49.078 34.312 -45.952 1.00 83.38 354 GLU A N 1
ATOM 2741 C CA . GLU A 1 354 ? 50.308 34.742 -46.624 1.00 83.38 354 GLU A CA 1
ATOM 2742 C C . GLU A 1 354 ? 50.151 36.116 -47.293 1.00 83.38 354 GLU A C 1
ATOM 2744 O O . GLU A 1 354 ? 51.045 36.964 -47.218 1.00 83.38 354 GLU A O 1
ATOM 2749 N N . THR A 1 355 ? 48.980 36.384 -47.875 1.00 85.50 355 THR A N 1
ATOM 2750 C CA . THR A 1 355 ? 48.668 37.646 -48.560 1.00 85.50 355 THR A CA 1
ATOM 2751 C C . THR A 1 355 ? 47.906 38.630 -47.670 1.00 85.50 355 THR A C 1
ATOM 2753 O O . THR A 1 355 ? 47.153 38.250 -46.771 1.00 85.50 355 THR A O 1
ATOM 2756 N N . ASP A 1 356 ? 48.035 39.929 -47.957 1.00 81.88 356 ASP A N 1
ATOM 2757 C CA . ASP A 1 356 ? 47.278 40.969 -47.245 1.00 81.88 356 ASP A CA 1
ATOM 2758 C C . ASP A 1 356 ? 45.758 40.848 -47.462 1.00 81.88 356 ASP A C 1
ATOM 2760 O O . ASP A 1 356 ? 44.983 41.227 -46.586 1.00 81.88 356 ASP A O 1
ATOM 2764 N N . ALA A 1 357 ? 45.324 40.303 -48.605 1.00 82.75 357 ALA A N 1
ATOM 2765 C CA . ALA A 1 357 ? 43.913 40.037 -48.883 1.00 82.75 357 ALA A CA 1
ATOM 2766 C C . ALA A 1 357 ? 43.353 38.933 -47.969 1.00 82.75 357 ALA A C 1
ATOM 2768 O O . ALA A 1 357 ? 42.299 39.119 -47.366 1.00 82.75 357 ALA A O 1
ATOM 2769 N N . GLN A 1 358 ? 44.092 37.832 -47.792 1.00 82.06 358 GLN A N 1
ATOM 2770 C CA . GLN A 1 358 ? 43.717 36.748 -46.877 1.00 82.06 358 GLN A CA 1
ATOM 2771 C C . GLN A 1 358 ? 43.667 37.227 -45.418 1.00 82.06 358 GLN A C 1
ATOM 2773 O O . GLN A 1 358 ? 42.694 36.960 -44.719 1.00 82.06 358 GLN A O 1
ATOM 2778 N N . ARG A 1 359 ? 44.663 38.005 -44.965 1.00 82.25 359 ARG A N 1
ATOM 2779 C CA . ARG A 1 359 ? 44.671 38.557 -43.595 1.00 82.25 359 ARG A CA 1
ATOM 2780 C C . ARG A 1 359 ? 43.484 39.476 -43.314 1.00 82.25 359 ARG A C 1
ATOM 2782 O O . ARG A 1 359 ? 42.977 39.465 -42.198 1.00 82.25 359 ARG A O 1
ATOM 2789 N N . ARG A 1 360 ? 43.040 40.260 -44.304 1.00 83.69 360 ARG A N 1
ATOM 2790 C CA . ARG A 1 360 ? 41.834 41.095 -44.174 1.00 83.69 360 ARG A CA 1
ATOM 2791 C C . ARG A 1 360 ? 40.566 40.249 -44.107 1.00 83.69 360 ARG A C 1
ATOM 2793 O O . ARG A 1 360 ? 39.790 40.459 -43.188 1.00 83.69 360 ARG A O 1
ATOM 2800 N N . SER A 1 361 ? 40.416 39.256 -44.989 1.00 84.00 361 SER A N 1
ATOM 2801 C CA . SER A 1 361 ? 39.255 38.349 -44.970 1.00 84.00 361 SER A CA 1
ATOM 2802 C C . SER A 1 361 ? 39.102 37.643 -43.613 1.00 84.00 361 SER A C 1
ATOM 2804 O O . SER A 1 361 ? 38.028 37.661 -43.021 1.00 84.00 361 SER A O 1
ATOM 2806 N N . LEU A 1 362 ? 40.196 37.112 -43.049 1.00 84.06 362 LEU A N 1
ATOM 2807 C CA . LEU A 1 362 ? 40.169 36.465 -41.729 1.00 84.06 362 LEU A CA 1
ATOM 2808 C C . LEU A 1 362 ? 39.829 37.438 -40.591 1.00 84.06 362 LEU A C 1
ATOM 2810 O O . LEU A 1 362 ? 39.062 37.083 -39.700 1.00 84.06 362 LEU A O 1
ATOM 2814 N N . ALA A 1 363 ? 40.364 38.662 -40.627 1.00 84.56 363 ALA A N 1
ATOM 2815 C CA . ALA A 1 363 ? 40.051 39.687 -39.632 1.00 84.56 363 ALA A CA 1
ATOM 2816 C C . ALA A 1 363 ? 38.584 40.144 -39.703 1.00 84.56 363 ALA A C 1
ATOM 2818 O O . ALA A 1 363 ? 37.975 40.413 -38.667 1.00 84.56 363 ALA A O 1
ATOM 2819 N N . ASP A 1 364 ? 38.007 40.202 -40.905 1.00 84.44 364 ASP A N 1
ATOM 2820 C CA . ASP A 1 364 ? 36.597 40.533 -41.103 1.00 84.44 364 ASP A CA 1
ATOM 2821 C C . ASP A 1 364 ? 35.690 39.428 -40.532 1.00 84.44 364 ASP A C 1
ATOM 2823 O O . ASP A 1 364 ? 34.737 39.735 -39.813 1.00 84.44 364 ASP A O 1
ATOM 2827 N N . ILE A 1 365 ? 36.021 38.149 -40.767 1.00 83.81 365 ILE A N 1
ATOM 2828 C CA . ILE A 1 365 ? 35.296 37.003 -40.186 1.00 83.81 365 ILE A CA 1
ATOM 2829 C C . ILE A 1 365 ? 35.388 37.030 -38.654 1.00 83.81 365 ILE A C 1
ATOM 2831 O O . ILE A 1 365 ? 34.365 36.925 -37.978 1.00 83.81 365 ILE A O 1
ATOM 2835 N N . ASP A 1 366 ? 36.587 37.221 -38.095 1.00 83.62 366 ASP A N 1
ATOM 2836 C CA . ASP A 1 366 ? 36.804 37.286 -36.643 1.00 83.62 366 ASP A CA 1
ATOM 2837 C C . ASP A 1 366 ? 36.002 38.430 -35.996 1.00 83.62 366 ASP A C 1
ATOM 2839 O O . ASP A 1 366 ? 35.325 38.241 -34.985 1.00 83.62 366 ASP A O 1
ATOM 2843 N N . ALA A 1 367 ? 35.964 39.605 -36.634 1.00 85.44 367 ALA A N 1
ATOM 2844 C CA . ALA A 1 367 ? 35.193 40.751 -36.154 1.00 85.44 367 ALA A CA 1
ATOM 2845 C C . ALA A 1 367 ? 33.668 40.539 -36.210 1.00 85.44 367 ALA A C 1
ATOM 2847 O O . ALA A 1 367 ? 32.934 41.104 -35.392 1.00 85.44 367 ALA A O 1
ATOM 2848 N N . VAL A 1 368 ? 33.158 39.772 -37.179 1.00 85.44 368 VAL A N 1
ATOM 2849 C CA . VAL A 1 368 ? 31.730 39.414 -37.257 1.00 85.44 368 VAL A CA 1
ATOM 2850 C C . VAL A 1 368 ? 31.386 38.345 -36.216 1.00 85.44 368 VAL A C 1
ATOM 2852 O O . VAL A 1 368 ? 30.401 38.499 -35.491 1.00 85.44 368 VAL A O 1
ATOM 2855 N N . MET A 1 369 ? 32.240 37.330 -36.046 1.00 82.69 369 MET A N 1
ATOM 2856 C CA . MET A 1 369 ? 32.062 36.300 -35.015 1.00 82.69 369 MET A CA 1
ATOM 2857 C C . MET A 1 369 ? 32.129 36.876 -33.597 1.00 82.69 369 MET A C 1
ATOM 2859 O O . MET A 1 369 ? 31.285 36.540 -32.769 1.00 82.69 369 MET A O 1
ATOM 2863 N N . ALA A 1 370 ? 33.041 37.816 -33.322 1.00 83.12 370 ALA A N 1
ATOM 2864 C CA . ALA A 1 370 ? 33.124 38.510 -32.033 1.00 83.12 370 ALA A CA 1
ATOM 2865 C C . ALA A 1 370 ? 31.839 39.291 -31.687 1.00 83.12 370 ALA A C 1
ATOM 2867 O O . ALA A 1 370 ? 31.510 39.487 -30.514 1.00 83.12 370 ALA A O 1
ATOM 2868 N N . ARG A 1 371 ? 31.087 39.720 -32.708 1.00 86.75 371 ARG A N 1
ATOM 2869 C CA . ARG A 1 371 ? 29.787 40.389 -32.562 1.00 86.75 371 ARG A CA 1
ATOM 2870 C C . ARG A 1 371 ? 28.602 39.421 -32.501 1.00 86.75 371 ARG A C 1
ATOM 2872 O O . ARG A 1 371 ? 27.490 39.878 -32.257 1.00 86.75 371 ARG A O 1
ATOM 2879 N N . HIS A 1 372 ? 28.835 38.112 -32.642 1.00 82.81 372 HIS A N 1
ATOM 2880 C CA . HIS A 1 372 ? 27.807 37.063 -32.692 1.00 82.81 372 HIS A CA 1
ATOM 2881 C C . HIS A 1 372 ? 26.732 37.323 -33.764 1.00 82.81 372 HIS A C 1
ATOM 2883 O O . HIS A 1 372 ? 25.561 36.985 -33.585 1.00 82.81 372 HIS A O 1
ATOM 2889 N N . GLU A 1 373 ? 27.126 37.959 -34.867 1.00 83.88 373 GLU A N 1
ATOM 2890 C CA . GLU A 1 373 ? 26.245 38.239 -35.999 1.00 83.88 373 GLU A CA 1
ATOM 2891 C C . GLU A 1 373 ? 26.249 37.054 -36.977 1.00 83.88 373 GLU A C 1
ATOM 2893 O O . GLU A 1 373 ? 27.258 36.368 -37.148 1.00 83.88 373 GLU A O 1
ATOM 2898 N N . GLU A 1 374 ? 25.108 36.805 -37.625 1.00 82.50 374 GLU A N 1
ATOM 2899 C CA . GLU A 1 374 ? 25.023 35.804 -38.690 1.00 82.50 374 GLU A CA 1
ATOM 2900 C C . GLU A 1 374 ? 25.869 36.251 -39.891 1.00 82.50 374 GLU A C 1
ATOM 2902 O O . GLU A 1 374 ? 25.782 37.397 -40.334 1.00 82.50 374 GLU A O 1
ATOM 2907 N N . PHE A 1 375 ? 26.672 35.336 -40.432 1.00 82.81 375 PHE A N 1
ATOM 2908 C CA . PHE A 1 375 ? 27.632 35.615 -41.493 1.00 82.81 375 PHE A CA 1
ATOM 2909 C C . PHE A 1 375 ? 27.489 34.584 -42.622 1.00 82.81 375 PHE A C 1
ATOM 2911 O O . PHE A 1 375 ? 27.204 33.415 -42.367 1.00 82.81 375 PHE A O 1
ATOM 2918 N N . ARG A 1 376 ? 27.602 35.025 -43.882 1.00 83.06 376 ARG A N 1
ATOM 2919 C CA . ARG A 1 376 ? 27.361 34.216 -45.093 1.00 83.06 376 ARG A CA 1
ATOM 2920 C C . ARG A 1 376 ? 28.343 34.597 -46.201 1.00 83.06 376 ARG A C 1
ATOM 2922 O O . ARG A 1 376 ? 28.855 35.711 -46.186 1.00 83.06 376 ARG A O 1
ATOM 2929 N N . ASP A 1 377 ? 28.565 33.681 -47.143 1.00 80.81 377 ASP A N 1
ATOM 2930 C CA . ASP A 1 377 ? 29.367 33.890 -48.362 1.00 80.81 377 ASP A CA 1
ATOM 2931 C C . ASP A 1 377 ? 30.819 34.344 -48.103 1.00 80.81 377 ASP A C 1
ATOM 2933 O O . ASP A 1 377 ? 31.370 35.175 -48.825 1.00 80.81 377 ASP A O 1
ATOM 2937 N N . PHE A 1 378 ? 31.450 33.806 -47.054 1.00 81.19 378 PHE A N 1
ATOM 2938 C CA . PHE A 1 378 ? 32.856 34.074 -46.755 1.00 81.19 378 PHE A CA 1
ATOM 2939 C C . PHE A 1 378 ? 33.776 33.098 -47.472 1.00 81.19 378 PHE A C 1
ATOM 2941 O O . PHE A 1 378 ? 33.632 31.882 -47.356 1.00 81.19 378 PHE A O 1
ATOM 2948 N N . GLU A 1 379 ? 34.776 33.653 -48.144 1.00 78.50 379 GLU A N 1
ATOM 2949 C CA . GLU A 1 379 ? 35.817 32.890 -48.813 1.00 78.50 379 GLU A CA 1
ATOM 2950 C C . GLU A 1 379 ? 37.134 33.038 -48.049 1.00 78.50 379 GLU A C 1
ATOM 2952 O O . GLU A 1 379 ? 37.637 34.142 -47.802 1.00 78.50 379 GLU A O 1
ATOM 2957 N N . PHE A 1 380 ? 37.713 31.901 -47.682 1.00 80.50 380 PHE A N 1
ATOM 2958 C CA . PHE A 1 380 ? 39.068 31.817 -47.166 1.00 80.50 380 PHE A CA 1
ATOM 2959 C C . PHE A 1 380 ? 39.761 30.606 -47.781 1.00 80.50 380 PHE A C 1
ATOM 2961 O O . PHE A 1 380 ? 39.128 29.646 -48.215 1.00 80.50 380 PHE A O 1
ATOM 2968 N N . GLN A 1 381 ? 41.083 30.676 -47.843 1.00 81.31 381 GLN A N 1
ATOM 2969 C CA . GLN A 1 381 ? 41.910 29.614 -48.396 1.00 81.31 381 GLN A CA 1
ATOM 2970 C C . GLN A 1 381 ? 42.520 28.806 -47.253 1.00 81.31 381 GLN A C 1
ATOM 2972 O O . GLN A 1 381 ? 42.814 29.371 -46.202 1.00 81.31 381 GLN A O 1
ATOM 2977 N N . LEU A 1 382 ? 42.701 27.501 -47.438 1.00 81.50 382 LEU A N 1
ATOM 2978 C CA . LEU A 1 382 ? 43.351 26.628 -46.458 1.00 81.50 382 LEU A CA 1
ATOM 2979 C C . LEU A 1 382 ? 44.870 26.601 -46.679 1.00 81.50 382 LEU A C 1
ATOM 2981 O O . LEU A 1 382 ? 45.331 26.539 -47.818 1.00 81.50 382 LEU A O 1
ATOM 2985 N N . SER A 1 383 ? 45.645 26.669 -45.591 1.00 73.25 383 SER A N 1
ATOM 2986 C CA . SER A 1 383 ? 47.121 26.737 -45.577 1.00 73.25 383 SER A CA 1
ATOM 2987 C C . SER A 1 383 ? 47.803 25.517 -46.189 1.00 73.25 383 SER A C 1
ATOM 2989 O O . SER A 1 383 ? 48.878 25.638 -46.766 1.00 73.25 383 SER A O 1
ATOM 2991 N N . GLU A 1 384 ? 47.179 24.348 -46.079 1.00 66.38 384 GLU A N 1
ATOM 2992 C CA . GLU A 1 384 ? 47.610 23.116 -46.733 1.00 66.38 384 GLU A CA 1
ATOM 2993 C C . GLU A 1 384 ? 46.461 22.584 -47.599 1.00 66.38 384 GLU A C 1
ATOM 2995 O O . GLU A 1 384 ? 45.297 22.738 -47.216 1.00 66.38 384 GLU A O 1
ATOM 3000 N N . PRO A 1 385 ? 46.745 21.924 -48.739 1.00 56.34 385 PRO A N 1
ATOM 3001 C CA . PRO A 1 385 ? 45.740 21.108 -49.402 1.00 56.34 385 PRO A CA 1
ATOM 3002 C C . PRO A 1 385 ? 45.348 19.983 -48.442 1.00 56.34 385 PRO A C 1
ATOM 3004 O O . PRO A 1 385 ? 46.111 19.045 -48.198 1.00 56.34 385 PRO A O 1
ATOM 3007 N N . VAL A 1 386 ? 44.170 20.106 -47.837 1.00 54.06 386 VAL A N 1
ATOM 3008 C CA . VAL A 1 386 ? 43.649 19.092 -46.928 1.00 54.06 386 VAL A CA 1
ATOM 3009 C C . VAL A 1 386 ? 43.281 17.879 -47.777 1.00 54.06 386 VAL A C 1
ATOM 3011 O O . VAL A 1 386 ? 42.307 17.907 -48.523 1.00 54.06 386 VAL A O 1
ATOM 3014 N N . ALA A 1 387 ? 44.083 16.814 -47.705 1.00 46.81 387 ALA A N 1
ATOM 3015 C CA . ALA A 1 387 ? 43.774 15.564 -48.394 1.00 46.81 387 ALA A CA 1
ATOM 3016 C C . ALA A 1 387 ? 42.357 15.098 -48.002 1.00 46.81 387 ALA A C 1
ATOM 3018 O O . ALA A 1 387 ? 42.087 14.885 -46.818 1.00 46.81 387 ALA A O 1
ATOM 3019 N N . GLY A 1 388 ? 41.468 14.972 -48.994 1.00 51.88 388 GLY A N 1
ATOM 3020 C CA . GLY A 1 388 ? 40.044 14.664 -48.805 1.00 51.88 388 GLY A CA 1
ATOM 3021 C C . GLY A 1 388 ? 39.073 15.827 -49.061 1.00 51.88 388 GLY A C 1
ATOM 3022 O O . GLY A 1 388 ? 37.877 15.629 -48.886 1.00 51.88 388 GLY A O 1
ATOM 3023 N N . TRP A 1 389 ? 39.563 17.004 -49.464 1.00 52.69 389 TRP A N 1
ATOM 3024 C CA . TRP A 1 389 ? 38.763 18.172 -49.872 1.00 52.69 389 TRP A CA 1
ATOM 3025 C C . TRP A 1 389 ? 38.907 18.448 -51.388 1.00 52.69 389 TRP A C 1
ATOM 3027 O O . TRP A 1 389 ? 39.133 19.592 -51.784 1.00 52.69 389 TRP A O 1
ATOM 3037 N N . ASP A 1 390 ? 38.847 17.394 -52.215 1.00 42.59 390 ASP A N 1
ATOM 3038 C CA . ASP A 1 390 ? 38.865 17.477 -53.692 1.00 42.59 390 ASP A CA 1
ATOM 3039 C C . ASP A 1 390 ? 37.456 17.605 -54.291 1.00 42.59 390 ASP A C 1
ATOM 3041 O O . ASP A 1 390 ? 36.543 16.886 -53.811 1.00 42.59 390 ASP A O 1
#

Secondary structure (DSSP, 8-state):
-------PEEEEEEEE-TT-TTEEEEEE--TT-SSPEEEEEEEETTEEEEEESB-TTT--B-TTPEE-TT--EE-TTT--EE-SSS-TT-EEEEEETTEEEEE---------HHHHHHHHHHHHHHHHHHHHHHHHHHHHHHHHHHHHHHHHHHHHHHHHHHHHHHHHHHHHHHHHHHH-SSEEEEEETTSBEEEE-HHHHHHH---HHHHTTSBGGGGB-HHHHHHHHHHSS-S-PPTT-HHHHHHHHHSSEEEEEEEE-TTSSEEEEEEEEEEEEEE-TTS-EEEEEEEEEE-HHHHHHHHHHHHHHHHHHHHHHH-SS----B-TTSBB-S-BTTBGGGTT-BGGGGB--SSHHHHHHHHHHHHHHHTT----S----BSS--TT--